Protein AF-0000000072031282 (afdb_homodimer)

Foldseek 3Di:
DDDDDPPPPPPPPPPPPPPPPVCPVQLAQQQWHFDDQLQQQQKKWKAAPAIEIWGAAFQFKTKFFQVDHHDFPIWIWTLDFFQPDDDPRIDIWGFPDKAQDPPQDPQLRPRGMIMTGTPDTHDDDNSHDGAHADPAQDADDFFFKKKWKFQQASALPGHTHRGIIMFIKTWHDQVLCCPPLACVPSPRQDRQKTFIGHLVFRGADDPNHGHIFIATPRHGFWTFTDWDRSQGRPNRITTMTGGCHPVNVVVVVCVVVPNVD/DDDPDPPDPPDDPPPPPPPPPPCPCLFAQQQWHFDDQLQQQQKKWKAAPAIEIWGAAFQFKTKFFQPDHHDFPIWIWTLDFFQPDDDPSIDTWGFPDKAQDPPQDPQLRPRGMIMTGTPDTHDDDNSHDGAHADPAQDADDFFFKKKWKFQQGRALPGHTHRGIIMFIKTWHDQVLCCPPLACVPSPRQDRQKTFIGHLVFRHADHPNHGHIFIATPRHGFWTFTDWDRSQGRPNRITTMTGGCHPVNVVVVVCVVVPNVD

Nearest PDB structures (foldseek):
  1op8-assembly1_A  TM=9.908E-01  e=2.713E-40  Homo sapiens
  1orf-assembly1_A-2  TM=9.892E-01  e=2.284E-40  Homo sapiens
  4afz-assembly1_A  TM=9.207E-01  e=2.463E-26  Homo sapiens
  1mzd-assembly1_A  TM=8.985E-01  e=5.230E-27  Homo sapiens
  2zks-assembly1_A  TM=9.237E-01  e=3.631E-24  Homo sapiens

pLDDT: mean 89.45, std 20.27, range [20.34, 98.94]

Organism: Panthera leo (NCBI:txid9689)

Secondary structure (DSSP, 8-state):
---------------------------STBT-EEPPTT--TTEEEEESSSEEEEEEEETTEEEE-TTS---TT-EEEES-SBSSS--TT-EEEEEEEEEE-TT--TTT-TT--EEEEESS----SSSS-PPPPPSS-PPPPTT-EEEEEES-BSSTTS-B-SB-EEEEEEEE-HHHHTSTTTTTTTT---TTEEEEE-TTSS-B--TT-TT-EEEETTEEEEEEEE--TT-TT-TTS-EEEEE--HHHHHHHHHHHTTTT-/---------------------------TTBT-EEPPTT--TTEEEEESSSEEEEEEEETTEEEE-TTS---TT-EEEES-SBSSS--TT-EEEEEEEEEE-TT--TTT-TT--EEEEESS----SSSS-PPPPPSS-PPPPTT-EEEEEES-BSSTTS-B-SB-EEEEEEEE-HHHHTSTTTTTTTT---TTEEEEE-TTSS-B--TT-TT-EEEETTEEEEEEEE--TT-TT-TTS-EEEEE--HHHHHHHHHHHTTTT-

Solvent-accessible surface area (backbone atoms only — not comparable to full-atom values): 26886 Å² total; per-residue (Å²): 139,83,85,78,78,85,76,76,72,75,77,74,76,76,76,75,74,73,74,74,71,76,75,74,74,66,54,28,20,19,65,11,34,68,52,68,78,34,69,58,21,25,43,26,46,31,48,39,88,54,55,25,23,16,29,24,56,44,58,39,33,33,42,26,24,40,84,61,54,68,53,66,83,22,42,38,30,34,17,59,36,44,74,81,59,92,53,92,61,46,44,82,43,33,43,63,47,78,47,56,44,88,62,45,33,86,86,62,52,44,55,30,31,22,42,34,32,40,71,56,70,57,77,75,52,88,32,24,40,64,44,66,74,56,94,63,30,70,84,80,60,60,69,41,57,29,37,42,45,31,35,12,16,29,44,73,88,46,65,61,38,53,45,37,8,32,26,74,32,29,31,41,50,48,69,59,50,33,30,83,78,32,38,48,49,68,48,55,65,44,90,57,40,38,38,31,17,31,90,85,28,49,21,21,66,32,70,29,16,37,7,10,47,30,28,42,82,86,36,50,44,27,23,30,58,50,59,44,88,82,33,57,19,35,51,45,28,46,27,31,20,28,35,49,24,50,70,51,48,50,52,52,54,38,47,77,70,48,72,75,103,129,97,78,79,83,73,84,76,81,77,78,79,80,78,73,75,77,76,74,77,70,78,74,76,72,71,47,38,19,20,62,9,30,69,53,68,79,35,70,59,22,26,43,26,45,30,47,38,86,53,56,26,23,16,28,24,54,43,58,38,33,33,41,27,24,40,83,60,55,69,52,66,81,22,43,37,29,34,17,60,33,43,73,80,60,91,53,91,60,48,43,82,44,33,44,61,46,78,47,56,43,86,62,46,32,86,88,62,53,43,54,32,31,21,40,34,33,39,70,57,70,58,76,75,50,86,34,24,38,63,44,67,76,56,92,63,31,69,85,80,60,59,69,41,55,29,38,40,46,31,34,8,16,33,45,72,89,45,65,62,36,52,44,38,11,32,29,75,31,29,30,42,50,49,70,58,48,34,30,84,76,32,39,47,48,68,47,53,66,45,89,57,39,39,40,30,18,30,89,85,28,50,22,23,66,33,69,31,17,37,4,10,47,29,29,42,83,86,35,52,43,27,25,29,57,50,58,44,86,80,32,56,20,35,53,46,29,45,27,31,20,29,34,49,22,50,70,51,49,51,51,50,56,38,46,77,70,46,71,74,103

InterPro domains:
  IPR001254 Serine proteases, trypsin domain [PF00089] (29-252)
  IPR001254 Serine proteases, trypsin domain [PS50240] (29-257)
  IPR001254 Serine proteases, trypsin domain [SM00020] (28-252)
  IPR001254 Serine proteases, trypsin domain [cd00190] (29-255)
  IPR001314 Peptidase S1A, chymotrypsin family [PR00722] (53-68)
  IPR001314 Peptidase S1A, chymotrypsin family [PR00722] (108-122)
  IPR001314 Peptidase S1A, chymotrypsin family [PR00722] (203-215)
  IPR009003 Peptidase S1, PA clan [SSF50494] (14-258)
  IPR018114 Serine proteases, trypsin family, histidine active site [PS00134] (63-68)
  IPR033116 Serine proteases, trypsin family, serine active site [PS00135] (204-215)

Structure (mmCIF, N/CA/C/O backbone):
data_AF-0000000072031282-model_v1
#
loop_
_entity.id
_entity.type
_entity.pdbx_description
1 polymer 'Granzyme A'
#
loop_
_atom_site.group_PDB
_atom_site.id
_atom_site.type_symbol
_atom_site.label_atom_id
_atom_site.label_alt_id
_atom_site.label_comp_id
_atom_site.label_asym_id
_atom_site.label_entity_id
_atom_site.label_seq_id
_atom_site.pdbx_PDB_ins_code
_atom_site.Cartn_x
_atom_site.Cartn_y
_atom_site.Cartn_z
_atom_site.occupancy
_atom_site.B_iso_or_equiv
_atom_site.auth_seq_id
_atom_site.auth_comp_id
_atom_site.auth_asym_id
_atom_site.auth_atom_id
_atom_site.pdbx_PDB_model_num
ATOM 1 N N . MET A 1 1 ? 56.656 76.125 46.469 1 26.5 1 MET A N 1
ATOM 2 C CA . MET A 1 1 ? 55.25 75.875 46.656 1 26.5 1 MET A CA 1
ATOM 3 C C . MET A 1 1 ? 54.656 75.25 45.375 1 26.5 1 MET A C 1
ATOM 5 O O . MET A 1 1 ? 54.5 75.938 44.375 1 26.5 1 MET A O 1
ATOM 9 N N . ARG A 1 2 ? 55.031 73.938 45.094 1 29.62 2 ARG A N 1
ATOM 10 C CA . ARG A 1 2 ? 55.094 73.125 43.875 1 29.62 2 ARG A CA 1
ATOM 11 C C . ARG A 1 2 ? 53.688 72.875 43.344 1 29.62 2 ARG A C 1
ATOM 13 O O . ARG A 1 2 ? 52.719 72.875 44.094 1 29.62 2 ARG A O 1
ATOM 20 N N . ASN A 1 3 ? 53.438 72.812 42 1 32.72 3 ASN A N 1
ATOM 21 C CA . ASN A 1 3 ? 52.531 73 40.844 1 32.72 3 ASN A CA 1
ATOM 22 C C . ASN A 1 3 ? 51.625 71.75 40.688 1 32.72 3 ASN A C 1
ATOM 24 O O . ASN A 1 3 ? 52 70.812 40 1 32.72 3 ASN A O 1
ATOM 28 N N . SER A 1 4 ? 51.094 71.125 41.906 1 30.89 4 SER A N 1
ATOM 29 C CA . SER A 1 4 ? 50.719 69.75 41.75 1 30.89 4 SER A CA 1
ATOM 30 C C . SER A 1 4 ? 49.75 69.562 40.594 1 30.89 4 SER A C 1
ATOM 32 O O . SER A 1 4 ? 49.156 70.5 40.125 1 30.89 4 SER A O 1
ATOM 34 N N . TYR A 1 5 ? 49.219 68.188 40.25 1 29.2 5 TYR A N 1
ATOM 35 C CA . TYR A 1 5 ? 49.156 67.125 39.25 1 29.2 5 TYR A CA 1
ATOM 36 C C . TYR A 1 5 ? 47.781 67.062 38.562 1 29.2 5 TYR A C 1
ATOM 38 O O . TYR A 1 5 ? 47.656 66.562 37.469 1 29.2 5 TYR A O 1
ATOM 46 N N . THR A 1 6 ? 46.562 67.688 39.031 1 35.16 6 THR A N 1
ATOM 47 C CA . THR A 1 6 ? 45.5 66.75 39.031 1 35.16 6 THR A CA 1
ATOM 48 C C . THR A 1 6 ? 45.094 66.312 37.594 1 35.16 6 THR A C 1
ATOM 50 O O . THR A 1 6 ? 44.969 67.188 36.75 1 35.16 6 THR A O 1
ATOM 53 N N . PHE A 1 7 ? 45.312 65 37.188 1 32.09 7 PHE A N 1
ATOM 54 C CA . PHE A 1 7 ? 45.062 64.25 36 1 32.09 7 PHE A CA 1
ATOM 55 C C . PHE A 1 7 ? 43.594 64.25 35.625 1 32.09 7 PHE A C 1
ATOM 57 O O . PHE A 1 7 ? 42.719 63.938 36.438 1 32.09 7 PHE A O 1
ATOM 64 N N . LEU A 1 8 ? 43.188 65.188 34.812 1 29.34 8 LEU A N 1
ATOM 65 C CA . LEU A 1 8 ? 41.844 65.25 34.25 1 29.34 8 LEU A CA 1
ATOM 66 C C . LEU A 1 8 ? 41.562 63.969 33.469 1 29.34 8 LEU A C 1
ATOM 68 O O . LEU A 1 8 ? 41.969 63.812 32.312 1 29.34 8 LEU A O 1
ATOM 72 N N . ALA A 1 9 ? 41.844 62.812 34.031 1 33.16 9 ALA A N 1
ATOM 73 C CA . ALA A 1 9 ? 41.562 61.688 33.156 1 33.16 9 ALA A CA 1
ATOM 74 C C . ALA A 1 9 ? 40.125 61.812 32.562 1 33.16 9 ALA A C 1
ATOM 76 O O . ALA A 1 9 ? 39.188 62.094 33.312 1 33.16 9 ALA A O 1
ATOM 77 N N . SER A 1 10 ? 40.062 62.281 31.344 1 31.23 10 SER A N 1
ATOM 78 C CA . SER A 1 10 ? 38.906 62.281 30.453 1 31.23 10 SER A CA 1
ATOM 79 C C . SER A 1 10 ? 38.188 60.938 30.5 1 31.23 10 SER A C 1
ATOM 81 O O . SER A 1 10 ? 38.781 59.875 30.297 1 31.23 10 SER A O 1
ATOM 83 N N . SER A 1 11 ? 37.219 60.75 31.406 1 35.22 11 SER A N 1
ATOM 84 C CA . SER A 1 11 ? 36.281 59.625 31.469 1 35.22 11 SER A CA 1
ATOM 85 C C . SER A 1 11 ? 35.625 59.375 30.109 1 35.22 11 SER A C 1
ATOM 87 O O . SER A 1 11 ? 34.781 60.156 29.672 1 35.22 11 SER A O 1
ATOM 89 N N . LEU A 1 12 ? 36.438 59.031 29.031 1 36.66 12 LEU A N 1
ATOM 90 C CA . LEU A 1 12 ? 35.75 58.562 27.844 1 36.66 12 LEU A CA 1
ATOM 91 C C . LEU A 1 12 ? 34.656 57.531 28.188 1 36.66 12 LEU A C 1
ATOM 93 O O . LEU A 1 12 ? 34.938 56.531 28.812 1 36.66 12 LEU A O 1
ATOM 97 N N . LEU A 1 13 ? 33.438 57.969 28.359 1 33.78 13 LEU A N 1
ATOM 98 C CA . LEU A 1 13 ? 32.188 57.188 28.422 1 33.78 13 LEU A CA 1
ATOM 99 C C . LEU A 1 13 ? 32.156 56.156 27.312 1 33.78 13 LEU A C 1
ATOM 101 O O . LEU A 1 13 ? 32.094 56.5 26.125 1 33.78 13 LEU A O 1
ATOM 105 N N . ILE A 1 14 ? 32.875 55.031 27.391 1 34.94 14 ILE A N 1
ATOM 106 C CA . ILE A 1 14 ? 32.656 53.906 26.5 1 34.94 14 ILE A CA 1
ATOM 107 C C . ILE A 1 14 ? 31.188 53.531 26.469 1 34.94 14 ILE A C 1
ATOM 109 O O . ILE A 1 14 ? 30.609 53.125 27.484 1 34.94 14 ILE A O 1
ATOM 113 N N . ALA A 1 15 ? 30.328 54.281 25.75 1 34.25 15 ALA A N 1
ATOM 114 C CA . ALA A 1 15 ? 28.969 53.812 25.5 1 34.25 15 ALA A CA 1
ATOM 115 C C . ALA A 1 15 ? 28.953 52.375 25.016 1 34.25 15 ALA A C 1
ATOM 117 O O . ALA A 1 15 ? 29.469 52.062 23.922 1 34.25 15 ALA A O 1
ATOM 118 N N . ILE A 1 16 ? 29.062 51.438 25.938 1 33.75 16 ILE A N 1
ATOM 119 C CA . ILE A 1 16 ? 28.781 50.062 25.609 1 33.75 16 ILE A CA 1
ATOM 120 C C . ILE A 1 16 ? 27.422 49.969 24.906 1 33.75 16 ILE A C 1
ATOM 122 O O . ILE A 1 16 ? 26.391 50.219 25.531 1 33.75 16 ILE A O 1
ATOM 126 N N . PHE A 1 17 ? 27.266 50.406 23.656 1 33.47 17 PHE A N 1
ATOM 127 C CA . PHE A 1 17 ? 26.062 50.031 22.922 1 33.47 17 PHE A CA 1
ATOM 128 C C . PHE A 1 17 ? 25.844 48.531 23 1 33.47 17 PHE A C 1
ATOM 130 O O . PHE A 1 17 ? 26.578 47.75 22.359 1 33.47 17 PHE A O 1
ATOM 137 N N . LEU A 1 18 ? 25.5 47.969 24.172 1 33.84 18 LEU A N 1
ATOM 138 C CA . LEU A 1 18 ? 24.953 46.625 24.188 1 33.84 18 LEU A CA 1
ATOM 139 C C . LEU A 1 18 ? 23.859 46.469 23.141 1 33.84 18 LEU A C 1
ATOM 141 O O . LEU A 1 18 ? 22.766 47.031 23.281 1 33.84 18 LEU A O 1
ATOM 145 N N . LEU A 1 19 ? 24.203 46.469 21.859 1 33.56 19 LEU A N 1
ATOM 146 C CA . LEU A 1 19 ? 23.234 46 20.891 1 33.56 19 LEU A CA 1
ATOM 147 C C . LEU A 1 19 ? 22.547 44.719 21.375 1 33.56 19 LEU A C 1
ATOM 149 O O . LEU A 1 19 ? 23.188 43.688 21.5 1 33.56 19 LEU A O 1
ATOM 153 N N . LEU A 1 20 ? 21.641 44.781 22.359 1 32.09 20 LEU A N 1
ATOM 154 C CA . LEU A 1 20 ? 20.703 43.688 22.625 1 32.09 20 LEU A CA 1
ATOM 155 C C . LEU A 1 20 ? 20.172 43.125 21.312 1 32.09 20 LEU A C 1
ATOM 157 O O . LEU A 1 20 ? 19.453 43.812 20.578 1 32.09 20 LEU A O 1
ATOM 161 N N . ILE A 1 21 ? 20.922 42.344 20.578 1 32.97 21 ILE A N 1
ATOM 162 C CA . ILE A 1 21 ? 20.328 41.594 19.5 1 32.97 21 ILE A CA 1
ATOM 163 C C . ILE A 1 21 ? 19.141 40.781 20.016 1 32.97 21 ILE A C 1
ATOM 165 O O . ILE A 1 21 ? 19.297 39.938 20.891 1 32.97 21 ILE A O 1
ATOM 169 N N . PRO A 1 22 ? 17.938 41.312 20.156 1 34 22 PRO A N 1
ATOM 170 C CA . PRO A 1 22 ? 16.844 40.406 20.484 1 34 22 PRO A CA 1
ATOM 171 C C . PRO A 1 22 ? 16.875 39.125 19.641 1 34 22 PRO A C 1
ATOM 173 O O . PRO A 1 22 ? 16.953 39.219 18.406 1 34 22 PRO A O 1
ATOM 176 N N . GLY A 1 23 ? 17.625 38.125 20.016 1 30.98 23 GLY A N 1
ATOM 177 C CA . GLY A 1 23 ? 17.453 36.812 19.375 1 30.98 23 GLY A CA 1
ATOM 178 C C . GLY A 1 23 ? 16.016 36.375 19.281 1 30.98 23 GLY A C 1
ATOM 179 O O . GLY A 1 23 ? 15.438 35.906 20.266 1 30.98 23 GLY A O 1
ATOM 180 N N . ASP A 1 24 ? 15.141 37.188 18.781 1 30.28 24 ASP A N 1
ATOM 181 C CA . ASP A 1 24 ? 13.828 36.656 18.438 1 30.28 24 ASP A CA 1
ATOM 182 C C . ASP A 1 24 ? 13.938 35.281 17.828 1 30.28 24 ASP A C 1
ATOM 184 O O . ASP A 1 24 ? 14.359 35.125 16.688 1 30.28 24 ASP A O 1
ATOM 188 N N . PHE A 1 25 ? 14.438 34.281 18.594 1 31.05 25 PHE A N 1
ATOM 189 C CA . PHE A 1 25 ? 14.359 32.875 18.219 1 31.05 25 PHE A CA 1
ATOM 190 C C . PHE A 1 25 ? 12.953 32.5 17.734 1 31.05 25 PHE A C 1
ATOM 192 O O . PHE A 1 25 ? 12.008 32.469 18.516 1 31.05 25 PHE A O 1
ATOM 199 N N . CYS A 1 26 ? 12.445 32.969 16.688 1 36.12 26 CYS A N 1
ATOM 200 C CA . CYS A 1 26 ? 11.352 32.594 15.797 1 36.12 26 CYS A CA 1
ATOM 201 C C . CYS A 1 26 ? 11.281 31.078 15.633 1 36.12 26 CYS A C 1
ATOM 203 O O . CYS A 1 26 ? 12.008 30.5 14.828 1 36.12 26 CYS A O 1
ATOM 205 N N . VAL A 1 27 ? 10.977 30.141 16.875 1 39.97 27 VAL A N 1
ATOM 206 C CA . VAL A 1 27 ? 11.086 28.703 17.078 1 39.97 27 VAL A CA 1
ATOM 207 C C . VAL A 1 27 ? 9.906 27.984 16.422 1 39.97 27 VAL A C 1
ATOM 209 O O . VAL A 1 27 ? 9.891 26.766 16.312 1 39.97 27 VAL A O 1
ATOM 212 N N . LYS A 1 28 ? 8.742 27.953 15.578 1 45.22 28 LYS A N 1
ATOM 213 C CA . LYS A 1 28 ? 7.449 27.359 15.266 1 45.22 28 LYS A CA 1
ATOM 214 C C . LYS A 1 28 ? 7.621 26.109 14.414 1 45.22 28 LYS A C 1
ATOM 216 O O . LYS A 1 28 ? 8.742 25.688 14.133 1 45.22 28 LYS A O 1
ATOM 221 N N . ILE A 1 29 ? 6.734 25.172 13.594 1 68.88 29 ILE A N 1
ATOM 222 C CA . ILE A 1 29 ? 7.27 24.344 12.516 1 68.88 29 ILE A CA 1
ATOM 223 C C . ILE A 1 29 ? 8.797 24.375 12.547 1 68.88 29 ILE A C 1
ATOM 225 O O . ILE A 1 29 ? 9.398 25.453 12.68 1 68.88 29 ILE A O 1
ATOM 229 N N . ILE A 1 30 ? 9.047 22.875 12.93 1 85.75 30 ILE A N 1
ATOM 230 C CA . ILE A 1 30 ? 10.5 22.922 13.07 1 85.75 30 ILE A CA 1
ATOM 231 C C . ILE A 1 30 ? 11.094 23.812 11.984 1 85.75 30 ILE A C 1
ATOM 233 O O . ILE A 1 30 ? 10.922 23.547 10.789 1 85.75 30 ILE A O 1
ATOM 237 N N . GLY A 1 31 ? 11.719 24.844 12.438 1 90.5 31 GLY A N 1
ATOM 238 C CA . GLY A 1 31 ? 12.414 25.703 11.5 1 90.5 31 GLY A CA 1
ATOM 239 C C . GLY A 1 31 ? 11.484 26.672 10.781 1 90.5 31 GLY A C 1
ATOM 240 O O . GLY A 1 31 ? 11.867 27.297 9.789 1 90.5 31 GLY A O 1
ATOM 241 N N . GLY A 1 32 ? 10.25 26.844 11.258 1 94.44 32 GLY A N 1
ATOM 242 C CA . GLY A 1 32 ? 9.266 27.734 10.672 1 94.44 32 GLY A CA 1
ATOM 243 C C . GLY A 1 32 ? 9 28.969 11.516 1 94.44 32 GLY A C 1
ATOM 244 O O . GLY A 1 32 ? 9.75 29.266 12.453 1 94.44 32 GLY A O 1
ATOM 245 N N . ASN A 1 33 ? 7.988 29.734 11.078 1 95.44 33 ASN A N 1
ATOM 246 C CA . ASN A 1 33 ? 7.605 30.969 11.75 1 95.44 33 ASN A CA 1
ATOM 247 C C . ASN A 1 33 ? 6.105 31.016 12.031 1 95.44 33 ASN A C 1
ATOM 249 O O . ASN A 1 33 ? 5.324 30.344 11.352 1 95.44 33 ASN A O 1
ATOM 253 N N . GLN A 1 34 ? 5.824 31.781 13.078 1 96.69 34 GLN A N 1
ATOM 254 C CA . GLN A 1 34 ? 4.41 32.062 13.32 1 96.69 34 GLN A CA 1
ATOM 255 C C . GLN A 1 34 ? 3.783 32.75 12.117 1 96.69 34 GLN A C 1
ATOM 257 O O . GLN A 1 34 ? 4.383 33.656 11.539 1 96.69 34 GLN A O 1
ATOM 262 N N . VAL A 1 35 ? 2.637 32.312 11.758 1 97.69 35 VAL A N 1
ATOM 263 C CA . VAL A 1 35 ? 1.961 32.969 10.641 1 97.69 35 VAL A CA 1
ATOM 264 C C . VAL A 1 35 ? 1.203 34.188 11.133 1 97.69 35 VAL A C 1
ATOM 266 O O . VAL A 1 35 ? 0.934 34.312 12.328 1 97.69 35 VAL A O 1
ATOM 269 N N . THR A 1 36 ? 0.951 35.125 10.148 1 97.62 36 THR A N 1
ATOM 270 C CA . THR A 1 36 ? 0.024 36.219 10.484 1 97.62 36 THR A CA 1
ATOM 271 C C . THR A 1 36 ? -1.309 35.625 10.969 1 97.62 36 THR A C 1
ATOM 273 O O . THR A 1 36 ? -1.88 34.75 10.328 1 97.62 36 THR A O 1
ATOM 276 N N . PRO A 1 37 ? -1.784 36.094 12.141 1 98.19 37 PRO A N 1
ATOM 277 C CA . PRO A 1 37 ? -3.027 35.531 12.672 1 98.19 37 PRO A CA 1
ATOM 278 C C . PRO A 1 37 ? -4.152 35.5 11.641 1 98.19 37 PRO A C 1
ATOM 280 O O . PRO A 1 37 ? -4.383 36.5 10.945 1 98.19 37 PRO A O 1
ATOM 283 N N . HIS A 1 38 ? -4.816 34.281 11.469 1 98.19 38 HIS A N 1
ATOM 284 C CA . HIS A 1 38 ? -6.027 34.031 10.695 1 98.19 38 HIS A CA 1
ATOM 285 C C . HIS A 1 38 ? -5.766 34.156 9.203 1 98.19 38 HIS A C 1
ATOM 287 O O . HIS A 1 38 ? -6.699 34.281 8.414 1 98.19 38 HIS A O 1
ATOM 293 N N . SER A 1 39 ? -4.496 34.031 8.805 1 98.12 39 SER A N 1
ATOM 294 C CA . SER A 1 39 ? -4.125 34.25 7.41 1 98.12 39 SER A CA 1
ATOM 295 C C . SER A 1 39 ? -4.145 32.906 6.641 1 98.12 39 SER A C 1
ATOM 297 O O . SER A 1 39 ? -3.938 32.906 5.426 1 98.12 39 SER A O 1
ATOM 299 N N . ARG A 1 40 ? -4.32 31.875 7.223 1 98.5 40 ARG A N 1
ATOM 300 C CA . ARG A 1 40 ? -4.539 30.562 6.609 1 98.5 40 ARG A CA 1
ATOM 301 C C . ARG A 1 40 ? -5.949 30.047 6.891 1 98.5 40 ARG A C 1
ATOM 303 O O . ARG A 1 40 ? -6.129 29.094 7.648 1 98.5 40 ARG A O 1
ATOM 310 N N . PRO A 1 41 ? -6.875 30.594 6.211 1 98.88 41 PRO A N 1
ATOM 311 C CA . PRO A 1 41 ? -8.273 30.438 6.609 1 98.88 41 PRO A CA 1
ATOM 312 C C . PRO A 1 41 ? -8.797 29.031 6.355 1 98.88 41 PRO A C 1
ATOM 314 O O . PRO A 1 41 ? -9.898 28.688 6.805 1 98.88 41 PRO A O 1
ATOM 317 N N . TYR A 1 42 ? -8.047 28.203 5.699 1 98.88 42 TYR A N 1
ATOM 318 C CA . TYR A 1 42 ? -8.453 26.828 5.406 1 98.88 42 TYR A CA 1
ATOM 319 C C . TYR A 1 42 ? -8.047 25.891 6.531 1 98.88 42 TYR A C 1
ATOM 321 O O . TYR A 1 42 ? -8.5 24.75 6.586 1 98.88 42 TYR A O 1
ATOM 329 N N . MET A 1 43 ? -7.148 26.328 7.445 1 98.94 43 MET A N 1
ATOM 330 C CA . MET A 1 43 ? -6.605 25.469 8.492 1 98.94 43 MET A CA 1
ATOM 331 C C . MET A 1 43 ? -7.684 25.094 9.5 1 98.94 43 MET A C 1
ATOM 333 O O . MET A 1 43 ? -8.516 25.922 9.867 1 98.94 43 MET A O 1
ATOM 337 N N . VAL A 1 44 ? -7.629 23.891 9.953 1 98.94 44 VAL A N 1
ATOM 338 C CA . VAL A 1 44 ? -8.539 23.375 10.969 1 98.94 44 VAL A CA 1
ATOM 339 C C . VAL A 1 44 ? -7.742 22.844 12.156 1 98.94 44 VAL A C 1
ATOM 341 O O . VAL A 1 44 ? -6.84 22.016 11.984 1 98.94 44 VAL A O 1
ATOM 344 N N . LEU A 1 45 ? -7.996 23.297 13.312 1 98.88 45 LEU A N 1
ATOM 345 C CA . LEU A 1 45 ? -7.449 22.75 14.555 1 98.88 45 LEU A CA 1
ATOM 346 C C . LEU A 1 45 ? -8.344 21.656 15.102 1 98.88 45 LEU A C 1
ATOM 348 O O . LEU A 1 45 ? -9.539 21.859 15.312 1 98.88 45 LEU A O 1
ATOM 352 N N . LEU A 1 46 ? -7.77 20.5 15.266 1 98.81 46 LEU A N 1
ATOM 353 C CA . LEU A 1 46 ? -8.5 19.359 15.797 1 98.81 46 LEU A CA 1
ATOM 354 C C . LEU A 1 46 ? -8.023 19 17.203 1 98.81 46 LEU A C 1
ATOM 356 O O . LEU A 1 46 ? -6.84 18.688 17.391 1 98.81 46 LEU A O 1
ATOM 360 N N . LYS A 1 47 ? -8.914 19.031 18.125 1 98.12 47 LYS A N 1
ATOM 361 C CA . LYS A 1 47 ? -8.602 18.656 19.5 1 98.12 47 LYS A CA 1
ATOM 362 C C . LYS A 1 47 ? -9.133 17.266 19.844 1 98.12 47 LYS A C 1
ATOM 364 O O . LYS A 1 47 ? -10.227 17.141 20.391 1 98.12 47 LYS A O 1
ATOM 369 N N . GLY A 1 48 ? -8.414 16.297 19.516 1 95.19 48 GLY A N 1
ATOM 370 C CA . GLY A 1 48 ? -8.727 14.922 19.875 1 95.19 48 GLY A CA 1
ATOM 371 C C . GLY A 1 48 ? -7.922 14.414 21.047 1 95.19 48 GLY A C 1
ATOM 372 O O . GLY A 1 48 ? -7.723 15.133 22.031 1 95.19 48 GLY A O 1
ATOM 373 N N . GLU A 1 49 ? -7.578 13.102 21.031 1 95 49 GLU A N 1
ATOM 374 C CA . GLU A 1 49 ? -6.664 12.594 22.047 1 95 49 GLU A CA 1
ATOM 375 C C . GLU A 1 49 ? -5.359 13.391 22.062 1 95 49 GLU A C 1
ATOM 377 O O . GLU A 1 49 ? -4.805 13.648 23.141 1 95 49 GLU A O 1
ATOM 382 N N . ASN A 1 50 ? -4.941 13.727 20.891 1 95.31 50 ASN A N 1
ATOM 383 C CA . ASN A 1 50 ? -3.848 14.664 20.656 1 95.31 50 ASN A CA 1
ATOM 384 C C . ASN A 1 50 ? -4.25 15.758 19.672 1 95.31 50 ASN A C 1
ATOM 386 O O . ASN A 1 50 ? -5.277 15.648 19 1 95.31 50 ASN A O 1
ATOM 390 N N . ILE A 1 51 ? -3.486 16.766 19.672 1 97.38 51 ILE A N 1
ATOM 391 C CA . ILE A 1 51 ? -3.729 17.844 18.719 1 97.38 51 ILE A CA 1
ATOM 392 C C . ILE A 1 51 ? -3.381 17.359 17.312 1 97.38 51 ILE A C 1
ATOM 394 O O . ILE A 1 51 ? -2.334 16.75 17.094 1 97.38 51 ILE A O 1
ATOM 398 N N . CYS A 1 52 ? -4.305 17.562 16.422 1 98.38 52 CYS A N 1
ATOM 399 C CA . CYS A 1 52 ? -4.113 17.375 14.992 1 98.38 52 CYS A CA 1
ATOM 400 C C . CYS A 1 52 ? -4.57 18.594 14.219 1 98.38 52 CYS A C 1
ATOM 402 O O . CYS A 1 52 ? -5.059 19.562 14.805 1 98.38 52 CYS A O 1
ATOM 404 N N . ALA A 1 53 ? -4.23 18.609 12.969 1 98.75 53 ALA A N 1
ATOM 405 C CA . ALA A 1 53 ? -4.719 19.641 12.055 1 98.75 53 ALA A CA 1
ATOM 406 C C . ALA A 1 53 ? -5.48 19.031 10.891 1 98.75 53 ALA A C 1
ATOM 408 O O . ALA A 1 53 ? -5.648 17.812 10.82 1 98.75 53 ALA A O 1
ATOM 409 N N . GLY A 1 54 ? -6.027 19.859 10.055 1 98.88 54 GLY A N 1
ATOM 410 C CA . GLY A 1 54 ? -6.707 19.484 8.828 1 98.88 54 GLY A CA 1
ATOM 411 C C . GLY A 1 54 ? -6.98 20.656 7.91 1 98.88 54 GLY A C 1
ATOM 412 O O . GLY A 1 54 ? -6.488 21.766 8.141 1 98.88 54 GLY A O 1
ATOM 413 N N . ALA A 1 55 ? -7.648 20.391 6.863 1 98.94 55 ALA A N 1
ATOM 414 C CA . ALA A 1 55 ? -8.078 21.406 5.91 1 98.94 55 ALA A CA 1
ATOM 415 C C . ALA A 1 55 ? -9.586 21.359 5.688 1 98.94 55 ALA A C 1
ATOM 417 O O . ALA A 1 55 ? -10.156 20.281 5.516 1 98.94 55 ALA A O 1
ATOM 418 N N . LEU A 1 56 ? -10.195 22.516 5.758 1 98.94 56 LEU A N 1
ATOM 419 C CA . LEU A 1 56 ? -11.586 22.625 5.328 1 98.94 56 LEU A CA 1
ATOM 420 C C . LEU A 1 56 ? -11.695 22.547 3.809 1 98.94 56 LEU A C 1
ATOM 422 O O . LEU A 1 56 ? -11.227 23.438 3.102 1 98.94 56 LEU A O 1
ATOM 426 N N . ILE A 1 57 ? -12.359 21.469 3.322 1 98.88 57 ILE A N 1
ATOM 427 C CA . ILE A 1 57 ? -12.352 21.312 1.873 1 98.88 57 ILE A CA 1
ATOM 428 C C . ILE A 1 57 ? -13.742 21.609 1.312 1 98.88 57 ILE A C 1
ATOM 430 O O . ILE A 1 57 ? -13.898 21.859 0.115 1 98.88 57 ILE A O 1
ATOM 434 N N . GLU A 1 58 ? -14.742 21.516 2.072 1 98.56 58 GLU A N 1
ATOM 435 C CA . GLU A 1 58 ? -16.109 22.016 1.884 1 98.56 58 GLU A CA 1
ATOM 436 C C . GLU A 1 58 ? -16.672 22.562 3.188 1 98.56 58 GLU A C 1
ATOM 438 O O . GLU A 1 58 ? -16.094 22.359 4.258 1 98.56 58 GLU A O 1
ATOM 443 N N . LYS A 1 59 ? -17.812 23.172 3.109 1 98.62 59 LYS A N 1
ATOM 444 C CA . LYS A 1 59 ? -18.359 23.891 4.258 1 98.62 59 LYS A CA 1
ATOM 445 C C . LYS A 1 59 ? -18.594 22.953 5.434 1 98.62 59 LYS A C 1
ATOM 447 O O . LYS A 1 59 ? -18.641 23.391 6.586 1 98.62 59 LYS A O 1
ATOM 452 N N . ASN A 1 60 ? -18.781 21.688 5.16 1 98.44 60 ASN A N 1
ATOM 453 C CA . ASN A 1 60 ? -19.031 20.766 6.266 1 98.44 60 ASN A CA 1
ATOM 454 C C . ASN A 1 60 ? -18.141 19.531 6.18 1 98.44 60 ASN A C 1
ATOM 456 O O . ASN A 1 60 ? -18.469 18.484 6.723 1 98.44 60 ASN A O 1
ATOM 460 N N . TRP A 1 61 ? -17 19.656 5.418 1 98.81 61 TRP A N 1
ATOM 461 C CA . TRP A 1 61 ? -16.078 18.547 5.281 1 98.81 61 TRP A CA 1
ATOM 462 C C . TRP A 1 61 ? -14.648 18.984 5.594 1 98.81 61 TRP A C 1
ATOM 464 O O . TRP A 1 61 ? -14.172 19.984 5.059 1 98.81 61 TRP A O 1
ATOM 474 N N . VAL A 1 62 ? -14.023 18.25 6.434 1 98.94 62 VAL A N 1
ATOM 475 C CA . VAL A 1 62 ? -12.617 18.438 6.781 1 98.94 62 VAL A CA 1
ATOM 476 C C . VAL A 1 62 ? -11.805 17.219 6.344 1 98.94 62 VAL A C 1
ATOM 478 O O . VAL A 1 62 ? -12.242 16.078 6.523 1 98.94 62 VAL A O 1
ATOM 481 N N . LEU A 1 63 ? -10.703 17.453 5.664 1 98.94 63 LEU A N 1
ATOM 482 C CA . LEU A 1 63 ? -9.742 16.406 5.332 1 98.94 63 LEU A CA 1
ATOM 483 C C . LEU A 1 63 ? -8.562 16.422 6.301 1 98.94 63 LEU A C 1
ATOM 485 O O . LEU A 1 63 ? -7.984 17.484 6.562 1 98.94 63 LEU A O 1
ATOM 489 N N . THR A 1 64 ? -8.219 15.289 6.953 1 98.88 64 THR A N 1
ATOM 490 C CA . THR A 1 64 ? -7.141 15.125 7.926 1 98.88 64 THR A CA 1
ATOM 491 C C . THR A 1 64 ? -6.5 13.742 7.801 1 98.88 64 THR A C 1
ATOM 493 O O . THR A 1 64 ? -6.625 13.094 6.762 1 98.88 64 THR A O 1
ATOM 496 N N . ALA A 1 65 ? -5.68 13.375 8.742 1 98.88 65 ALA A N 1
ATOM 497 C CA . ALA A 1 65 ? -4.992 12.086 8.719 1 98.88 65 ALA A CA 1
ATOM 498 C C . ALA A 1 65 ? -5.816 11.008 9.422 1 98.88 65 ALA A C 1
ATOM 500 O O . ALA A 1 65 ? -6.469 11.281 10.43 1 98.88 65 ALA A O 1
ATOM 501 N N . ALA A 1 66 ? -5.75 9.82 8.898 1 98.69 66 ALA A N 1
ATOM 502 C CA . ALA A 1 66 ? -6.516 8.711 9.453 1 98.69 66 ALA A CA 1
ATOM 503 C C . ALA A 1 66 ? -6.059 8.367 10.867 1 98.69 66 ALA A C 1
ATOM 505 O O . ALA A 1 66 ? -6.859 7.941 11.695 1 98.69 66 ALA A O 1
ATOM 506 N N . HIS A 1 67 ? -4.797 8.602 11.18 1 97.94 67 HIS A N 1
ATOM 507 C CA . HIS A 1 67 ? -4.266 8.172 12.469 1 97.94 67 HIS A CA 1
ATOM 508 C C . HIS A 1 67 ? -4.668 9.141 13.578 1 97.94 67 HIS A C 1
ATOM 510 O O . HIS A 1 67 ? -4.426 8.883 14.758 1 97.94 67 HIS A O 1
ATOM 516 N N . CYS A 1 68 ? -5.223 10.352 13.266 1 97.88 68 CYS A N 1
ATOM 517 C CA . CYS A 1 68 ? -5.746 11.258 14.281 1 97.88 68 CYS A CA 1
ATOM 518 C C . CYS A 1 68 ? -6.941 10.641 15 1 97.88 68 CYS A C 1
ATOM 520 O O . CYS A 1 68 ? -7.953 10.32 14.367 1 97.88 68 CYS A O 1
ATOM 522 N N . VAL A 1 69 ? -6.848 10.547 16.266 1 97.56 69 VAL A N 1
ATOM 523 C CA . VAL A 1 69 ? -7.898 9.914 17.062 1 97.56 69 VAL A CA 1
ATOM 524 C C . VAL A 1 69 ? -8.891 10.969 17.531 1 97.56 69 VAL A C 1
ATOM 526 O O . VAL A 1 69 ? -8.578 11.781 18.406 1 97.56 69 VAL A O 1
ATOM 529 N N . LEU A 1 70 ? -10.07 10.852 16.984 1 97.81 70 LEU A N 1
ATOM 530 C CA . LEU A 1 70 ? -11.148 11.789 17.281 1 97.81 70 LEU A CA 1
ATOM 531 C C . LEU A 1 70 ? -12.414 11.047 17.703 1 97.81 70 LEU A C 1
ATOM 533 O O . LEU A 1 70 ? -12.547 9.852 17.453 1 97.81 70 LEU A O 1
ATOM 537 N N . ASN A 1 71 ? -13.281 11.719 18.344 1 96.38 71 ASN A N 1
ATOM 538 C CA . ASN A 1 71 ? -14.609 11.234 18.688 1 96.38 71 ASN A CA 1
ATOM 539 C C . ASN A 1 71 ? -15.664 12.336 18.562 1 96.38 71 ASN A C 1
ATOM 541 O O . ASN A 1 71 ? -15.367 13.422 18.062 1 96.38 71 ASN A O 1
ATOM 545 N N . ARG A 1 72 ? -16.875 12.07 19.031 1 94.31 72 ARG A N 1
ATOM 546 C CA . ARG A 1 72 ? -17.984 12.984 18.812 1 94.31 72 ARG A CA 1
ATOM 547 C C . ARG A 1 72 ? -17.844 14.242 19.672 1 94.31 72 ARG A C 1
ATOM 549 O O . ARG A 1 72 ? -18.469 15.266 19.391 1 94.31 72 ARG A O 1
ATOM 556 N N . THR A 1 73 ? -17.047 14.188 20.703 1 96.5 73 THR A N 1
ATOM 557 C CA . THR A 1 73 ? -16.875 15.336 21.594 1 96.5 73 THR A CA 1
ATOM 558 C C . THR A 1 73 ? -15.633 16.141 21.219 1 96.5 73 THR A C 1
ATOM 560 O O . THR A 1 73 ? -15.391 17.219 21.766 1 96.5 73 THR A O 1
ATOM 563 N N . SER A 1 74 ? -14.852 15.594 20.281 1 97.94 74 SER A N 1
ATOM 564 C CA . SER A 1 74 ? -13.68 16.328 19.797 1 97.94 74 SER A CA 1
ATOM 565 C C . SER A 1 74 ? -14.086 17.641 19.141 1 97.94 74 SER A C 1
ATOM 567 O O . SER A 1 74 ? -15.039 17.688 18.359 1 97.94 74 SER A O 1
ATOM 569 N N . GLN A 1 75 ? -13.359 18.688 19.484 1 98.5 75 GLN A N 1
ATOM 570 C CA . GLN A 1 75 ? -13.633 19.984 18.875 1 98.5 75 GLN A CA 1
ATOM 571 C C . GLN A 1 75 ? -12.922 20.125 17.531 1 98.5 75 GLN A C 1
ATOM 573 O O . GLN A 1 75 ? -11.75 19.781 17.406 1 98.5 75 GLN A O 1
ATOM 578 N N . VAL A 1 76 ? -13.672 20.547 16.594 1 98.88 76 VAL A N 1
ATOM 579 C CA . VAL A 1 76 ? -13.188 20.984 15.281 1 98.88 76 VAL A CA 1
ATOM 580 C C . VAL A 1 76 ? -13.242 22.5 15.203 1 98.88 76 VAL A C 1
ATOM 582 O O . VAL A 1 76 ? -14.32 23.094 15.133 1 98.88 76 VAL A O 1
ATOM 585 N N . ILE A 1 77 ? -12.07 23.141 15.164 1 98.94 77 ILE A N 1
ATOM 586 C CA . ILE A 1 77 ? -12.039 24.594 15.312 1 98.94 77 ILE A CA 1
ATOM 587 C C . ILE A 1 77 ? -11.523 25.234 14.023 1 98.94 77 ILE A C 1
ATOM 589 O O . ILE A 1 77 ? -10.375 25.016 13.625 1 98.94 77 ILE A O 1
ATOM 593 N N . LEU A 1 78 ? -12.367 26.016 13.391 1 98.88 78 LEU A N 1
ATOM 594 C CA . LEU A 1 78 ? -12.031 26.797 12.211 1 98.88 78 LEU A CA 1
ATOM 595 C C . LEU A 1 78 ? -11.625 28.219 12.602 1 98.88 78 LEU A C 1
ATOM 597 O O . LEU A 1 78 ? -12.039 28.719 13.648 1 98.88 78 LEU A O 1
ATOM 601 N N . GLY A 1 79 ? -10.719 28.812 11.805 1 98.81 79 GLY A N 1
ATOM 602 C CA . GLY A 1 79 ? -10.344 30.203 12.023 1 98.81 79 GLY A CA 1
ATOM 603 C C . GLY A 1 79 ? -9.414 30.391 13.211 1 98.81 79 GLY A C 1
ATOM 604 O O . GLY A 1 79 ? -9.273 31.5 13.727 1 98.81 79 GLY A O 1
ATOM 605 N N . ALA A 1 80 ? -8.805 29.344 13.664 1 98.81 80 ALA A N 1
ATOM 606 C CA . ALA A 1 80 ? -7.953 29.422 14.852 1 98.81 80 ALA A CA 1
ATOM 607 C C . ALA A 1 80 ? -6.547 29.891 14.484 1 98.81 80 ALA A C 1
ATOM 609 O O . ALA A 1 80 ? -5.98 29.453 13.477 1 98.81 80 ALA A O 1
ATOM 610 N N . HIS A 1 81 ? -6.027 30.812 15.258 1 98.69 81 HIS A N 1
ATOM 611 C CA . HIS A 1 81 ? -4.602 31.109 15.289 1 98.69 81 HIS A CA 1
ATOM 612 C C . HIS A 1 81 ? -3.945 30.531 16.547 1 98.69 81 HIS A C 1
ATOM 614 O O . HIS A 1 81 ? -2.953 29.797 16.453 1 98.69 81 HIS A O 1
ATOM 620 N N . SER A 1 82 ? -4.445 30.797 17.719 1 98.62 82 SER A N 1
ATOM 621 C CA . SER A 1 82 ? -3.984 30.297 19 1 98.62 82 SER A CA 1
ATOM 622 C C . SER A 1 82 ? -4.844 29.125 19.484 1 98.62 82 SER A C 1
ATOM 624 O O . SER A 1 82 ? -6.066 29.156 19.344 1 98.62 82 SER A O 1
ATOM 626 N N . ILE A 1 83 ? -4.168 28.141 20.031 1 98.25 83 ILE A N 1
ATOM 627 C CA . ILE A 1 83 ? -4.91 27.031 20.609 1 98.25 83 ILE A CA 1
ATOM 628 C C . ILE A 1 83 ? -5.688 27.531 21.828 1 98.25 83 ILE A C 1
ATOM 630 O O . ILE A 1 83 ? -6.879 27.234 21.969 1 98.25 83 ILE A O 1
ATOM 634 N N . THR A 1 84 ? -5.121 28.344 22.656 1 97.88 84 THR A N 1
ATOM 635 C CA . THR A 1 84 ? -5.637 28.594 24 1 97.88 84 THR A CA 1
ATOM 636 C C . THR A 1 84 ? -6.43 29.891 24.047 1 97.88 84 THR A C 1
ATOM 638 O O . THR A 1 84 ? -7.336 30.047 24.875 1 97.88 84 THR A O 1
ATOM 641 N N . LYS A 1 85 ? -6.078 30.828 23.203 1 98.06 85 LYS A N 1
ATOM 642 C CA . LYS A 1 85 ? -6.703 32.125 23.297 1 98.06 85 LYS A CA 1
ATOM 643 C C . LYS A 1 85 ? -8.125 32.094 22.75 1 98.06 85 LYS A C 1
ATOM 645 O O . LYS A 1 85 ? -8.414 31.391 21.781 1 98.06 85 LYS A O 1
ATOM 650 N N . ASN A 1 86 ? -8.984 32.938 23.391 1 97.62 86 ASN A N 1
ATOM 651 C CA . ASN A 1 86 ? -10.312 33.156 22.844 1 97.62 86 ASN A CA 1
ATOM 652 C C . ASN A 1 86 ? -10.273 34.156 21.688 1 97.62 86 ASN A C 1
ATOM 654 O O . ASN A 1 86 ? -9.992 35.344 21.906 1 97.62 86 ASN A O 1
ATOM 658 N N . GLU A 1 87 ? -10.484 33.688 20.547 1 98.5 87 GLU A N 1
ATOM 659 C CA . GLU A 1 87 ? -10.461 34.5 19.328 1 98.5 87 GLU A CA 1
ATOM 660 C C . GLU A 1 87 ? -11.852 34.562 18.688 1 98.5 87 GLU A C 1
ATOM 662 O O . GLU A 1 87 ? -12.492 33.531 18.453 1 98.5 87 GLU A O 1
ATOM 667 N N . PRO A 1 88 ? -12.359 35.812 18.453 1 98.19 88 PRO A N 1
ATOM 668 C CA . PRO A 1 88 ? -13.688 35.938 17.844 1 98.19 88 PRO A CA 1
ATOM 669 C C . PRO A 1 88 ? -13.797 35.281 16.484 1 98.19 88 PRO A C 1
ATOM 671 O O . PRO A 1 88 ? -14.906 34.969 16.016 1 98.19 88 PRO A O 1
ATOM 674 N N . GLU A 1 89 ? -12.68 35.031 15.805 1 98.38 89 GLU A N 1
ATOM 675 C CA . GLU A 1 89 ? -12.633 34.406 14.484 1 98.38 89 GLU A CA 1
ATOM 676 C C . GLU A 1 89 ? -12.914 32.906 14.555 1 98.38 89 GLU A C 1
ATOM 678 O O . GLU A 1 89 ? -13.219 32.281 13.539 1 98.38 89 GLU A O 1
ATOM 683 N N . LYS A 1 90 ? -12.891 32.344 15.719 1 98.69 90 LYS A N 1
ATOM 684 C CA . LYS A 1 90 ? -13.039 30.891 15.883 1 98.69 90 LYS A CA 1
ATOM 685 C C . LYS A 1 90 ? -14.484 30.469 15.656 1 98.69 90 LYS A C 1
ATOM 687 O O . LYS A 1 90 ? -15.414 31.125 16.109 1 98.69 90 LYS A O 1
ATOM 692 N N . GLN A 1 91 ? -14.648 29.453 14.891 1 98.75 91 GLN A N 1
ATOM 693 C CA . GLN A 1 91 ? -15.875 28.672 14.805 1 98.75 91 GLN A CA 1
ATOM 694 C C . GLN A 1 91 ? -15.672 27.266 15.352 1 98.75 91 GLN A C 1
ATOM 696 O O . GLN A 1 91 ? -14.914 26.484 14.781 1 98.75 91 GLN A O 1
ATOM 701 N N . ILE A 1 92 ? -16.328 26.938 16.422 1 98.38 92 ILE A N 1
ATOM 702 C CA . ILE A 1 92 ? -16.156 25.641 17.062 1 98.38 92 ILE A CA 1
ATOM 703 C C . ILE A 1 92 ? -17.281 24.703 16.641 1 98.38 92 ILE A C 1
ATOM 705 O O . ILE A 1 92 ? -18.469 25.031 16.797 1 98.38 92 ILE A O 1
ATOM 709 N N . MET A 1 93 ? -16.922 23.641 16.047 1 97.81 93 MET A N 1
ATOM 710 C CA . MET A 1 93 ? -17.828 22.609 15.578 1 97.81 93 MET A CA 1
ATOM 711 C C . MET A 1 93 ? -17.422 21.234 16.109 1 97.81 93 MET A C 1
ATOM 713 O O . MET A 1 93 ? -16.422 21.125 16.828 1 97.81 93 MET A O 1
ATOM 717 N N . PHE A 1 94 ? -18.281 20.203 15.734 1 98.38 94 PHE A N 1
ATOM 718 C CA . PHE A 1 94 ? -18.016 18.844 16.188 1 98.38 94 PHE A CA 1
ATOM 719 C C . PHE A 1 94 ? -18.125 17.859 15.047 1 98.38 94 PHE A C 1
ATOM 721 O O . PHE A 1 94 ? -18.562 18.219 13.953 1 98.38 94 PHE A O 1
ATOM 728 N N . VAL A 1 95 ? -17.688 16.703 15.352 1 98.38 95 VAL A N 1
ATOM 729 C CA . VAL A 1 95 ? -17.672 15.664 14.328 1 98.38 95 VAL A CA 1
ATOM 730 C C . VAL A 1 95 ? -19.031 14.977 14.289 1 98.38 95 VAL A C 1
ATOM 732 O O . VAL A 1 95 ? -19.5 14.445 15.305 1 98.38 95 VAL A O 1
ATOM 735 N N . LYS A 1 96 ? -19.672 15.047 13.203 1 97.62 96 LYS A N 1
ATOM 736 C CA . LYS A 1 96 ? -20.891 14.273 12.992 1 97.62 96 LYS A CA 1
ATOM 737 C C . LYS A 1 96 ? -20.578 12.828 12.641 1 97.62 96 LYS A C 1
ATOM 739 O O . LYS A 1 96 ? -21.125 11.898 13.25 1 97.62 96 LYS A O 1
ATOM 744 N N . LYS A 1 97 ? -19.734 12.609 11.703 1 97.75 97 LYS A N 1
ATOM 745 C CA . LYS A 1 97 ? -19.281 11.289 11.242 1 97.75 97 LYS A CA 1
ATOM 746 C C . LYS A 1 97 ? -17.844 11.336 10.758 1 97.75 97 LYS A C 1
ATOM 748 O O . LYS A 1 97 ? -17.391 12.352 10.234 1 97.75 97 LYS A O 1
ATOM 753 N N . GLN A 1 98 ? -17.141 10.258 10.969 1 97.94 98 GLN A N 1
ATOM 754 C CA . GLN A 1 98 ? -15.766 10.109 10.484 1 97.94 98 GLN A CA 1
ATOM 755 C C . GLN A 1 98 ? -15.672 9.023 9.414 1 97.94 98 GLN A C 1
ATOM 757 O O . GLN A 1 98 ? -16.312 7.973 9.531 1 97.94 98 GLN A O 1
ATOM 762 N N . TYR A 1 99 ? -14.898 9.211 8.406 1 98.12 99 TYR A N 1
ATOM 763 C CA . TYR A 1 99 ? -14.641 8.266 7.332 1 98.12 99 TYR A CA 1
ATOM 764 C C . TYR A 1 99 ? -13.148 8.094 7.098 1 98.12 99 TYR A C 1
ATOM 766 O O . TYR A 1 99 ? -12.578 8.711 6.199 1 98.12 99 TYR A O 1
ATOM 774 N N . PRO A 1 100 ? -12.445 7.258 7.898 1 98.06 100 PRO A N 1
ATOM 775 C CA . PRO A 1 100 ? -11.062 6.941 7.531 1 98.06 100 PRO A CA 1
ATOM 776 C C . PRO A 1 100 ? -10.969 6.176 6.215 1 98.06 100 PRO A C 1
ATOM 778 O O . PRO A 1 100 ? -11.891 5.438 5.852 1 98.06 100 PRO A O 1
ATOM 781 N N . TYR A 1 101 ? -9.898 6.41 5.48 1 97.62 101 TYR A N 1
ATOM 782 C CA . TYR A 1 101 ? -9.672 5.598 4.289 1 97.62 101 TYR A CA 1
ATOM 783 C C . TYR A 1 101 ? -9.688 4.113 4.633 1 97.62 101 TYR A C 1
ATOM 785 O O . TYR A 1 101 ? -9 3.676 5.555 1 97.62 101 TYR A O 1
ATOM 793 N N . PRO A 1 102 ? -10.445 3.34 3.945 1 94.38 102 PRO A N 1
ATOM 794 C CA . PRO A 1 102 ? -10.688 1.958 4.363 1 94.38 102 PRO A CA 1
ATOM 795 C C . PRO A 1 102 ? -9.414 1.113 4.379 1 94.38 102 PRO A C 1
ATOM 797 O O . PRO A 1 102 ? -9.289 0.194 5.195 1 94.38 102 PRO A O 1
ATOM 800 N N . CYS A 1 103 ? -8.531 1.389 3.639 1 93.38 103 CYS A N 1
ATOM 801 C CA . CYS A 1 103 ? -7.34 0.559 3.518 1 93.38 103 CYS A CA 1
ATOM 802 C C . CYS A 1 103 ? -6.141 1.224 4.184 1 93.38 103 CYS A C 1
ATOM 804 O O . CYS A 1 103 ? -4.996 0.951 3.826 1 93.38 103 CYS A O 1
ATOM 806 N N . PHE A 1 104 ? -6.395 2.127 5.094 1 95.75 104 PHE A N 1
ATOM 807 C CA . PHE A 1 104 ? -5.316 2.699 5.895 1 95.75 104 PHE A CA 1
ATOM 808 C C . PHE A 1 104 ? -4.555 1.606 6.633 1 95.75 104 PHE A C 1
ATOM 810 O O . PHE A 1 104 ? -5.16 0.737 7.266 1 95.75 104 PHE A O 1
ATOM 817 N N . ASP A 1 105 ? -3.246 1.677 6.465 1 90.88 105 ASP A N 1
ATOM 818 C CA . ASP A 1 105 ? -2.369 0.737 7.16 1 90.88 105 ASP A CA 1
ATOM 819 C C . ASP A 1 105 ? -1.539 1.445 8.227 1 90.88 105 ASP A C 1
ATOM 821 O O . ASP A 1 105 ? -0.609 2.188 7.906 1 90.88 105 ASP A O 1
ATOM 825 N N . GLN A 1 106 ? -1.799 1.164 9.469 1 91.56 106 GLN A N 1
ATOM 826 C CA . GLN A 1 106 ? -1.147 1.859 10.57 1 91.56 106 GLN A CA 1
ATOM 827 C C . GLN A 1 106 ? 0.338 1.518 10.641 1 91.56 106 GLN A C 1
ATOM 829 O O . GLN A 1 106 ? 1.149 2.334 11.078 1 91.56 106 GLN A O 1
ATOM 834 N N . ASP A 1 107 ? 0.713 0.354 10.156 1 86.31 107 ASP A N 1
ATOM 835 C CA . ASP A 1 107 ? 2.1 -0.097 10.227 1 86.31 107 ASP A CA 1
ATOM 836 C C . ASP A 1 107 ? 2.951 0.569 9.148 1 86.31 107 ASP A C 1
ATOM 838 O O . ASP A 1 107 ? 4.055 1.043 9.43 1 86.31 107 ASP A O 1
ATOM 842 N N . THR A 1 108 ? 2.398 0.63 7.91 1 88.94 108 THR A N 1
ATOM 843 C CA . THR A 1 108 ? 3.156 1.203 6.805 1 88.94 108 THR A CA 1
ATOM 844 C C . THR A 1 108 ? 2.775 2.666 6.586 1 88.94 108 THR A C 1
ATOM 846 O O . THR A 1 108 ? 3.439 3.381 5.836 1 88.94 108 THR A O 1
ATOM 849 N N . HIS A 1 109 ? 1.722 3.156 7.168 1 93.56 109 HIS A N 1
ATOM 850 C CA . HIS A 1 109 ? 1.192 4.516 7.098 1 93.56 109 HIS A CA 1
ATOM 851 C C . HIS A 1 109 ? 0.581 4.801 5.73 1 93.56 109 HIS A C 1
ATOM 853 O O . HIS A 1 109 ? 0.333 5.957 5.387 1 93.56 109 HIS A O 1
ATOM 859 N N . GLU A 1 110 ? 0.396 3.736 4.961 1 92.69 110 GLU A N 1
ATOM 860 C CA . GLU A 1 110 ? -0.249 3.912 3.664 1 92.69 110 GLU A CA 1
ATOM 861 C C . GLU A 1 110 ? -1.717 4.297 3.824 1 92.69 110 GLU A C 1
ATOM 863 O O . GLU A 1 110 ? -2.418 3.748 4.68 1 92.69 110 GLU A O 1
ATOM 868 N N . GLY A 1 111 ? -2.111 5.281 3.02 1 96.12 111 GLY A N 1
ATOM 869 C CA . GLY A 1 111 ? -3.514 5.668 3.025 1 96.12 111 GLY A CA 1
ATOM 870 C C . GLY A 1 111 ? -3.912 6.453 4.262 1 96.12 111 GLY A C 1
ATOM 871 O O . GLY A 1 111 ? -5.031 6.312 4.758 1 96.12 111 GLY A O 1
ATOM 872 N N . ASP A 1 112 ? -3.014 7.277 4.785 1 98.12 112 ASP A N 1
ATOM 873 C CA . ASP A 1 112 ? -3.248 8.023 6.02 1 98.12 112 ASP A CA 1
ATOM 874 C C . ASP A 1 112 ? -4.062 9.289 5.754 1 98.12 112 ASP A C 1
ATOM 876 O O . ASP A 1 112 ? -3.549 10.398 5.883 1 98.12 112 ASP A O 1
ATOM 880 N N . LEU A 1 113 ? -5.328 9.078 5.438 1 98.69 113 LEU A N 1
ATOM 881 C CA . LEU A 1 113 ? -6.25 10.195 5.266 1 98.69 113 LEU A CA 1
ATOM 882 C C . LEU A 1 113 ? -7.645 9.836 5.766 1 98.69 113 LEU A C 1
ATOM 884 O O . LEU A 1 113 ? -8 8.656 5.816 1 98.69 113 LEU A O 1
ATOM 888 N N . LYS A 1 114 ? -8.344 10.836 6.152 1 98.81 114 LYS A N 1
ATOM 889 C CA . LYS A 1 114 ? -9.656 10.711 6.766 1 98.81 114 LYS A CA 1
ATOM 890 C C . LYS A 1 114 ? -10.516 11.938 6.48 1 98.81 114 LYS A C 1
ATOM 892 O O . LYS A 1 114 ? -10.031 13.062 6.527 1 98.81 114 LYS A O 1
ATOM 897 N N . LEU A 1 115 ? -11.797 11.688 6.199 1 98.81 115 LEU A N 1
ATOM 898 C CA . LEU A 1 115 ? -12.781 12.758 6.051 1 98.81 115 LEU A CA 1
ATOM 899 C C . LEU A 1 115 ? -13.633 12.891 7.312 1 98.81 115 LEU A C 1
ATOM 901 O O . LEU A 1 115 ? -14.039 11.883 7.902 1 98.81 115 LEU A O 1
ATOM 905 N N . LEU A 1 116 ? -13.82 14.094 7.73 1 98.69 116 LEU A N 1
ATOM 906 C CA . LEU A 1 116 ? -14.75 14.406 8.812 1 98.69 116 LEU A CA 1
ATOM 907 C C . LEU A 1 116 ? -15.953 15.188 8.289 1 98.69 116 LEU A C 1
ATOM 909 O O . LEU A 1 116 ? -15.789 16.219 7.625 1 98.69 116 LEU A O 1
ATOM 913 N N . GLN A 1 117 ? -17.062 14.68 8.578 1 98.44 117 GLN A N 1
ATOM 914 C CA . GLN A 1 117 ? -18.281 15.453 8.375 1 98.44 117 GLN A CA 1
ATOM 915 C C . GLN A 1 117 ? -18.656 16.234 9.625 1 98.44 117 GLN A C 1
ATOM 917 O O . GLN A 1 117 ? -18.688 15.68 10.727 1 98.44 117 GLN A O 1
ATOM 922 N N . LEU A 1 118 ? -18.922 17.5 9.445 1 98.31 118 LEU A N 1
ATOM 923 C CA . LEU A 1 118 ? -19.203 18.359 10.578 1 98.31 118 LEU A CA 1
ATOM 924 C C . LEU A 1 118 ? -20.688 18.406 10.875 1 98.31 118 LEU A C 1
ATOM 926 O O . LEU A 1 118 ? -21.516 18.156 10 1 98.31 118 LEU A O 1
ATOM 930 N N . THR A 1 119 ? -21.031 18.781 12.086 1 97.31 119 THR A N 1
ATOM 931 C CA . THR A 1 119 ? -22.422 18.828 12.547 1 97.31 119 THR A CA 1
ATOM 932 C C . THR A 1 119 ? -23.156 20.016 11.93 1 97.31 119 THR A C 1
ATOM 934 O O . THR A 1 119 ? -24.375 20.031 11.875 1 97.31 119 THR A O 1
ATOM 937 N N . LYS A 1 120 ? -22.438 21.031 11.531 1 97.06 120 LYS A N 1
ATOM 938 C CA . LYS A 1 120 ? -22.984 22.234 10.898 1 97.06 120 LYS A CA 1
ATOM 939 C C . LYS A 1 120 ? -22.078 22.75 9.789 1 97.06 120 LYS A C 1
ATOM 941 O O . LYS A 1 120 ? -20.922 22.312 9.672 1 97.06 120 LYS A O 1
ATOM 946 N N . LYS A 1 121 ? -22.594 23.625 9.031 1 98.5 121 LYS A N 1
ATOM 947 C CA . LYS A 1 121 ? -21.812 24.234 7.953 1 98.5 121 LYS A CA 1
ATOM 948 C C . LYS A 1 121 ? -20.984 25.422 8.461 1 98.5 121 LYS A C 1
ATOM 950 O O . LYS A 1 121 ? -21.484 26.219 9.258 1 98.5 121 LYS A O 1
ATOM 955 N N . ALA A 1 122 ? -19.797 25.5 8.023 1 98.75 122 ALA A N 1
ATOM 956 C CA . ALA A 1 122 ? -18.922 26.625 8.336 1 98.75 122 ALA A CA 1
ATOM 957 C C . ALA A 1 122 ? -19.453 27.922 7.723 1 98.75 122 ALA A C 1
ATOM 959 O O . ALA A 1 122 ? -19.984 27.906 6.605 1 98.75 122 ALA A O 1
ATOM 960 N N . LYS A 1 123 ? -19.328 29.016 8.438 1 98.69 123 LYS A N 1
ATOM 961 C CA . LYS A 1 123 ? -19.547 30.344 7.871 1 98.69 123 LYS A CA 1
ATOM 962 C C . LYS A 1 123 ? -18.297 30.844 7.156 1 98.69 123 LYS A C 1
ATOM 964 O O . LYS A 1 123 ? -17.328 31.234 7.801 1 98.69 123 LYS A O 1
ATOM 969 N N . ILE A 1 124 ? -18.422 30.875 5.844 1 98.81 124 ILE A N 1
ATOM 970 C CA . ILE A 1 124 ? -17.266 31.25 5.043 1 98.81 124 ILE A CA 1
ATOM 971 C C . ILE A 1 124 ? -17.078 32.75 5.098 1 98.81 124 ILE A C 1
ATOM 973 O O . ILE A 1 124 ? -18.031 33.531 4.918 1 98.81 124 ILE A O 1
ATOM 977 N N . ASN A 1 125 ? -15.914 33.219 5.422 1 98.56 125 ASN A N 1
ATOM 978 C CA . ASN A 1 125 ? -15.5 34.625 5.461 1 98.56 125 ASN A CA 1
ATOM 979 C C . ASN A 1 125 ? -13.992 34.75 5.27 1 98.56 125 ASN A C 1
ATOM 981 O O . ASN A 1 125 ? -13.336 33.844 4.766 1 98.56 125 ASN A O 1
ATOM 985 N N . LYS A 1 126 ? -13.414 35.875 5.598 1 98.12 126 LYS A N 1
ATOM 986 C CA . LYS A 1 126 ? -12 36.156 5.359 1 98.12 126 LYS A CA 1
ATOM 987 C C . LYS A 1 126 ? -11.125 35.25 6.246 1 98.12 126 LYS A C 1
ATOM 989 O O . LYS A 1 126 ? -9.961 35 5.922 1 98.12 126 LYS A O 1
ATOM 994 N N . ASN A 1 127 ? -11.648 34.781 7.41 1 98.5 127 ASN A N 1
ATOM 995 C CA . ASN A 1 127 ? -10.875 34.031 8.391 1 98.5 127 ASN A CA 1
ATOM 996 C C . ASN A 1 127 ? -11.148 32.531 8.281 1 98.5 127 ASN A C 1
ATOM 998 O O . ASN A 1 127 ? -10.438 31.719 8.883 1 98.5 127 ASN A O 1
ATOM 1002 N N . VAL A 1 128 ? -12.211 32.156 7.551 1 98.88 128 VAL A N 1
ATOM 1003 C CA . VAL A 1 128 ? -12.602 30.766 7.336 1 98.88 128 VAL A CA 1
ATOM 1004 C C . VAL A 1 128 ? -12.969 30.547 5.867 1 98.88 128 VAL A C 1
ATOM 1006 O O . VAL A 1 128 ? -13.93 31.141 5.371 1 98.88 128 VAL A O 1
ATOM 1009 N N . SER A 1 129 ? -12.203 29.734 5.188 1 98.69 129 SER A N 1
ATOM 1010 C CA . SER A 1 129 ? -12.469 29.422 3.787 1 98.69 129 SER A CA 1
ATOM 1011 C C . SER A 1 129 ? -12.031 28.016 3.441 1 98.69 129 SER A C 1
ATOM 1013 O O . SER A 1 129 ? -11.297 27.375 4.207 1 98.69 129 SER A O 1
ATOM 1015 N N . THR A 1 130 ? -12.523 27.547 2.328 1 98.81 130 THR A N 1
ATOM 1016 C CA . THR A 1 130 ? -12.203 26.172 1.915 1 98.81 130 THR A CA 1
ATOM 1017 C C . THR A 1 130 ? -10.898 26.141 1.121 1 98.81 130 THR A C 1
ATOM 1019 O O . THR A 1 130 ? -10.516 27.156 0.516 1 98.81 130 THR A O 1
ATOM 1022 N N . LEU A 1 131 ? -10.156 25.109 1.244 1 98.81 131 LEU A N 1
ATOM 1023 C CA . LEU A 1 131 ? -8.992 24.797 0.419 1 98.81 131 LEU A CA 1
ATOM 1024 C C . LEU A 1 131 ? -9.367 23.844 -0.711 1 98.81 131 LEU A C 1
ATOM 1026 O O . LEU A 1 131 ? -9.805 22.719 -0.46 1 98.81 131 LEU A O 1
ATOM 1030 N N . ARG A 1 132 ? -9.219 24.25 -1.933 1 98.31 132 ARG A N 1
ATOM 1031 C CA . ARG A 1 132 ? -9.641 23.469 -3.086 1 98.31 132 ARG A CA 1
ATOM 1032 C C . ARG A 1 132 ? -8.758 22.234 -3.27 1 98.31 132 ARG A C 1
ATOM 1034 O O . ARG A 1 132 ? -7.531 22.344 -3.203 1 98.31 132 ARG A O 1
ATOM 1041 N N . LEU A 1 133 ? -9.414 21.125 -3.469 1 98.75 133 LEU A N 1
ATOM 1042 C CA . LEU A 1 133 ? -8.68 19.922 -3.865 1 98.75 133 LEU A CA 1
ATOM 1043 C C . LEU A 1 133 ? -8.109 20.078 -5.27 1 98.75 133 LEU A C 1
ATOM 1045 O O . LEU A 1 133 ? -8.68 20.781 -6.102 1 98.75 133 LEU A O 1
ATOM 1049 N N . PRO A 1 134 ? -6.969 19.438 -5.504 1 98.38 134 PRO A N 1
ATOM 1050 C CA . PRO A 1 134 ? -6.445 19.5 -6.867 1 98.38 134 PRO A CA 1
ATOM 1051 C C . PRO A 1 134 ? -7.324 18.766 -7.879 1 98.38 134 PRO A C 1
ATOM 1053 O O . PRO A 1 134 ? -7.949 17.766 -7.539 1 98.38 134 PRO A O 1
ATOM 1056 N N . LYS A 1 135 ? -7.305 19.219 -9.07 1 95.88 135 LYS A N 1
ATOM 1057 C CA . LYS A 1 135 ? -8.109 18.625 -10.125 1 95.88 135 LYS A CA 1
ATOM 1058 C C . LYS A 1 135 ? -7.551 17.25 -10.531 1 95.88 135 LYS A C 1
ATOM 1060 O O . LYS A 1 135 ? -8.312 16.344 -10.867 1 95.88 135 LYS A O 1
ATOM 1065 N N . LYS A 1 136 ? -6.273 17.219 -10.555 1 96.94 136 LYS A N 1
ATOM 1066 C CA . LYS A 1 136 ? -5.586 15.992 -10.914 1 96.94 136 LYS A CA 1
ATOM 1067 C C . LYS A 1 136 ? -4.676 15.516 -9.781 1 96.94 136 LYS A C 1
ATOM 1069 O O . LYS A 1 136 ? -4.16 16.328 -9.016 1 96.94 136 LYS A O 1
ATOM 1074 N N . GLY A 1 137 ? -4.547 14.211 -9.727 1 97.31 137 GLY A N 1
ATOM 1075 C CA . GLY A 1 137 ? -3.748 13.609 -8.672 1 97.31 137 GLY A CA 1
ATOM 1076 C C . GLY A 1 137 ? -2.328 13.289 -9.102 1 97.31 137 GLY A C 1
ATOM 1077 O O . GLY A 1 137 ? -1.768 12.266 -8.703 1 97.31 137 GLY A O 1
ATOM 1078 N N . ASP A 1 138 ? -1.708 14.125 -9.914 1 96.5 138 ASP A N 1
ATOM 1079 C CA . ASP A 1 138 ? -0.356 13.891 -10.414 1 96.5 138 ASP A CA 1
ATOM 1080 C C . ASP A 1 138 ? 0.667 13.969 -9.281 1 96.5 138 ASP A C 1
ATOM 1082 O O . ASP A 1 138 ? 0.446 14.656 -8.281 1 96.5 138 ASP A O 1
ATOM 1086 N N . ASP A 1 139 ? 1.737 13.305 -9.461 1 96.19 139 ASP A N 1
ATOM 1087 C CA . ASP A 1 139 ? 2.828 13.336 -8.492 1 96.19 139 ASP A CA 1
ATOM 1088 C C . ASP A 1 139 ? 3.469 14.719 -8.43 1 96.19 139 ASP A C 1
ATOM 1090 O O . ASP A 1 139 ? 3.248 15.555 -9.305 1 96.19 139 ASP A O 1
ATOM 1094 N N . VAL A 1 140 ? 4.207 15 -7.328 1 98.25 140 VAL A N 1
ATOM 1095 C CA . VAL A 1 140 ? 4.922 16.266 -7.168 1 98.25 140 VAL A CA 1
ATOM 1096 C C . VAL A 1 140 ? 6.406 16.047 -7.449 1 98.25 140 VAL A C 1
ATOM 1098 O O . VAL A 1 140 ? 7.031 15.148 -6.883 1 98.25 140 VAL A O 1
ATOM 1101 N N . LYS A 1 141 ? 7.023 16.828 -8.266 1 97.62 141 LYS A N 1
ATOM 1102 C CA . LYS A 1 141 ? 8.414 16.656 -8.68 1 97.62 141 LYS A CA 1
ATOM 1103 C C . LYS A 1 141 ? 9.367 16.953 -7.531 1 97.62 141 LYS A C 1
ATOM 1105 O O . LYS A 1 141 ? 9.18 17.906 -6.773 1 97.62 141 LYS A O 1
ATOM 1110 N N . PRO A 1 142 ? 10.398 16.109 -7.43 1 97.62 142 PRO A N 1
ATOM 1111 C CA . PRO A 1 142 ? 11.453 16.469 -6.473 1 97.62 142 PRO A CA 1
ATOM 1112 C C . PRO A 1 142 ? 12 17.875 -6.703 1 97.62 142 PRO A C 1
ATOM 1114 O O . PRO A 1 142 ? 12.117 18.328 -7.848 1 97.62 142 PRO A O 1
ATOM 1117 N N . GLY A 1 143 ? 12.328 18.547 -5.625 1 98.25 143 GLY A N 1
ATOM 1118 C CA . GLY A 1 143 ? 12.844 19.891 -5.723 1 98.25 143 GLY A CA 1
ATOM 1119 C C . GLY A 1 143 ? 11.773 20.953 -5.598 1 98.25 143 GLY A C 1
ATOM 1120 O O . GLY A 1 143 ? 12.078 22.141 -5.406 1 98.25 143 GLY A O 1
ATOM 1121 N N . THR A 1 144 ? 10.508 20.562 -5.668 1 98.75 144 THR A N 1
ATOM 1122 C CA . THR A 1 144 ? 9.398 21.5 -5.562 1 98.75 144 THR A CA 1
ATOM 1123 C C . THR A 1 144 ? 9.305 22.062 -4.152 1 98.75 144 THR A C 1
ATOM 1125 O O . THR A 1 144 ? 9.422 21.328 -3.17 1 98.75 144 THR A O 1
ATOM 1128 N N . MET A 1 145 ? 9.148 23.391 -4.066 1 98.25 145 MET A N 1
ATOM 1129 C CA . MET A 1 145 ? 8.953 24.031 -2.771 1 98.25 145 MET A CA 1
ATOM 1130 C C . MET A 1 145 ? 7.5 23.922 -2.326 1 98.25 145 MET A C 1
ATOM 1132 O O . MET A 1 145 ? 6.586 24.125 -3.127 1 98.25 145 MET A O 1
ATOM 1136 N N . CYS A 1 146 ? 7.316 23.547 -1.099 1 98.69 146 CYS A N 1
ATOM 1137 C CA . CYS A 1 146 ? 5.996 23.406 -0.488 1 98.69 146 CYS A CA 1
ATOM 1138 C C . CYS A 1 146 ? 5.945 24.109 0.86 1 98.69 146 CYS A C 1
ATOM 1140 O O . CYS A 1 146 ? 6.984 24.516 1.396 1 98.69 146 CYS A O 1
ATOM 1142 N N . GLN A 1 147 ? 4.715 24.344 1.336 1 98.44 147 GLN A N 1
ATOM 1143 C CA . GLN A 1 147 ? 4.465 24.938 2.65 1 98.44 147 GLN A CA 1
ATOM 1144 C C . GLN A 1 147 ? 3.545 24.031 3.48 1 98.44 147 GLN A C 1
ATOM 1146 O O . GLN A 1 147 ? 2.586 23.469 2.955 1 98.44 147 GLN A O 1
ATOM 1151 N N . VAL A 1 148 ? 3.889 23.922 4.695 1 98.69 148 VAL A N 1
ATOM 1152 C CA . VAL A 1 148 ? 3.037 23.203 5.645 1 98.69 148 VAL A CA 1
ATOM 1153 C C . VAL A 1 148 ? 2.896 24.031 6.926 1 98.69 148 VAL A C 1
ATOM 1155 O O . VAL A 1 148 ? 3.875 24.594 7.418 1 98.69 148 VAL A O 1
ATOM 1158 N N . ALA A 1 149 ? 1.695 24.172 7.379 1 98.62 149 ALA A N 1
ATOM 1159 C CA . ALA A 1 149 ? 1.393 24.906 8.602 1 98.62 149 ALA A CA 1
ATOM 1160 C C . ALA A 1 149 ? 0.737 24 9.641 1 98.62 149 ALA A C 1
ATOM 1162 O O . ALA A 1 149 ? 0.147 22.984 9.289 1 98.62 149 ALA A O 1
ATOM 1163 N N . GLY A 1 150 ? 0.922 24.312 10.859 1 98.5 150 GLY A N 1
ATOM 1164 C CA . GLY A 1 150 ? 0.307 23.547 11.93 1 98.5 150 GLY A CA 1
ATOM 1165 C C . GLY A 1 150 ? 0.66 24.047 13.312 1 98.5 150 GLY A C 1
ATOM 1166 O O . GLY A 1 150 ? 1.328 25.078 13.445 1 98.5 150 GLY A O 1
ATOM 1167 N N . TRP A 1 151 ? 0.176 23.375 14.32 1 98.44 151 TRP A N 1
ATOM 1168 C CA . TRP A 1 151 ? 0.356 23.766 15.719 1 98.44 151 TRP A CA 1
ATOM 1169 C C . TRP A 1 151 ? 1.259 22.766 16.438 1 98.44 151 TRP A C 1
ATOM 1171 O O . TRP A 1 151 ? 1.222 22.672 17.672 1 98.44 151 TRP A O 1
ATOM 1181 N N . GLY A 1 152 ? 1.985 21.969 15.727 1 97.62 152 GLY A N 1
ATOM 1182 C CA . GLY A 1 152 ? 2.812 20.922 16.312 1 97.62 152 GLY A CA 1
ATOM 1183 C C . GLY A 1 152 ? 4.008 21.469 17.078 1 97.62 152 GLY A C 1
ATOM 1184 O O . GLY A 1 152 ? 4.102 22.672 17.312 1 97.62 152 GLY A O 1
ATOM 1185 N N . LYS A 1 153 ? 4.84 20.516 17.469 1 96.25 153 LYS A N 1
ATOM 1186 C CA . LYS A 1 153 ? 6.051 20.844 18.203 1 96.25 153 LYS A CA 1
ATOM 1187 C C . LYS A 1 153 ? 6.973 21.75 17.391 1 96.25 153 LYS A C 1
ATOM 1189 O O . LYS A 1 153 ? 7.09 21.578 16.172 1 96.25 153 LYS A O 1
ATOM 1194 N N . ILE A 1 154 ? 7.688 22.609 18.109 1 95.19 154 ILE A N 1
ATOM 1195 C CA . ILE A 1 154 ? 8.602 23.516 17.438 1 95.19 154 ILE A CA 1
ATOM 1196 C C . ILE A 1 154 ? 10.039 23.031 17.609 1 95.19 154 ILE A C 1
ATOM 1198 O O . ILE A 1 154 ? 10.945 23.5 16.922 1 95.19 154 ILE A O 1
ATOM 1202 N N . HIS A 1 155 ? 10.25 22.188 18.547 1 93.25 155 HIS A N 1
ATOM 1203 C CA . HIS A 1 155 ? 11.438 21.359 18.781 1 93.25 155 HIS A CA 1
ATOM 1204 C C . HIS A 1 155 ? 11.047 19.969 19.266 1 93.25 155 HIS A C 1
ATOM 1206 O O . HIS A 1 155 ? 9.945 19.766 19.781 1 93.25 155 HIS A O 1
ATOM 1212 N N . ASN A 1 156 ? 11.938 19.031 19.109 1 93.31 156 ASN A N 1
ATOM 1213 C CA . ASN A 1 156 ? 11.609 17.656 19.422 1 93.31 156 ASN A CA 1
ATOM 1214 C C . ASN A 1 156 ? 11.242 17.469 20.906 1 93.31 156 ASN A C 1
ATOM 1216 O O . ASN A 1 156 ? 10.438 16.609 21.25 1 93.31 156 ASN A O 1
ATOM 1220 N N . ASN A 1 157 ? 11.758 18.25 21.75 1 91.31 157 ASN A N 1
ATOM 1221 C CA . ASN A 1 157 ? 11.477 18.141 23.172 1 91.31 157 ASN A CA 1
ATOM 1222 C C . ASN A 1 157 ? 10.586 19.266 23.672 1 91.31 157 ASN A C 1
ATOM 1224 O O . ASN A 1 157 ? 10.484 19.5 24.875 1 91.31 157 ASN A O 1
ATOM 1228 N N . SER A 1 158 ? 9.906 19.938 22.766 1 88.69 158 SER A N 1
ATOM 1229 C CA . SER A 1 158 ? 9.055 21.062 23.156 1 88.69 158 SER A CA 1
ATOM 1230 C C . SER A 1 158 ? 7.586 20.641 23.188 1 88.69 158 SER A C 1
ATOM 1232 O O . SER A 1 158 ? 7.211 19.625 22.609 1 88.69 158 SER A O 1
ATOM 1234 N N . PRO A 1 159 ? 6.84 21.344 23.984 1 88.88 159 PRO A N 1
ATOM 1235 C CA . PRO A 1 159 ? 5.395 21.203 23.797 1 88.88 159 PRO A CA 1
ATOM 1236 C C . PRO A 1 159 ? 4.934 21.672 22.422 1 88.88 159 PRO A C 1
ATOM 1238 O O . PRO A 1 159 ? 5.734 22.203 21.641 1 88.88 159 PRO A O 1
ATOM 1241 N N . GLN A 1 160 ? 3.65 21.484 22.141 1 93.88 160 GLN A N 1
ATOM 1242 C CA . GLN A 1 160 ? 3.035 22 20.922 1 93.88 160 GLN A CA 1
ATOM 1243 C C . GLN A 1 160 ? 3.049 23.531 20.906 1 93.88 160 GLN A C 1
ATOM 1245 O O . GLN A 1 160 ? 3.16 24.156 21.953 1 93.88 160 GLN A O 1
ATOM 1250 N N . SER A 1 161 ? 3.014 24.125 19.781 1 96.75 161 SER A N 1
ATOM 1251 C CA . SER A 1 161 ? 2.926 25.578 19.625 1 96.75 161 SER A CA 1
ATOM 1252 C C . SER A 1 161 ? 1.511 26.078 19.906 1 96.75 161 SER A C 1
ATOM 1254 O O . SER A 1 161 ? 0.538 25.5 19.406 1 96.75 161 SER A O 1
ATOM 1256 N N . ASP A 1 162 ? 1.397 27.094 20.641 1 97.62 162 ASP A N 1
ATOM 1257 C CA . ASP A 1 162 ? 0.074 27.672 20.875 1 97.62 162 ASP A CA 1
ATOM 1258 C C . ASP A 1 162 ? -0.469 28.344 19.625 1 97.62 162 ASP A C 1
ATOM 1260 O O . ASP A 1 162 ? -1.685 28.422 19.422 1 97.62 162 ASP A O 1
ATOM 1264 N N . THR A 1 163 ? 0.41 28.859 18.859 1 98.38 163 THR A N 1
ATOM 1265 C CA . THR A 1 163 ? -0.003 29.609 17.672 1 98.38 163 THR A CA 1
ATOM 1266 C C . THR A 1 163 ? 0.356 28.828 16.406 1 98.38 163 THR A C 1
ATOM 1268 O O . THR A 1 163 ? 1.282 28.016 16.406 1 98.38 163 THR A O 1
ATOM 1271 N N . LEU A 1 164 ? -0.413 29.125 15.344 1 98.56 164 LEU A N 1
ATOM 1272 C CA . LEU A 1 164 ? -0.18 28.5 14.047 1 98.56 164 LEU A CA 1
ATOM 1273 C C . LEU A 1 164 ? 1.169 28.922 13.469 1 98.56 164 LEU A C 1
ATOM 1275 O O . LEU A 1 164 ? 1.499 30.109 13.461 1 98.56 164 LEU A O 1
ATOM 1279 N N . ARG A 1 165 ? 1.936 27.953 13.055 1 98.44 165 ARG A N 1
ATOM 1280 C CA . ARG A 1 165 ? 3.234 28.188 12.43 1 98.44 165 ARG A CA 1
ATOM 1281 C C . ARG A 1 165 ? 3.299 27.562 11.047 1 98.44 165 ARG A C 1
ATOM 1283 O O . ARG A 1 165 ? 2.504 26.672 10.727 1 98.44 165 ARG A O 1
ATOM 1290 N N . GLU A 1 166 ? 4.184 28.047 10.219 1 98.44 166 GLU A N 1
ATOM 1291 C CA . GLU A 1 166 ? 4.371 27.531 8.867 1 98.44 166 GLU A CA 1
ATOM 1292 C C . GLU A 1 166 ? 5.855 27.406 8.516 1 98.44 166 GLU A C 1
ATOM 1294 O O . GLU A 1 166 ? 6.672 28.188 9.008 1 98.44 166 GLU A O 1
ATOM 1299 N N . VAL A 1 167 ? 6.195 26.469 7.707 1 98.06 167 VAL A N 1
ATOM 1300 C CA . VAL A 1 167 ? 7.57 26.266 7.262 1 98.06 167 VAL A CA 1
ATOM 1301 C C . VAL A 1 167 ? 7.59 25.906 5.773 1 98.06 167 VAL A C 1
ATOM 1303 O O . VAL A 1 167 ? 6.672 25.25 5.273 1 98.06 167 VAL A O 1
ATOM 1306 N N . ASN A 1 168 ? 8.609 26.453 5.086 1 97.56 168 ASN A N 1
ATOM 1307 C CA . ASN A 1 168 ? 8.875 26.047 3.711 1 97.56 168 ASN A CA 1
ATOM 1308 C C . ASN A 1 168 ? 9.781 24.812 3.66 1 97.56 168 ASN A C 1
ATOM 1310 O O . ASN A 1 168 ? 10.844 24.781 4.285 1 97.56 168 ASN A O 1
ATOM 1314 N N . ILE A 1 169 ? 9.344 23.844 2.916 1 98.44 169 ILE A N 1
ATOM 1315 C CA . ILE A 1 169 ? 10.133 22.625 2.756 1 98.44 169 ILE A CA 1
ATOM 1316 C C . ILE A 1 169 ? 10.219 22.25 1.277 1 98.44 169 ILE A C 1
ATOM 1318 O O . ILE A 1 169 ? 9.539 22.844 0.441 1 98.44 169 ILE A O 1
ATOM 1322 N N . THR A 1 170 ? 11.094 21.297 1.04 1 98.44 170 THR A N 1
ATOM 1323 C CA . THR A 1 170 ? 11.336 20.891 -0.339 1 98.44 170 THR A CA 1
ATOM 1324 C C . THR A 1 170 ? 11.031 19.406 -0.523 1 98.44 170 THR A C 1
ATOM 1326 O O . THR A 1 170 ? 11.383 18.578 0.324 1 98.44 170 THR A O 1
ATOM 1329 N N . VAL A 1 171 ? 10.305 19.125 -1.634 1 98.75 171 VAL A N 1
ATOM 1330 C CA . VAL A 1 171 ? 10.039 17.719 -1.969 1 98.75 171 VAL A CA 1
ATOM 1331 C C . VAL A 1 171 ? 11.344 17.016 -2.293 1 98.75 171 VAL A C 1
ATOM 1333 O O . VAL A 1 171 ? 12.188 17.531 -3.027 1 98.75 171 VAL A O 1
ATOM 1336 N N . ILE A 1 172 ? 11.539 15.844 -1.713 1 98.25 172 ILE A N 1
ATOM 1337 C CA . ILE A 1 172 ? 12.734 15.023 -1.891 1 98.25 172 ILE A CA 1
ATOM 1338 C C . ILE A 1 172 ? 12.375 13.766 -2.676 1 98.25 172 ILE A C 1
ATOM 1340 O O . ILE A 1 172 ? 11.305 13.18 -2.471 1 98.25 172 ILE A O 1
ATOM 1344 N N . ASN A 1 173 ? 13.273 13.422 -3.582 1 96.19 173 ASN A N 1
ATOM 1345 C CA . ASN A 1 173 ? 13.055 12.203 -4.355 1 96.19 173 ASN A CA 1
ATOM 1346 C C . ASN A 1 173 ? 12.836 10.992 -3.447 1 96.19 173 ASN A C 1
ATOM 1348 O O . ASN A 1 173 ? 13.617 10.766 -2.516 1 96.19 173 ASN A O 1
ATOM 1352 N N . ARG A 1 174 ? 11.812 10.18 -3.738 1 94.88 174 ARG A N 1
ATOM 1353 C CA . ARG A 1 174 ? 11.5 9.008 -2.928 1 94.88 174 ARG A CA 1
ATOM 1354 C C . ARG A 1 174 ? 12.672 8.039 -2.885 1 94.88 174 ARG A C 1
ATOM 1356 O O . ARG A 1 174 ? 12.891 7.363 -1.877 1 94.88 174 ARG A O 1
ATOM 1363 N N . ARG A 1 175 ? 13.438 7.98 -3.973 1 91.62 175 ARG A N 1
ATOM 1364 C CA . ARG A 1 175 ? 14.617 7.121 -4.004 1 91.62 175 ARG A CA 1
ATOM 1365 C C . ARG A 1 175 ? 15.578 7.465 -2.869 1 91.62 175 ARG A C 1
ATOM 1367 O O . ARG A 1 175 ? 16.125 6.57 -2.223 1 91.62 175 ARG A O 1
ATOM 1374 N N . ILE A 1 176 ? 15.727 8.734 -2.67 1 94.25 176 ILE A N 1
ATOM 1375 C CA . ILE A 1 176 ? 16.594 9.188 -1.593 1 94.25 176 ILE A CA 1
ATOM 1376 C C . ILE A 1 176 ? 15.992 8.812 -0.244 1 94.25 176 ILE A C 1
ATOM 1378 O O . ILE A 1 176 ? 16.672 8.242 0.612 1 94.25 176 ILE A O 1
ATOM 1382 N N . CYS A 1 177 ? 14.734 9.039 -0.042 1 96.44 177 CYS A N 1
ATOM 1383 C CA . CYS A 1 177 ? 14.07 8.781 1.232 1 96.44 177 CYS A CA 1
ATOM 1384 C C . CYS A 1 177 ? 14.062 7.289 1.547 1 96.44 177 CYS A C 1
ATOM 1386 O O . CYS A 1 177 ? 13.969 6.895 2.711 1 96.44 177 CYS A O 1
ATOM 1388 N N . ASN A 1 178 ? 14.188 6.461 0.533 1 94.81 178 ASN A N 1
ATOM 1389 C CA . ASN A 1 178 ? 14.164 5.02 0.746 1 94.81 178 ASN A CA 1
ATOM 1390 C C . ASN A 1 178 ? 15.57 4.445 0.872 1 94.81 178 ASN A C 1
ATOM 1392 O O . ASN A 1 178 ? 15.742 3.248 1.104 1 94.81 178 ASN A O 1
ATOM 1396 N N . ASP A 1 179 ? 16.594 5.281 0.725 1 92.75 179 ASP A N 1
ATOM 1397 C CA . ASP A 1 179 ? 17.953 4.742 0.729 1 92.75 179 ASP A CA 1
ATOM 1398 C C . ASP A 1 179 ? 18.406 4.434 2.15 1 92.75 179 ASP A C 1
ATOM 1400 O O . ASP A 1 179 ? 17.672 4.656 3.111 1 92.75 179 ASP A O 1
ATOM 1404 N N . GLN A 1 180 ? 19.625 3.918 2.355 1 92.81 180 GLN A N 1
ATOM 1405 C CA . GLN A 1 180 ? 20.141 3.396 3.617 1 92.81 180 GLN A CA 1
ATOM 1406 C C . GLN A 1 180 ? 20.375 4.52 4.621 1 92.81 180 GLN A C 1
ATOM 1408 O O . GLN A 1 180 ? 20.406 4.281 5.832 1 92.81 180 GLN A O 1
ATOM 1413 N N . LYS A 1 181 ? 20.547 5.715 4.168 1 95.69 181 LYS A N 1
ATOM 1414 C CA . LYS A 1 181 ? 20.828 6.836 5.055 1 95.69 181 LYS A CA 1
ATOM 1415 C C . LYS A 1 181 ? 19.547 7.488 5.547 1 95.69 181 LYS A C 1
ATOM 1417 O O . LYS A 1 181 ? 19.578 8.398 6.379 1 95.69 181 LYS A O 1
ATOM 1422 N N . HIS A 1 182 ? 18.391 7.016 5.109 1 96.88 182 HIS A N 1
ATOM 1423 C CA . HIS A 1 182 ? 17.094 7.574 5.453 1 96.88 182 HIS A CA 1
ATOM 1424 C C . HIS A 1 182 ? 16.156 6.504 6.02 1 96.88 182 HIS A C 1
ATOM 1426 O O . HIS A 1 182 ? 16.484 5.859 7.02 1 96.88 182 HIS A O 1
ATOM 1432 N N . TYR A 1 183 ? 14.977 6.336 5.398 1 94.94 183 TYR A N 1
ATOM 1433 C CA . TYR A 1 183 ? 14.023 5.379 5.957 1 94.94 183 TYR A CA 1
ATOM 1434 C C . TYR A 1 183 ? 14.445 3.947 5.645 1 94.94 183 TYR A C 1
ATOM 1436 O O . TYR A 1 183 ? 14 3.004 6.297 1 94.94 183 TYR A O 1
ATOM 1444 N N . ASP A 1 184 ? 15.195 3.736 4.625 1 92.25 184 ASP A N 1
ATOM 1445 C CA . ASP A 1 184 ? 15.727 2.43 4.25 1 92.25 184 ASP A CA 1
ATOM 1446 C C . ASP A 1 184 ? 14.609 1.396 4.129 1 92.25 184 ASP A C 1
ATOM 1448 O O . ASP A 1 184 ? 14.703 0.302 4.688 1 92.25 184 ASP A O 1
ATOM 1452 N N . TYR A 1 185 ? 13.523 1.828 3.602 1 88.5 185 TYR A N 1
ATOM 1453 C CA . TYR A 1 185 ? 12.367 0.996 3.279 1 88.5 185 TYR A CA 1
ATOM 1454 C C . TYR A 1 185 ? 11.625 0.585 4.543 1 88.5 185 TYR A C 1
ATOM 1456 O O . TYR A 1 185 ? 10.844 -0.368 4.527 1 88.5 185 TYR A O 1
ATOM 1464 N N . HIS A 1 186 ? 11.844 1.3 5.668 1 89 186 HIS A N 1
ATOM 1465 C CA . HIS A 1 186 ? 11.125 1.032 6.906 1 89 186 HIS A CA 1
ATOM 1466 C C . HIS A 1 186 ? 10.453 2.293 7.434 1 89 186 HIS A C 1
ATOM 1468 O O . HIS A 1 186 ? 10.945 2.928 8.367 1 89 186 HIS A O 1
ATOM 1474 N N . PRO A 1 187 ? 9.344 2.637 6.918 1 91.25 187 PRO A N 1
ATOM 1475 C CA . PRO A 1 187 ? 8.57 1.956 5.879 1 91.25 187 PRO A CA 1
ATOM 1476 C C . PRO A 1 187 ? 8.992 2.35 4.469 1 91.25 187 PRO A C 1
ATOM 1478 O O . PRO A 1 187 ? 9.852 3.225 4.297 1 91.25 187 PRO A O 1
ATOM 1481 N N . VAL A 1 188 ? 8.406 1.692 3.578 1 91.06 188 VAL A N 1
ATOM 1482 C CA . VAL A 1 188 ? 8.617 2.084 2.188 1 91.06 188 VAL A CA 1
ATOM 1483 C C . VAL A 1 188 ? 7.871 3.389 1.902 1 91.06 188 VAL A C 1
ATOM 1485 O O . VAL A 1 188 ? 6.699 3.535 2.26 1 91.06 188 VAL A O 1
ATOM 1488 N N . ILE A 1 189 ? 8.547 4.281 1.386 1 95.5 189 ILE A N 1
ATOM 1489 C CA . ILE A 1 189 ? 7.914 5.5 0.898 1 95.5 189 ILE A CA 1
ATOM 1490 C C . ILE A 1 189 ? 7.453 5.301 -0.543 1 95.5 189 ILE A C 1
ATOM 1492 O O . ILE A 1 189 ? 8.258 5.367 -1.475 1 95.5 189 ILE A O 1
ATOM 1496 N N . GLY A 1 190 ? 6.16 5.125 -0.692 1 91.69 190 GLY A N 1
ATOM 1497 C CA . GLY A 1 190 ? 5.602 4.703 -1.969 1 91.69 190 GLY A CA 1
ATOM 1498 C C . GLY A 1 190 ? 5.09 5.863 -2.805 1 91.69 190 GLY A C 1
ATOM 1499 O O . GLY A 1 190 ? 5.262 7.027 -2.436 1 91.69 190 GLY A O 1
ATOM 1500 N N . LEU A 1 191 ? 4.406 5.539 -3.896 1 91.06 191 LEU A N 1
ATOM 1501 C CA . LEU A 1 191 ? 4.027 6.52 -4.906 1 91.06 191 LEU A CA 1
ATOM 1502 C C . LEU A 1 191 ? 2.844 7.359 -4.434 1 91.06 191 LEU A C 1
ATOM 1504 O O . LEU A 1 191 ? 2.549 8.406 -5.012 1 91.06 191 LEU A O 1
ATOM 1508 N N . ASN A 1 192 ? 2.191 6.855 -3.398 1 93.75 192 ASN A N 1
ATOM 1509 C CA . ASN A 1 192 ? 1.079 7.621 -2.848 1 93.75 192 ASN A CA 1
ATOM 1510 C C . ASN A 1 192 ? 1.507 8.438 -1.628 1 93.75 192 ASN A C 1
ATOM 1512 O O . ASN A 1 192 ? 0.674 8.797 -0.794 1 93.75 192 ASN A O 1
ATOM 1516 N N . MET A 1 193 ? 2.779 8.633 -1.511 1 96.5 193 MET A N 1
ATOM 1517 C CA . MET A 1 193 ? 3.379 9.445 -0.46 1 96.5 193 MET A CA 1
ATOM 1518 C C . MET A 1 193 ? 4.297 10.508 -1.055 1 96.5 193 MET A C 1
ATOM 1520 O O . MET A 1 193 ? 4.766 10.367 -2.186 1 96.5 193 MET A O 1
ATOM 1524 N N . ILE A 1 194 ? 4.48 11.578 -0.335 1 98.5 194 ILE A N 1
ATOM 1525 C CA . ILE A 1 194 ? 5.453 12.625 -0.637 1 98.5 194 ILE A CA 1
ATOM 1526 C C . ILE A 1 194 ? 6.488 12.703 0.481 1 98.5 194 ILE A C 1
ATOM 1528 O O . ILE A 1 194 ? 6.137 12.688 1.664 1 98.5 194 ILE A O 1
ATOM 1532 N N . CYS A 1 195 ? 7.723 12.664 0.094 1 98.44 195 CYS A N 1
ATOM 1533 C CA . CYS A 1 195 ? 8.836 12.914 1.001 1 98.44 195 CYS A CA 1
ATOM 1534 C C . CYS A 1 195 ? 9.289 14.367 0.909 1 98.44 195 CYS A C 1
ATOM 1536 O O . CYS A 1 195 ? 9.594 14.859 -0.179 1 98.44 195 CYS A O 1
ATOM 1538 N N . ALA A 1 196 ? 9.234 15.07 2.043 1 98.75 196 ALA A N 1
ATOM 1539 C CA . ALA A 1 196 ? 9.586 16.484 1.977 1 98.75 196 ALA A CA 1
ATOM 1540 C C . ALA A 1 196 ? 10.242 16.953 3.273 1 98.75 196 ALA A C 1
ATOM 1542 O O . ALA A 1 196 ? 9.883 16.484 4.359 1 98.75 196 ALA A O 1
ATOM 1543 N N . GLY A 1 197 ? 11.141 17.812 3.203 1 97.75 197 GLY A N 1
ATOM 1544 C CA . GLY A 1 197 ? 11.906 18.406 4.285 1 97.75 197 GLY A CA 1
ATOM 1545 C C . GLY A 1 197 ? 13.016 19.328 3.797 1 97.75 197 GLY A C 1
ATOM 1546 O O . GLY A 1 197 ? 12.828 20.078 2.834 1 97.75 197 GLY A O 1
ATOM 1547 N N . SER A 1 198 ? 14.008 19.469 4.598 1 95.88 198 SER A N 1
ATOM 1548 C CA . SER A 1 198 ? 15.227 20.172 4.215 1 95.88 198 SER A CA 1
ATOM 1549 C C . SER A 1 198 ? 16.406 19.219 4.125 1 95.88 198 SER A C 1
ATOM 1551 O O . SER A 1 198 ? 16.656 18.438 5.051 1 95.88 198 SER A O 1
ATOM 1553 N N . LEU A 1 199 ? 17.078 19.297 3.006 1 92.56 199 LEU A N 1
ATOM 1554 C CA . LEU A 1 199 ? 18.203 18.391 2.799 1 92.56 199 LEU A CA 1
ATOM 1555 C C . LEU A 1 199 ? 19.281 18.609 3.865 1 92.56 199 LEU A C 1
ATOM 1557 O O . LEU A 1 199 ? 20 17.688 4.227 1 92.56 199 LEU A O 1
ATOM 1561 N N . LYS A 1 200 ? 19.328 19.812 4.406 1 93.62 200 LYS A N 1
ATOM 1562 C CA . LYS A 1 200 ? 20.297 20.141 5.438 1 93.62 200 LYS A CA 1
ATOM 1563 C C . LYS A 1 200 ? 19.703 19.984 6.832 1 93.62 200 LYS A C 1
ATOM 1565 O O . LYS A 1 200 ? 20.406 20.156 7.836 1 93.62 200 LYS A O 1
ATOM 1570 N N . GLY A 1 201 ? 18.484 19.688 6.906 1 94.62 201 GLY A N 1
ATOM 1571 C CA . GLY A 1 201 ? 17.797 19.562 8.188 1 94.62 201 GLY A CA 1
ATOM 1572 C C . GLY A 1 201 ? 17.297 20.891 8.719 1 94.62 201 GLY A C 1
ATOM 1573 O O . GLY A 1 201 ? 17.438 21.922 8.07 1 94.62 201 GLY A O 1
ATOM 1574 N N . GLY A 1 202 ? 16.5 20.797 9.797 1 95 202 GLY A N 1
ATOM 1575 C CA . GLY A 1 202 ? 16.109 21.984 10.539 1 95 202 GLY A CA 1
ATOM 1576 C C . GLY A 1 202 ? 14.711 22.453 10.188 1 95 202 GLY A C 1
ATOM 1577 O O . GLY A 1 202 ? 14.156 23.328 10.867 1 95 202 GLY A O 1
ATOM 1578 N N . LYS A 1 203 ? 14.172 21.969 9.133 1 96.38 203 LYS A N 1
ATOM 1579 C CA . LYS A 1 203 ? 12.82 22.344 8.734 1 96.38 203 LYS A CA 1
ATOM 1580 C C . LYS A 1 203 ? 11.945 21.109 8.531 1 96.38 203 LYS A C 1
ATOM 1582 O O . LYS A 1 203 ? 12.312 20.203 7.785 1 96.38 203 LYS A O 1
ATOM 1587 N N . ASP A 1 204 ? 10.758 21.094 9.164 1 97.56 204 ASP A N 1
ATOM 1588 C CA . ASP A 1 204 ? 9.906 19.906 9.109 1 97.56 204 ASP A CA 1
ATOM 1589 C C . ASP A 1 204 ? 8.57 20.156 9.812 1 97.56 204 ASP A C 1
ATOM 1591 O O . ASP A 1 204 ? 8.453 21.078 10.617 1 97.56 204 ASP A O 1
ATOM 1595 N N . SER A 1 205 ? 7.574 19.391 9.367 1 97.25 205 SER A N 1
ATOM 1596 C CA . SER A 1 205 ? 6.438 19.203 10.266 1 97.25 205 SER A CA 1
ATOM 1597 C C . SER A 1 205 ? 6.809 18.328 11.461 1 97.25 205 SER A C 1
ATOM 1599 O O . SER A 1 205 ? 7.859 17.688 11.453 1 97.25 205 SER A O 1
ATOM 1601 N N . CYS A 1 206 ? 5.961 18.344 12.477 1 97.12 206 CYS A N 1
ATOM 1602 C CA . CYS A 1 206 ? 6.246 17.562 13.672 1 97.12 206 CYS A CA 1
ATOM 1603 C C . CYS A 1 206 ? 4.957 17.141 14.367 1 97.12 206 CYS A C 1
ATOM 1605 O O . CYS A 1 206 ? 3.863 17.359 13.852 1 97.12 206 CYS A O 1
ATOM 1607 N N . ASN A 1 207 ? 5.164 16.375 15.492 1 95.69 207 ASN A N 1
ATOM 1608 C CA . ASN A 1 207 ? 4.012 15.906 16.25 1 95.69 207 ASN A CA 1
ATOM 1609 C C . ASN A 1 207 ? 3.035 17.047 16.547 1 95.69 207 ASN A C 1
ATOM 1611 O O . ASN A 1 207 ? 3.436 18.109 17.031 1 95.69 207 ASN A O 1
ATOM 1615 N N . GLY A 1 208 ? 1.81 16.844 16.25 1 96.75 208 GLY A N 1
ATOM 1616 C CA . GLY A 1 208 ? 0.779 17.859 16.406 1 96.75 208 GLY A CA 1
ATOM 1617 C C . GLY A 1 208 ? 0.357 18.484 15.086 1 96.75 208 GLY A C 1
ATOM 1618 O O . GLY A 1 208 ? -0.672 19.156 15.008 1 96.75 208 GLY A O 1
ATOM 1619 N N . ASP A 1 209 ? 1.195 18.297 14.07 1 98.06 209 ASP A N 1
ATOM 1620 C CA . ASP A 1 209 ? 0.894 18.844 12.75 1 98.06 209 ASP A CA 1
ATOM 1621 C C . ASP A 1 209 ? 0.137 17.812 11.906 1 98.06 209 ASP A C 1
ATOM 1623 O O . ASP A 1 209 ? -0.256 18.109 10.773 1 98.06 209 ASP A O 1
ATOM 1627 N N . SER A 1 210 ? -0.112 16.641 12.461 1 98.25 210 SER A N 1
ATOM 1628 C CA . SER A 1 210 ? -0.769 15.562 11.727 1 98.25 210 SER A CA 1
ATOM 1629 C C . SER A 1 210 ? -2.057 16.047 11.07 1 98.25 210 SER A C 1
ATOM 1631 O O . SER A 1 210 ? -2.865 16.719 11.703 1 98.25 210 SER A O 1
ATOM 1633 N N . GLY A 1 211 ? -2.184 15.703 9.75 1 98.75 211 GLY A N 1
ATOM 1634 C CA . GLY A 1 211 ? -3.408 16.047 9.047 1 98.75 211 GLY A CA 1
ATOM 1635 C C . GLY A 1 211 ? -3.34 17.391 8.359 1 98.75 211 GLY A C 1
ATOM 1636 O O . GLY A 1 211 ? -4.203 17.719 7.539 1 98.75 211 GLY A O 1
ATOM 1637 N N . SER A 1 212 ? -2.311 18.188 8.625 1 98.81 212 SER A N 1
ATOM 1638 C CA . SER A 1 212 ? -2.15 19.484 7.996 1 98.81 212 SER A CA 1
ATOM 1639 C C . SER A 1 212 ? -1.97 19.344 6.488 1 98.81 212 SER A C 1
ATOM 1641 O O . SER A 1 212 ? -1.312 18.422 6.016 1 98.81 212 SER A O 1
ATOM 1643 N N . PRO A 1 213 ? -2.516 20.297 5.754 1 98.94 213 PRO A N 1
ATOM 1644 C CA . PRO A 1 213 ? -2.332 20.234 4.301 1 98.94 213 PRO A CA 1
ATOM 1645 C C . PRO A 1 213 ? -0.925 20.641 3.871 1 98.94 213 PRO A C 1
ATOM 1647 O O . PRO A 1 213 ? -0.333 21.562 4.457 1 98.94 213 PRO A O 1
ATOM 1650 N N . LEU A 1 214 ? -0.373 19.906 2.959 1 98.94 214 LEU A N 1
ATOM 1651 C CA . LEU A 1 214 ? 0.842 20.281 2.246 1 98.94 214 LEU A CA 1
ATOM 1652 C C . LEU A 1 214 ? 0.505 21.047 0.965 1 98.94 214 LEU A C 1
ATOM 1654 O O . LEU A 1 214 ? -0.148 20.5 0.072 1 98.94 214 LEU A O 1
ATOM 1658 N N . ILE A 1 215 ? 0.899 22.297 0.918 1 98.88 215 ILE A N 1
ATOM 1659 C CA . ILE A 1 215 ? 0.616 23.141 -0.235 1 98.88 215 ILE A CA 1
ATOM 1660 C C . ILE A 1 215 ? 1.88 23.312 -1.074 1 98.88 215 ILE A C 1
ATOM 1662 O O . ILE A 1 215 ? 2.896 23.812 -0.584 1 98.88 215 ILE A O 1
ATOM 1666 N N . CYS A 1 216 ? 1.859 22.859 -2.318 1 98.75 216 CYS A N 1
ATOM 1667 C CA . CYS A 1 216 ? 2.992 22.969 -3.232 1 98.75 216 CYS A CA 1
ATOM 1668 C C . CYS A 1 216 ? 2.658 23.875 -4.41 1 98.75 216 CYS A C 1
ATOM 1670 O O . CYS A 1 216 ? 1.791 23.547 -5.223 1 98.75 216 CYS A O 1
ATOM 1672 N N . GLU A 1 217 ? 3.396 24.938 -4.449 1 97.62 217 GLU A N 1
ATOM 1673 C CA . GLU A 1 217 ? 3.162 25.922 -5.504 1 97.62 217 GLU A CA 1
ATOM 1674 C C . GLU A 1 217 ? 1.692 26.328 -5.566 1 97.62 217 GLU A C 1
ATOM 1676 O O . GLU A 1 217 ? 1.094 26.344 -6.645 1 97.62 217 GLU A O 1
ATOM 1681 N N . GLY A 1 218 ? 1.146 26.438 -4.457 1 97.19 218 GLY A N 1
ATOM 1682 C CA . GLY A 1 218 ? -0.197 26.984 -4.328 1 97.19 218 GLY A CA 1
ATOM 1683 C C . GLY A 1 218 ? -1.281 25.922 -4.406 1 97.19 218 GLY A C 1
ATOM 1684 O O . GLY A 1 218 ? -2.469 26.234 -4.285 1 97.19 218 GLY A O 1
ATOM 1685 N N . THR A 1 219 ? -0.88 24.719 -4.582 1 98.62 219 THR A N 1
ATOM 1686 C CA . THR A 1 219 ? -1.86 23.641 -4.75 1 98.62 219 THR A CA 1
ATOM 1687 C C . THR A 1 219 ? -1.81 22.672 -3.572 1 98.62 219 THR A C 1
ATOM 1689 O O . THR A 1 219 ? -0.727 22.297 -3.119 1 98.62 219 THR A O 1
ATOM 1692 N N . TYR A 1 220 ? -2.939 22.375 -3.033 1 98.88 220 TYR A N 1
ATOM 1693 C CA . TYR A 1 220 ? -3.062 21.344 -2.004 1 98.88 220 TYR A CA 1
ATOM 1694 C C . TYR A 1 220 ? -2.656 19.984 -2.541 1 98.88 220 TYR A C 1
ATOM 1696 O O . TYR A 1 220 ? -3.355 19.406 -3.379 1 98.88 220 TYR A O 1
ATOM 1704 N N . ARG A 1 221 ? -1.526 19.406 -2.01 1 98.88 221 ARG A N 1
ATOM 1705 C CA . ARG A 1 221 ? -0.995 18.219 -2.672 1 98.88 221 ARG A CA 1
ATOM 1706 C C . ARG A 1 221 ? -0.862 17.047 -1.692 1 98.88 221 ARG A C 1
ATOM 1708 O O . ARG A 1 221 ? -0.683 15.906 -2.104 1 98.88 221 ARG A O 1
ATOM 1715 N N . GLY A 1 222 ? -0.928 17.359 -0.403 1 98.88 222 GLY A N 1
ATOM 1716 C CA . GLY A 1 222 ? -0.683 16.266 0.523 1 98.88 222 GLY A CA 1
ATOM 1717 C C . GLY A 1 222 ? -1.216 16.531 1.918 1 98.88 222 GLY A C 1
ATOM 1718 O O . GLY A 1 222 ? -1.697 17.625 2.203 1 98.88 222 GLY A O 1
ATOM 1719 N N . ILE A 1 223 ? -1.163 15.5 2.748 1 98.88 223 ILE A N 1
ATOM 1720 C CA . ILE A 1 223 ? -1.599 15.508 4.141 1 98.88 223 ILE A CA 1
ATOM 1721 C C . ILE A 1 223 ? -0.448 15.07 5.043 1 98.88 223 ILE A C 1
ATOM 1723 O O . ILE A 1 223 ? 0.164 14.023 4.816 1 98.88 223 ILE A O 1
ATOM 1727 N N . THR A 1 224 ? -0.13 15.828 6.02 1 98.88 224 THR A N 1
ATOM 1728 C CA . THR A 1 224 ? 0.942 15.469 6.938 1 98.88 224 THR A CA 1
ATOM 1729 C C . THR A 1 224 ? 0.666 14.109 7.586 1 98.88 224 THR A C 1
ATOM 1731 O O . THR A 1 224 ? -0.356 13.938 8.25 1 98.88 224 THR A O 1
ATOM 1734 N N . ALA A 1 225 ? 1.638 13.18 7.449 1 98.62 225 ALA A N 1
ATOM 1735 C CA . ALA A 1 225 ? 1.331 11.805 7.832 1 98.62 225 ALA A CA 1
ATOM 1736 C C . ALA A 1 225 ? 2.266 11.32 8.938 1 98.62 225 ALA A C 1
ATOM 1738 O O . ALA A 1 225 ? 1.818 10.984 10.039 1 98.62 225 ALA A O 1
ATOM 1739 N N . PHE A 1 226 ? 3.631 11.289 8.625 1 97.88 226 PHE A N 1
ATOM 1740 C CA . PHE A 1 226 ? 4.508 10.734 9.648 1 97.88 226 PHE A CA 1
ATOM 1741 C C . PHE A 1 226 ? 5.953 11.172 9.414 1 97.88 226 PHE A C 1
ATOM 1743 O O . PHE A 1 226 ? 6.262 11.797 8.398 1 97.88 226 PHE A O 1
ATOM 1750 N N . GLY A 1 227 ? 6.773 10.906 10.297 1 97.06 227 GLY A N 1
ATOM 1751 C CA . GLY A 1 227 ? 8.219 11.039 10.281 1 97.06 227 GLY A CA 1
ATOM 1752 C C . GLY A 1 227 ? 8.914 10.102 11.25 1 97.06 227 GLY A C 1
ATOM 1753 O O . GLY A 1 227 ? 8.273 9.227 11.836 1 97.06 227 GLY A O 1
ATOM 1754 N N . LEU A 1 228 ? 10.227 10.305 11.367 1 95.81 228 LEU A N 1
ATOM 1755 C CA . LEU A 1 228 ? 10.945 9.516 12.359 1 95.81 228 LEU A CA 1
ATOM 1756 C C . LEU A 1 228 ? 10.625 10.008 13.773 1 95.81 228 LEU A C 1
ATOM 1758 O O . LEU A 1 228 ? 10.695 11.203 14.047 1 95.81 228 LEU A O 1
ATOM 1762 N N . PRO A 1 229 ? 10.234 9.055 14.641 1 93.69 229 PRO A N 1
ATOM 1763 C CA . PRO A 1 229 ? 9.867 9.469 16 1 93.69 229 PRO A CA 1
ATOM 1764 C C . PRO A 1 229 ? 10.984 10.227 16.703 1 93.69 229 PRO A C 1
ATOM 1766 O O . PRO A 1 229 ? 12.117 9.734 16.781 1 93.69 229 PRO A O 1
ATOM 1769 N N . GLY A 1 230 ? 10.633 11.414 17.156 1 94.31 230 GLY A N 1
ATOM 1770 C CA . GLY A 1 230 ? 11.547 12.219 17.953 1 94.31 230 GLY A CA 1
ATOM 1771 C C . GLY A 1 230 ? 12.664 12.844 17.125 1 94.31 230 GLY A C 1
ATOM 1772 O O . GLY A 1 230 ? 13.641 13.352 17.688 1 94.31 230 GLY A O 1
ATOM 1773 N N . LYS A 1 231 ? 12.523 12.852 15.844 1 96.25 231 LYS A N 1
ATOM 1774 C CA . LYS A 1 231 ? 13.617 13.297 14.984 1 96.25 231 LYS A CA 1
ATOM 1775 C C . LYS A 1 231 ? 13.109 14.281 13.93 1 96.25 231 LYS A C 1
ATOM 1777 O O . LYS A 1 231 ? 13.578 14.258 12.789 1 96.25 231 LYS A O 1
ATOM 1782 N N . CYS A 1 232 ? 12.125 15.039 14.281 1 96.69 232 CYS A N 1
ATOM 1783 C CA . CYS A 1 232 ? 11.641 16.062 13.352 1 96.69 232 CYS A CA 1
ATOM 1784 C C . CYS A 1 232 ? 12.773 17 12.938 1 96.69 232 CYS A C 1
ATOM 1786 O O . CYS A 1 232 ? 13.547 17.453 13.781 1 96.69 232 CYS A O 1
ATOM 1788 N N . GLY A 1 233 ? 12.906 17.281 11.688 1 96.69 233 GLY A N 1
ATOM 1789 C CA . GLY A 1 233 ? 13.922 18.203 11.203 1 96.69 233 GLY A CA 1
ATOM 1790 C C . GLY A 1 233 ? 15.258 17.531 10.945 1 96.69 233 GLY A C 1
ATOM 1791 O O . GLY A 1 233 ? 16.188 18.156 10.43 1 96.69 233 GLY A O 1
ATOM 1792 N N . ASP A 1 234 ? 15.391 16.234 11.336 1 96.62 234 ASP A N 1
ATOM 1793 C CA . ASP A 1 234 ? 16.578 15.461 11 1 96.62 234 ASP A CA 1
ATOM 1794 C C . ASP A 1 234 ? 16.641 15.164 9.508 1 96.62 234 ASP A C 1
ATOM 1796 O O . ASP A 1 234 ? 15.688 14.625 8.938 1 96.62 234 ASP A O 1
ATOM 1800 N N . PRO A 1 235 ? 17.75 15.531 8.875 1 96.31 235 PRO A N 1
ATOM 1801 C CA . PRO A 1 235 ? 17.844 15.32 7.426 1 96.31 235 PRO A CA 1
ATOM 1802 C C . PRO A 1 235 ? 17.719 13.844 7.035 1 96.31 235 PRO A C 1
ATOM 1804 O O . PRO A 1 235 ? 17.438 13.531 5.879 1 96.31 235 PRO A O 1
ATOM 1807 N N . ARG A 1 236 ? 17.891 12.938 7.945 1 97.12 236 ARG A N 1
ATOM 1808 C CA . ARG A 1 236 ? 17.812 11.5 7.676 1 97.12 236 ARG A CA 1
ATOM 1809 C C . ARG A 1 236 ? 16.375 11.008 7.723 1 97.12 236 ARG A C 1
ATOM 1811 O O . ARG A 1 236 ? 16.094 9.875 7.324 1 97.12 236 ARG A O 1
ATOM 1818 N N . GLY A 1 237 ? 15.461 11.844 8.18 1 96.69 237 GLY A N 1
ATOM 1819 C CA . GLY A 1 237 ? 14.062 11.469 8.32 1 96.69 237 GLY A CA 1
ATOM 1820 C C . GLY A 1 237 ? 13.109 12.57 7.895 1 96.69 237 GLY A C 1
ATOM 1821 O O . GLY A 1 237 ? 12.305 13.047 8.695 1 96.69 237 GLY A O 1
ATOM 1822 N N . PRO A 1 238 ? 13.227 12.945 6.695 1 97.88 238 PRO A N 1
ATOM 1823 C CA . PRO A 1 238 ? 12.281 13.969 6.242 1 97.88 238 PRO A CA 1
ATOM 1824 C C . PRO A 1 238 ? 10.828 13.586 6.496 1 97.88 238 PRO A C 1
ATOM 1826 O O . PRO A 1 238 ? 10.516 12.406 6.664 1 97.88 238 PRO A O 1
ATOM 1829 N N . GLY A 1 239 ? 9.961 14.602 6.625 1 98.31 239 GLY A N 1
ATOM 1830 C CA . GLY A 1 239 ? 8.547 14.336 6.809 1 98.31 239 GLY A CA 1
ATOM 1831 C C . GLY A 1 239 ? 7.906 13.641 5.621 1 98.31 239 GLY A C 1
ATOM 1832 O O . GLY A 1 239 ? 8.281 13.891 4.473 1 98.31 239 GLY A O 1
ATOM 1833 N N . ILE A 1 240 ? 6.941 12.773 5.922 1 98.69 240 ILE A N 1
ATOM 1834 C CA . ILE A 1 240 ? 6.199 12.07 4.879 1 98.69 240 ILE A CA 1
ATOM 1835 C C . ILE A 1 240 ? 4.746 12.539 4.875 1 98.69 240 ILE A C 1
ATOM 1837 O O . ILE A 1 240 ? 4.148 12.734 5.934 1 98.69 240 ILE A O 1
ATOM 1841 N N . TYR A 1 241 ? 4.266 12.711 3.691 1 98.81 241 TYR A N 1
ATOM 1842 C CA . TYR A 1 241 ? 2.908 13.195 3.463 1 98.81 241 TYR A CA 1
ATOM 1843 C C . TYR A 1 241 ? 2.131 12.234 2.57 1 98.81 241 TYR A C 1
ATOM 1845 O O . TYR A 1 241 ? 2.688 11.664 1.63 1 98.81 241 TYR A O 1
ATOM 1853 N N . THR A 1 242 ? 0.893 12.039 2.93 1 98.69 242 THR A N 1
ATOM 1854 C CA . THR A 1 242 ? 0.025 11.328 1.995 1 98.69 242 THR A CA 1
ATOM 1855 C C . THR A 1 242 ? -0.217 12.164 0.742 1 98.69 242 THR A C 1
ATOM 1857 O O . THR A 1 242 ? -0.703 13.297 0.828 1 98.69 242 THR A O 1
ATOM 1860 N N . LEU A 1 243 ? 0.147 11.688 -0.414 1 98.62 243 LEU A N 1
ATOM 1861 C CA . LEU A 1 243 ? -0.113 12.367 -1.678 1 98.62 243 LEU A CA 1
ATOM 1862 C C . LEU A 1 243 ? -1.593 12.305 -2.037 1 98.62 243 LEU A C 1
ATOM 1864 O O . LEU A 1 243 ? -2.211 11.242 -1.943 1 98.62 243 LEU A O 1
ATOM 1868 N N . LEU A 1 244 ? -2.16 13.445 -2.33 1 98.75 244 LEU A N 1
ATOM 1869 C CA . LEU A 1 244 ? -3.51 13.43 -2.883 1 98.75 244 LEU A CA 1
ATOM 1870 C C . LEU A 1 244 ? -3.502 12.922 -4.32 1 98.75 244 LEU A C 1
ATOM 1872 O O . LEU A 1 244 ? -3.775 13.68 -5.254 1 98.75 244 LEU A O 1
ATOM 1876 N N . SER A 1 245 ? -3.248 11.633 -4.48 1 96.88 245 SER A N 1
ATOM 1877 C CA . SER A 1 245 ? -3.227 10.961 -5.773 1 96.88 245 SER A CA 1
ATOM 1878 C C . SER A 1 245 ? -4.629 10.852 -6.363 1 96.88 245 SER A C 1
ATOM 1880 O O . SER A 1 245 ? -5.621 11.117 -5.676 1 96.88 245 SER A O 1
ATOM 1882 N N . GLN A 1 246 ? -4.645 10.453 -7.664 1 95.75 246 GLN A N 1
ATOM 1883 C CA . GLN A 1 246 ? -5.949 10.305 -8.305 1 95.75 246 GLN A CA 1
ATOM 1884 C C . GLN A 1 246 ? -6.812 9.289 -7.559 1 95.75 246 GLN A C 1
ATOM 1886 O O . GLN A 1 246 ? -8.023 9.477 -7.434 1 95.75 246 GLN A O 1
ATOM 1891 N N . LYS A 1 247 ? -6.219 8.266 -7.082 1 93.75 247 LYS A N 1
ATOM 1892 C CA . LYS A 1 247 ? -6.898 7.25 -6.289 1 93.75 247 LYS A CA 1
ATOM 1893 C C . LYS A 1 247 ? -7.578 7.863 -5.066 1 93.75 247 LYS A C 1
ATOM 1895 O O . LYS A 1 247 ? -8.758 7.609 -4.809 1 93.75 247 LYS A O 1
ATOM 1900 N N . TYR A 1 248 ? -6.898 8.641 -4.344 1 97.25 248 TYR A N 1
ATOM 1901 C CA . TYR A 1 248 ? -7.422 9.219 -3.109 1 97.25 248 TYR A CA 1
ATOM 1902 C C . TYR A 1 248 ? -8.414 10.344 -3.408 1 97.25 248 TYR A C 1
ATOM 1904 O O . TYR A 1 248 ? -9.391 10.516 -2.684 1 97.25 248 TYR A O 1
ATOM 1912 N N . LEU A 1 249 ? -8.164 11.117 -4.484 1 98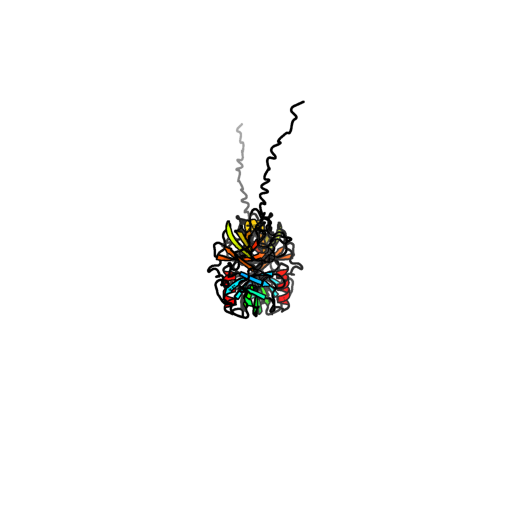.19 249 LEU A N 1
ATOM 1913 C CA . LEU A 1 249 ? -9.125 12.133 -4.883 1 98.19 249 LEU A CA 1
ATOM 1914 C C . LEU A 1 249 ? -10.469 11.5 -5.25 1 98.19 249 LEU A C 1
ATOM 1916 O O . LEU A 1 249 ? -11.523 12.023 -4.887 1 98.19 249 LEU A O 1
ATOM 1920 N N . ASN A 1 250 ? -10.398 10.359 -5.957 1 95.88 250 ASN A N 1
ATOM 1921 C CA . ASN A 1 250 ? -11.625 9.641 -6.281 1 95.88 250 ASN A CA 1
ATOM 1922 C C . ASN A 1 250 ? -12.367 9.188 -5.023 1 95.88 250 ASN A C 1
ATOM 1924 O O . ASN A 1 250 ? -13.586 9.344 -4.93 1 95.88 250 ASN A O 1
ATOM 1928 N N . TRP A 1 251 ? -11.68 8.625 -4.094 1 96.81 251 TRP A N 1
ATOM 1929 C CA . TRP A 1 251 ? -12.281 8.18 -2.84 1 96.81 251 TRP A CA 1
ATOM 1930 C C . TRP A 1 251 ? -12.922 9.352 -2.1 1 96.81 251 TRP A C 1
ATOM 1932 O O . TRP A 1 251 ? -14.039 9.234 -1.591 1 96.81 251 TRP A O 1
ATOM 1942 N N . ILE A 1 252 ? -12.227 10.508 -2.027 1 98.44 252 ILE A N 1
ATOM 1943 C CA . ILE A 1 252 ? -12.719 11.695 -1.346 1 98.44 252 ILE A CA 1
ATOM 1944 C C . ILE A 1 252 ? -14.039 12.141 -1.973 1 98.44 252 ILE A C 1
ATOM 1946 O O . ILE A 1 252 ? -15.031 12.344 -1.27 1 98.44 252 ILE A O 1
ATOM 1950 N N . ASN A 1 253 ? -13.992 12.25 -3.264 1 97.56 253 ASN A N 1
ATOM 1951 C CA . ASN A 1 253 ? -15.172 12.727 -3.984 1 97.56 253 ASN A CA 1
ATOM 1952 C C . ASN A 1 253 ? -16.359 11.773 -3.814 1 97.56 253 ASN A C 1
ATOM 1954 O O . ASN A 1 253 ? -17.469 12.211 -3.561 1 97.56 253 ASN A O 1
ATOM 1958 N N . LYS A 1 254 ? -16.094 10.492 -3.895 1 96.88 254 LYS A N 1
ATOM 1959 C CA . LYS A 1 254 ? -17.156 9.5 -3.748 1 96.88 254 LYS A CA 1
ATOM 1960 C C . LYS A 1 254 ? -17.719 9.508 -2.332 1 96.88 254 LYS A C 1
ATOM 1962 O O . LYS A 1 254 ? -18.938 9.398 -2.145 1 96.88 254 LYS A O 1
ATOM 1967 N N . THR A 1 255 ? -16.891 9.609 -1.369 1 97.44 255 THR A N 1
ATOM 1968 C CA . THR A 1 255 ? -17.328 9.602 0.027 1 97.44 255 THR A CA 1
ATOM 1969 C C . THR A 1 255 ? -18.172 10.82 0.338 1 97.44 255 THR A C 1
ATOM 1971 O O . THR A 1 255 ? -19.234 10.703 0.971 1 97.44 255 THR A O 1
ATOM 1974 N N . MET A 1 256 ? -17.781 11.984 -0.093 1 96.75 256 MET A N 1
ATOM 1975 C CA . MET A 1 256 ? -18.516 13.211 0.182 1 96.75 256 MET A CA 1
ATOM 1976 C C . MET A 1 256 ? -19.875 13.203 -0.514 1 96.75 256 MET A C 1
ATOM 1978 O O . MET A 1 256 ? -20.828 13.828 -0.039 1 96.75 256 MET A O 1
ATOM 1982 N N . LYS A 1 257 ? -19.953 12.422 -1.611 1 93.69 257 LYS A N 1
ATOM 1983 C CA . LYS A 1 257 ? -21.203 12.328 -2.352 1 93.69 257 LYS A CA 1
ATOM 1984 C C . LYS A 1 257 ? -22.109 11.234 -1.777 1 93.69 257 LYS A C 1
ATOM 1986 O O . LYS A 1 257 ? -23.234 11.055 -2.227 1 93.69 257 LYS A O 1
ATOM 1991 N N . GLY A 1 258 ? -21.688 10.516 -0.798 1 86.38 258 GLY A N 1
ATOM 1992 C CA . GLY A 1 258 ? -22.516 9.547 -0.098 1 86.38 258 GLY A CA 1
ATOM 1993 C C . GLY A 1 258 ? -22.406 8.148 -0.689 1 86.38 258 GLY A C 1
ATOM 1994 O O . GLY A 1 258 ? -23.266 7.301 -0.431 1 86.38 258 GLY A O 1
ATOM 1995 N N . GLN A 1 259 ? -21.453 7.914 -1.509 1 70.62 259 GLN A N 1
ATOM 1996 C CA . GLN A 1 259 ? -21.375 6.605 -2.15 1 70.62 259 GLN A CA 1
ATOM 1997 C C . GLN A 1 259 ? -20.844 5.551 -1.183 1 70.62 259 GLN A C 1
ATOM 1999 O O . GLN A 1 259 ? -21.094 4.355 -1.367 1 70.62 259 GLN A O 1
ATOM 2004 N N . PHE A 1 260 ? -20.156 5.898 -0.228 1 59.38 260 PHE A N 1
ATOM 2005 C CA . PHE A 1 260 ? -19.719 4.902 0.742 1 59.38 260 PHE A CA 1
ATOM 2006 C C . PHE A 1 260 ? -20.5 5.031 2.043 1 59.38 260 PHE A C 1
ATOM 2008 O O . PHE A 1 260 ? -20.094 4.496 3.076 1 59.38 260 PHE A O 1
ATOM 2015 N N . ARG A 1 261 ? -21.609 5.809 1.862 1 48.72 261 ARG A N 1
ATOM 2016 C CA . ARG A 1 261 ? -22.359 6 3.102 1 48.72 261 ARG A CA 1
ATOM 2017 C C . ARG A 1 261 ? -23.266 4.809 3.387 1 48.72 261 ARG A C 1
ATOM 2019 O O . ARG A 1 261 ? -23.75 4.156 2.459 1 48.72 261 ARG A O 1
ATOM 2026 N N . MET B 1 1 ? 66.625 -59.188 -57.438 1 20.34 1 MET B N 1
ATOM 2027 C CA . MET B 1 1 ? 66.625 -57.719 -57.562 1 20.34 1 MET B CA 1
ATOM 2028 C C . MET B 1 1 ? 65.25 -57.188 -57.5 1 20.34 1 MET B C 1
ATOM 2030 O O . MET B 1 1 ? 65 -56.125 -56.906 1 20.34 1 MET B O 1
ATOM 2034 N N . ARG B 1 2 ? 64.312 -57.344 -58.531 1 31.92 2 ARG B N 1
ATOM 2035 C CA . ARG B 1 2 ? 63.219 -56.406 -58.625 1 31.92 2 ARG B CA 1
ATOM 2036 C C . ARG B 1 2 ? 62.281 -56.562 -57.438 1 31.92 2 ARG B C 1
ATOM 2038 O O . ARG B 1 2 ? 61.844 -57.656 -57.125 1 31.92 2 ARG B O 1
ATOM 2045 N N . ASN B 1 3 ? 62.094 -55.406 -56.5 1 27.52 3 ASN B N 1
ATOM 2046 C CA . ASN B 1 3 ? 61.625 -54.781 -55.25 1 27.52 3 ASN B CA 1
ATOM 2047 C C . ASN B 1 3 ? 60.094 -54.625 -55.25 1 27.52 3 ASN B C 1
ATOM 2049 O O . ASN B 1 3 ? 59.531 -53.844 -56 1 27.52 3 ASN B O 1
ATOM 2053 N N . SER B 1 4 ? 59.281 -55.531 -54.969 1 31.86 4 SER B N 1
ATOM 2054 C CA . SER B 1 4 ? 57.844 -55.688 -55 1 31.86 4 SER B CA 1
ATOM 2055 C C . SER B 1 4 ? 57.156 -54.875 -53.906 1 31.86 4 SER B C 1
ATOM 2057 O O . SER B 1 4 ? 56.031 -55.156 -53.562 1 31.86 4 SER B O 1
ATOM 2059 N N . TYR B 1 5 ? 57.75 -53.625 -53.281 1 31.23 5 TYR B N 1
ATOM 2060 C CA . TYR B 1 5 ? 57.188 -53.344 -51.969 1 31.23 5 TYR B CA 1
ATOM 2061 C C . TYR B 1 5 ? 55.75 -52.875 -52.094 1 31.23 5 TYR B C 1
ATOM 2063 O O . TYR B 1 5 ? 55.375 -52.188 -53.031 1 31.23 5 TYR B O 1
ATOM 2071 N N . THR B 1 6 ? 54.75 -53.438 -51.344 1 32.5 6 THR B N 1
ATOM 2072 C CA . THR B 1 6 ? 53.312 -53.531 -51.156 1 32.5 6 THR B CA 1
ATOM 2073 C C . THR B 1 6 ? 52.75 -52.25 -50.531 1 3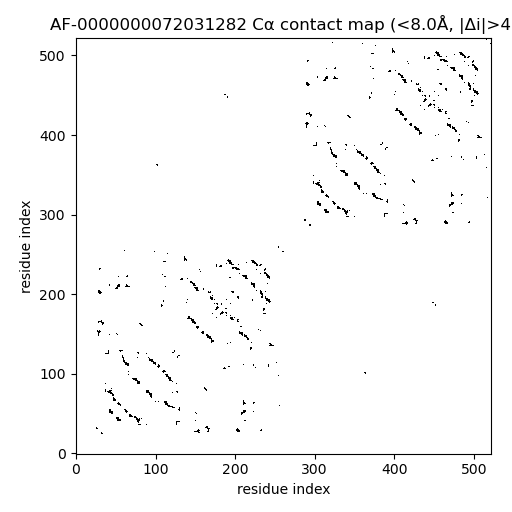2.5 6 THR B C 1
ATOM 2075 O O . THR B 1 6 ? 51.562 -52.125 -50.312 1 32.5 6 THR B O 1
ATOM 2078 N N . PHE B 1 7 ? 53.312 -50.969 -50.594 1 34.19 7 PHE B N 1
ATOM 2079 C CA . PHE B 1 7 ? 52.844 -50.094 -49.531 1 34.19 7 PHE B CA 1
ATOM 2080 C C . PHE B 1 7 ? 51.375 -49.812 -49.656 1 34.19 7 PHE B C 1
ATOM 2082 O O . PHE B 1 7 ? 50.875 -49.375 -50.688 1 34.19 7 PHE B O 1
ATOM 2089 N N . LEU B 1 8 ? 50.562 -50.312 -48.688 1 27.86 8 LEU B N 1
ATOM 2090 C CA . LEU B 1 8 ? 49.125 -50.219 -48.438 1 27.86 8 LEU B CA 1
ATOM 2091 C C . LEU B 1 8 ? 48.719 -48.781 -48.062 1 27.86 8 LEU B C 1
ATOM 2093 O O . LEU B 1 8 ? 49.281 -48.188 -47.125 1 27.86 8 LEU B O 1
ATOM 2097 N N . ALA B 1 9 ? 48.312 -47.906 -48.938 1 34.66 9 ALA B N 1
ATOM 2098 C CA . ALA B 1 9 ? 47.812 -46.594 -48.688 1 34.66 9 ALA B CA 1
ATOM 2099 C C . ALA B 1 9 ? 46.562 -46.625 -47.781 1 34.66 9 ALA B C 1
ATOM 2101 O O . ALA B 1 9 ? 45.531 -47.156 -48.188 1 34.66 9 ALA B O 1
ATOM 2102 N N . SER B 1 10 ? 46.656 -46.875 -46.406 1 30.7 10 SER B N 1
ATOM 2103 C CA . SER B 1 10 ? 45.531 -46.875 -45.5 1 30.7 10 SER B CA 1
ATOM 2104 C C . SER B 1 10 ? 44.781 -45.531 -45.531 1 30.7 10 SER B C 1
ATOM 2106 O O . SER B 1 10 ? 45.375 -44.5 -45.219 1 30.7 10 SER B O 1
ATOM 2108 N N . SER B 1 11 ? 44.062 -45.156 -46.469 1 34.94 11 SER B N 1
ATOM 2109 C CA . SER B 1 11 ? 43.312 -43.906 -46.375 1 34.94 11 SER B CA 1
ATOM 2110 C C . SER B 1 11 ? 42.531 -43.844 -45.094 1 34.94 11 SER B C 1
ATOM 2112 O O . SER B 1 11 ? 42.125 -44.875 -44.531 1 34.94 11 SER B O 1
ATOM 2114 N N . LEU B 1 12 ? 42.438 -42.688 -44.344 1 33.88 12 LEU B N 1
ATOM 2115 C CA . LEU B 1 12 ? 42.031 -41.906 -43.188 1 33.88 12 LEU B CA 1
ATOM 2116 C C . LEU B 1 12 ? 40.531 -41.75 -43.125 1 33.88 12 LEU B C 1
ATOM 2118 O O . LEU B 1 12 ? 39.969 -40.938 -43.844 1 33.88 12 LEU B O 1
ATOM 2122 N N . LEU B 1 13 ? 39.656 -42.719 -43.25 1 34 13 LEU B N 1
ATOM 2123 C CA . LEU B 1 13 ? 38.25 -42.375 -43.094 1 34 13 LEU B CA 1
ATOM 2124 C C . LEU B 1 13 ? 38 -41.594 -41.812 1 34 13 LEU B C 1
ATOM 2126 O O . LEU B 1 13 ? 38.312 -42.031 -40.719 1 34 13 LEU B O 1
ATOM 2130 N N . ILE B 1 14 ? 37.906 -40.25 -41.812 1 30.95 14 ILE B N 1
ATOM 2131 C CA . ILE B 1 14 ? 37.531 -39.312 -40.781 1 30.95 14 ILE B CA 1
ATOM 2132 C C . ILE B 1 14 ? 36.125 -39.625 -40.25 1 30.95 14 ILE B C 1
ATOM 2134 O O . ILE B 1 14 ? 35.156 -39.531 -41 1 30.95 14 ILE B O 1
ATOM 2138 N N . ALA B 1 15 ? 35.844 -40.594 -39.531 1 34.56 15 ALA B N 1
ATOM 2139 C CA . ALA B 1 15 ? 34.562 -40.812 -38.844 1 34.56 15 ALA B CA 1
ATOM 2140 C C . ALA B 1 15 ? 34.156 -39.625 -38.031 1 34.56 15 ALA B C 1
ATOM 2142 O O . ALA B 1 15 ? 34.719 -39.375 -36.938 1 34.56 15 ALA B O 1
ATOM 2143 N N . ILE B 1 16 ? 34 -38.438 -38.531 1 33.19 16 ILE B N 1
ATOM 2144 C CA . ILE B 1 16 ? 33.5 -37.469 -37.562 1 33.19 16 ILE B CA 1
ATOM 2145 C C . ILE B 1 16 ? 32.219 -37.969 -36.938 1 33.19 16 ILE B C 1
ATOM 2147 O O . ILE B 1 16 ? 31.234 -38.219 -37.656 1 33.19 16 ILE B O 1
ATOM 2151 N N . PHE B 1 17 ? 32.219 -38.688 -35.812 1 32.16 17 PHE B N 1
ATOM 2152 C CA . PHE B 1 17 ? 31.156 -38.875 -34.812 1 32.16 17 PHE B CA 1
ATOM 2153 C C . PHE B 1 17 ? 30.391 -37.594 -34.594 1 32.16 17 PHE B C 1
ATOM 2155 O O . PHE B 1 17 ? 30.906 -36.656 -33.969 1 32.16 17 PHE B O 1
ATOM 2162 N N . LEU B 1 18 ? 29.547 -37.094 -35.531 1 33.62 18 LEU B N 1
ATOM 2163 C CA . LEU B 1 18 ? 28.594 -36.031 -35.188 1 33.62 18 LEU B CA 1
ATOM 2164 C C . LEU B 1 18 ? 27.797 -36.438 -33.938 1 33.62 18 LEU B C 1
ATOM 2166 O O . LEU B 1 18 ? 27.016 -37.375 -33.969 1 33.62 18 LEU B O 1
ATOM 2170 N N . LEU B 1 19 ? 28.391 -36.375 -32.719 1 32.97 19 LEU B N 1
ATOM 2171 C CA . LEU B 1 19 ? 27.641 -36.375 -31.469 1 32.97 19 LEU B CA 1
ATOM 2172 C C . LEU B 1 19 ? 26.359 -35.562 -31.609 1 32.97 19 LEU B C 1
ATOM 2174 O O . LEU B 1 19 ? 26.406 -34.344 -31.875 1 32.97 19 LEU B O 1
ATOM 2178 N N . LEU B 1 20 ? 25.297 -36.094 -32.188 1 31.31 20 LEU B N 1
ATOM 2179 C CA . LEU B 1 20 ? 23.953 -35.5 -32.031 1 31.31 20 LEU B CA 1
ATOM 2180 C C . LEU B 1 20 ? 23.703 -35.062 -30.594 1 31.31 20 LEU B C 1
ATOM 2182 O O . LEU B 1 20 ? 23.75 -35.906 -29.672 1 31.31 20 LEU B O 1
ATOM 2186 N N . ILE B 1 21 ? 24.094 -33.906 -30.141 1 32.28 21 ILE B N 1
ATOM 2187 C CA . ILE B 1 21 ? 23.688 -33.281 -28.906 1 32.28 21 ILE B CA 1
ATOM 2188 C C . ILE B 1 21 ? 22.172 -33.281 -28.781 1 32.28 21 ILE B C 1
ATOM 2190 O O . ILE B 1 21 ? 21.469 -32.688 -29.609 1 32.28 21 ILE B O 1
ATOM 2194 N N . PRO B 1 22 ? 21.516 -34.375 -28.359 1 33.31 22 PRO B N 1
ATOM 2195 C CA . PRO B 1 22 ? 20.078 -34.156 -28.141 1 33.31 22 PRO B CA 1
ATOM 2196 C C . PRO B 1 22 ? 19.797 -32.875 -27.344 1 33.31 22 PRO B C 1
ATOM 2198 O O . PRO B 1 22 ? 20.375 -32.688 -26.266 1 33.31 22 PRO B O 1
ATOM 2201 N N . GLY B 1 23 ? 19.688 -31.75 -27.891 1 30.53 23 GLY B N 1
ATOM 2202 C CA . GLY B 1 23 ? 19.219 -30.547 -27.219 1 30.53 23 GLY B CA 1
ATOM 2203 C C . GLY B 1 23 ? 17.906 -30.766 -26.469 1 30.53 23 GLY B C 1
ATOM 2204 O O . GLY B 1 23 ? 16.828 -30.656 -27.062 1 30.53 23 GLY B O 1
ATOM 2205 N N . ASP B 1 24 ? 17.766 -31.953 -25.719 1 30.09 24 ASP B N 1
ATOM 2206 C CA . ASP B 1 24 ? 16.594 -31.984 -24.844 1 30.09 24 ASP B CA 1
ATOM 2207 C C . ASP B 1 24 ? 16.391 -30.641 -24.141 1 30.09 24 ASP B C 1
ATOM 2209 O O . ASP B 1 24 ? 17.094 -30.328 -23.172 1 30.09 24 ASP B O 1
ATOM 2213 N N . PHE B 1 25 ? 16.203 -29.625 -24.797 1 31.2 25 PHE B N 1
ATOM 2214 C CA . PHE B 1 25 ? 15.805 -28.328 -24.25 1 31.2 25 PHE B CA 1
ATOM 2215 C C . PHE B 1 25 ? 14.633 -28.484 -23.297 1 31.2 25 PHE B C 1
ATOM 2217 O O . PHE B 1 25 ? 13.508 -28.766 -23.719 1 31.2 25 PHE B O 1
ATOM 2224 N N . CYS B 1 26 ? 14.586 -29.359 -22.188 1 35.59 26 CYS B N 1
ATOM 2225 C CA . CYS B 1 26 ? 13.805 -29.391 -20.969 1 35.59 26 CYS B CA 1
ATOM 2226 C C . CYS B 1 26 ? 13.453 -27.969 -20.516 1 35.59 26 CYS B C 1
ATOM 2228 O O . CYS B 1 26 ? 14.242 -27.328 -19.812 1 35.59 26 CYS B O 1
ATOM 2230 N N . VAL B 1 27 ? 12.68 -27.047 -21.203 1 39.56 27 VAL B N 1
ATOM 2231 C CA . VAL B 1 27 ? 12.477 -25.609 -21.203 1 39.56 27 VAL B CA 1
ATOM 2232 C C . VAL B 1 27 ? 11.547 -25.203 -20.062 1 39.56 27 VAL B C 1
ATOM 2234 O O . VAL B 1 27 ? 11.891 -24.359 -19.25 1 39.56 27 VAL B O 1
ATOM 2237 N N . LYS B 1 28 ? 9.547 -25.062 -19.656 1 45.97 28 LYS B N 1
ATOM 2238 C CA . LYS B 1 28 ? 8.641 -23.953 -19.922 1 45.97 28 LYS B CA 1
ATOM 2239 C C . LYS B 1 28 ? 8.219 -23.266 -18.625 1 45.97 28 LYS B C 1
ATOM 2241 O O . LYS B 1 28 ? 8 -22.062 -18.594 1 45.97 28 LYS B O 1
ATOM 2246 N N . ILE B 1 29 ? 7.75 -22.781 -17.359 1 69.94 29 ILE B N 1
ATOM 2247 C CA . ILE B 1 29 ? 8.461 -21.859 -16.484 1 69.94 29 ILE B CA 1
ATOM 2248 C C . ILE B 1 29 ? 9.781 -21.438 -17.125 1 69.94 29 ILE B C 1
ATOM 2250 O O . ILE B 1 29 ? 10.531 -22.266 -17.625 1 69.94 29 ILE B O 1
ATOM 2254 N N . ILE B 1 30 ? 9.562 -19.891 -17.297 1 85.44 30 ILE B N 1
ATOM 2255 C CA . ILE B 1 30 ? 10.766 -19.5 -18.016 1 85.44 30 ILE B CA 1
ATOM 2256 C C . ILE B 1 30 ? 12 -20.062 -17.328 1 85.44 30 ILE B C 1
ATOM 2258 O O . ILE B 1 30 ? 12.25 -19.781 -16.156 1 85.44 30 ILE B O 1
ATOM 2262 N N . GLY B 1 31 ? 12.68 -20.906 -18.062 1 90.62 31 GLY B N 1
ATOM 2263 C CA . GLY B 1 31 ? 13.93 -21.453 -17.547 1 90.62 31 GLY B CA 1
ATOM 2264 C C . GLY B 1 31 ? 13.719 -22.609 -16.578 1 90.62 31 GLY B C 1
ATOM 2265 O O . GLY B 1 31 ? 14.641 -23.016 -15.875 1 90.62 31 GLY B O 1
ATOM 2266 N N . GLY B 1 32 ? 12.516 -23.172 -16.531 1 94.56 32 GLY B N 1
ATOM 2267 C CA . GLY B 1 32 ? 12.195 -24.297 -15.656 1 94.56 32 GLY B CA 1
ATOM 2268 C C . GLY B 1 32 ? 11.992 -25.594 -16.406 1 94.56 32 GLY B C 1
ATOM 2269 O O . GLY B 1 32 ? 12.336 -25.703 -17.594 1 94.56 32 GLY B O 1
ATOM 2270 N N . ASN B 1 33 ? 11.531 -26.609 -15.641 1 95.56 33 ASN B N 1
ATOM 2271 C CA . ASN B 1 33 ? 11.305 -27.938 -16.188 1 95.56 33 ASN B CA 1
ATOM 2272 C C . ASN B 1 33 ? 9.922 -28.469 -15.828 1 95.56 33 ASN B C 1
ATOM 2274 O O . ASN B 1 33 ? 9.32 -28.031 -14.852 1 95.56 33 ASN B O 1
ATOM 2278 N N . GLN B 1 34 ? 9.484 -29.344 -16.719 1 96.81 34 GLN B N 1
ATOM 2279 C CA . GLN B 1 34 ? 8.266 -30.062 -16.375 1 96.81 34 GLN B CA 1
ATOM 2280 C C . GLN B 1 34 ? 8.438 -30.844 -15.078 1 96.81 34 GLN B C 1
ATOM 2282 O O . GLN B 1 34 ? 9.477 -31.484 -14.859 1 96.81 34 GLN B O 1
ATOM 2287 N N . VAL B 1 35 ? 7.465 -30.75 -14.258 1 97.75 35 VAL B N 1
ATOM 2288 C CA . VAL B 1 35 ? 7.543 -31.5 -13.008 1 97.75 35 VAL B CA 1
ATOM 2289 C C . VAL B 1 35 ? 7.078 -32.938 -13.234 1 97.75 35 VAL B C 1
ATOM 2291 O O . VAL B 1 35 ? 6.395 -33.219 -14.227 1 97.75 35 VAL B O 1
ATOM 2294 N N . THR B 1 36 ? 7.562 -33.844 -12.312 1 97.62 36 THR B N 1
ATOM 2295 C CA . THR B 1 36 ? 6.961 -35.188 -12.32 1 97.62 36 THR B CA 1
ATOM 2296 C C . THR B 1 36 ? 5.445 -35.094 -12.172 1 97.62 36 THR B C 1
ATOM 2298 O O . THR B 1 36 ? 4.945 -34.375 -11.289 1 97.62 36 THR B O 1
ATOM 2301 N N . PRO B 1 37 ? 4.695 -35.75 -13.062 1 98.12 37 PRO B N 1
ATOM 2302 C CA . PRO B 1 37 ? 3.238 -35.625 -13 1 98.12 37 PRO B CA 1
ATOM 2303 C C . PRO B 1 37 ? 2.686 -35.875 -11.602 1 98.12 37 PRO B C 1
ATOM 2305 O O . PRO B 1 37 ? 3.084 -36.844 -10.945 1 98.12 37 PRO B O 1
ATOM 2308 N N . HIS B 1 38 ? 1.812 -34.906 -11.078 1 98.19 38 HIS B N 1
ATOM 2309 C CA . HIS B 1 38 ? 1.01 -35 -9.867 1 98.19 38 HIS B CA 1
ATOM 2310 C C . HIS B 1 38 ? 1.887 -34.938 -8.617 1 98.19 38 HIS B C 1
ATOM 2312 O O . HIS B 1 38 ? 1.446 -35.281 -7.523 1 98.19 38 HIS B O 1
ATOM 2318 N N . SER 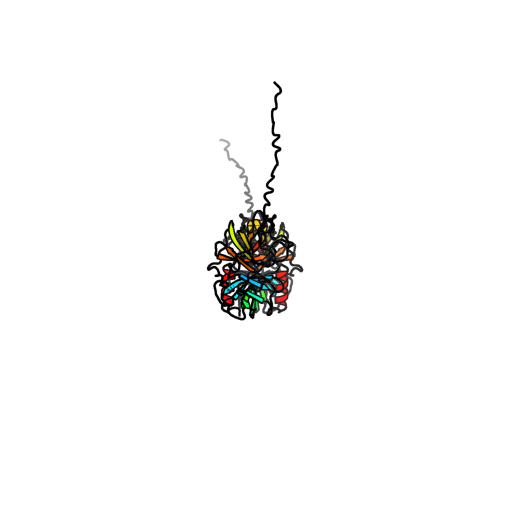B 1 39 ? 3.105 -34.406 -8.773 1 98.19 39 SER B N 1
ATOM 2319 C CA . SER B 1 39 ? 4.055 -34.406 -7.672 1 98.19 39 SER B CA 1
ATOM 2320 C C . SER B 1 39 ? 3.943 -33.094 -6.871 1 98.19 39 SER B C 1
ATOM 2322 O O . SER B 1 39 ? 4.617 -32.938 -5.855 1 98.19 39 SER B O 1
ATOM 2324 N N . ARG B 1 40 ? 3.23 -32.188 -7.246 1 98.5 40 ARG B N 1
ATOM 2325 C CA . ARG B 1 40 ? 2.889 -30.984 -6.504 1 98.5 40 ARG B CA 1
ATOM 2326 C C . ARG B 1 40 ? 1.406 -30.953 -6.152 1 98.5 40 ARG B C 1
ATOM 2328 O O . ARG B 1 40 ? 0.648 -30.156 -6.699 1 98.5 40 ARG B O 1
ATOM 2335 N N . PRO B 1 41 ? 1.057 -31.719 -5.199 1 98.81 41 PRO B N 1
ATOM 2336 C CA . PRO B 1 41 ? -0.358 -32.031 -4.977 1 98.81 41 PRO B CA 1
ATOM 2337 C C . PRO B 1 41 ? -1.142 -30.828 -4.43 1 98.81 41 PRO B C 1
ATOM 2339 O O . PRO B 1 41 ? -2.373 -30.875 -4.363 1 98.81 41 PRO B O 1
ATOM 2342 N N . TYR B 1 42 ? -0.477 -29.781 -4.078 1 98.88 42 TYR B N 1
ATOM 2343 C CA . TYR B 1 42 ? -1.126 -28.594 -3.547 1 98.88 42 TYR B CA 1
ATOM 2344 C C . TYR B 1 42 ? -1.536 -27.641 -4.668 1 98.88 42 TYR B C 1
ATOM 2346 O O . TYR B 1 42 ? -2.303 -26.703 -4.449 1 98.88 42 TYR B O 1
ATOM 2354 N N . MET B 1 43 ? -1.002 -27.844 -5.898 1 98.94 43 MET B N 1
ATOM 2355 C CA . MET B 1 43 ? -1.233 -26.922 -7.012 1 98.94 43 MET B CA 1
ATOM 2356 C C . MET B 1 43 ? -2.688 -26.969 -7.465 1 98.94 43 MET B C 1
ATOM 2358 O O . MET B 1 43 ? -3.289 -28.047 -7.516 1 98.94 43 MET B O 1
ATOM 2362 N N . VAL B 1 44 ? -3.205 -25.844 -7.801 1 98.94 44 VAL B N 1
ATOM 2363 C CA . VAL B 1 44 ? -4.562 -25.703 -8.32 1 98.94 44 VAL B CA 1
ATOM 2364 C C . VAL B 1 44 ? -4.527 -25.031 -9.688 1 98.94 44 VAL B C 1
ATOM 2366 O O . VAL B 1 44 ? -3.943 -23.953 -9.836 1 98.94 44 VAL B O 1
ATOM 2369 N N . LEU B 1 45 ? -5.082 -25.609 -10.672 1 98.88 45 LEU B N 1
ATOM 2370 C CA . LEU B 1 45 ? -5.289 -25.016 -11.984 1 98.88 45 LEU B CA 1
ATOM 2371 C C . LEU B 1 45 ? -6.621 -24.281 -12.039 1 98.88 45 LEU B C 1
ATOM 2373 O O . LEU B 1 45 ? -7.668 -24.859 -11.75 1 98.88 45 LEU B O 1
ATOM 2377 N N . LEU B 1 46 ? -6.547 -23.016 -12.344 1 98.81 46 LEU B N 1
ATOM 2378 C CA . LEU B 1 46 ? -7.75 -22.188 -12.438 1 98.81 46 LEU B CA 1
ATOM 2379 C C . LEU B 1 46 ? -8.016 -21.797 -13.891 1 98.81 46 LEU B C 1
ATOM 2381 O O . LEU B 1 46 ? -7.184 -21.156 -14.531 1 98.81 46 LEU B O 1
ATOM 2385 N N . LYS B 1 47 ? -9.156 -22.172 -14.375 1 98.12 47 LYS B N 1
ATOM 2386 C CA . LYS B 1 47 ? -9.562 -21.812 -15.727 1 98.12 47 LYS B CA 1
ATOM 2387 C C . LYS B 1 47 ? -10.594 -20.688 -15.719 1 98.12 47 LYS B C 1
ATOM 2389 O O . LYS B 1 47 ? -11.797 -20.953 -15.75 1 98.12 47 LYS B O 1
ATOM 2394 N N . GLY B 1 48 ? -10.156 -19.531 -15.656 1 95.12 48 GLY B N 1
ATOM 2395 C CA . GLY B 1 48 ? -11 -18.344 -15.75 1 95.12 48 GLY B CA 1
ATOM 2396 C C . GLY B 1 48 ? -10.953 -17.688 -17.109 1 95.12 48 GLY B C 1
ATOM 2397 O O . GLY B 1 48 ? -10.961 -18.375 -18.141 1 95.12 48 GLY B O 1
ATOM 2398 N N . GLU B 1 49 ? -11.047 -16.344 -17.125 1 94.94 49 GLU B N 1
ATOM 2399 C CA . GLU B 1 49 ? -10.844 -15.625 -18.391 1 94.94 49 GLU B CA 1
ATOM 2400 C C . GLU B 1 49 ? -9.484 -15.977 -19 1 94.94 49 GLU B C 1
ATOM 2402 O O . GLU B 1 49 ? -9.367 -16.125 -20.219 1 94.94 49 GLU B O 1
ATOM 2407 N N . ASN B 1 50 ? -8.539 -16.094 -18.141 1 95.38 50 ASN B N 1
ATOM 2408 C CA . ASN B 1 50 ? -7.211 -16.625 -18.438 1 95.38 50 ASN B CA 1
ATOM 2409 C C . ASN B 1 50 ? -6.812 -17.719 -17.453 1 95.38 50 ASN B C 1
ATOM 2411 O O . ASN B 1 50 ? -7.457 -17.891 -16.422 1 95.38 50 ASN B O 1
ATOM 2415 N N . ILE B 1 51 ? -5.852 -18.438 -17.844 1 97.44 51 ILE B N 1
ATOM 2416 C CA . ILE B 1 51 ? -5.332 -19.469 -16.953 1 97.44 51 ILE B CA 1
ATOM 2417 C C . ILE B 1 51 ? -4.602 -18.812 -15.781 1 97.44 51 ILE B C 1
ATOM 2419 O O . ILE B 1 51 ? -3.807 -17.891 -15.977 1 97.44 51 ILE B O 1
ATOM 2423 N N . CYS B 1 52 ? -4.98 -19.234 -14.617 1 98.31 52 CYS B N 1
ATOM 2424 C CA . CYS B 1 52 ? -4.285 -18.891 -13.375 1 98.31 52 CYS B CA 1
ATOM 2425 C C . CYS B 1 52 ? -3.975 -20.156 -12.57 1 98.31 52 CYS B C 1
ATOM 2427 O O . CYS B 1 52 ? -4.336 -21.266 -12.977 1 98.31 52 CYS B O 1
ATOM 2429 N N . ALA B 1 53 ? -3.174 -19.969 -11.57 1 98.75 53 ALA B N 1
ATOM 2430 C CA . ALA B 1 53 ? -2.9 -21.047 -10.617 1 98.75 53 ALA B CA 1
ATOM 2431 C C . ALA B 1 53 ? -3.264 -20.625 -9.195 1 98.75 53 ALA B C 1
ATOM 2433 O O . ALA B 1 53 ? -3.76 -19.516 -8.984 1 98.75 53 ALA B O 1
ATOM 2434 N N . GLY B 1 54 ? -3.139 -21.531 -8.281 1 98.88 54 GLY B N 1
ATOM 2435 C CA . GLY B 1 54 ? -3.334 -21.297 -6.859 1 98.88 54 GLY B CA 1
ATOM 2436 C C . GLY B 1 54 ? -2.826 -22.438 -5.992 1 98.88 54 GLY B C 1
ATOM 2437 O O . GLY B 1 54 ? -2.158 -23.359 -6.488 1 98.88 54 GLY B O 1
ATOM 2438 N N . ALA B 1 55 ? -3.049 -22.328 -4.75 1 98.94 55 ALA B N 1
ATOM 2439 C CA . ALA B 1 55 ? -2.707 -23.359 -3.779 1 98.94 55 ALA B CA 1
ATOM 2440 C C . ALA B 1 55 ? -3.928 -23.766 -2.957 1 98.94 55 ALA B C 1
ATOM 2442 O O . ALA B 1 55 ? -4.68 -22.906 -2.486 1 98.94 55 ALA B O 1
ATOM 2443 N N . LEU B 1 56 ? -4.125 -25.062 -2.852 1 98.94 56 LEU B N 1
ATOM 2444 C CA . LEU B 1 56 ? -5.105 -25.562 -1.898 1 98.94 56 LEU B CA 1
ATOM 2445 C C . LEU B 1 56 ? -4.598 -25.422 -0.468 1 98.94 56 LEU B C 1
ATOM 2447 O O . LEU B 1 56 ? -3.631 -26.078 -0.08 1 98.94 56 LEU B O 1
ATOM 2451 N N . ILE B 1 57 ? -5.305 -24.578 0.331 1 98.88 57 ILE B N 1
ATOM 2452 C CA . ILE B 1 57 ? -4.75 -24.328 1.657 1 98.88 57 ILE B CA 1
ATOM 2453 C C . ILE B 1 57 ? -5.621 -25 2.715 1 98.88 57 ILE B C 1
ATOM 2455 O O . ILE B 1 57 ? -5.184 -25.203 3.85 1 98.88 57 ILE B O 1
ATOM 2459 N N . GLU B 1 58 ? -6.816 -25.281 2.441 1 98.56 58 GLU B N 1
ATOM 2460 C CA . GLU B 1 58 ? -7.75 -26.172 3.133 1 98.56 58 GLU B CA 1
ATOM 2461 C C . GLU B 1 58 ? -8.609 -26.953 2.141 1 98.56 58 GLU B C 1
ATOM 2463 O O . GLU B 1 58 ? -8.617 -26.641 0.947 1 98.56 58 GLU B O 1
ATOM 2468 N N . LYS B 1 59 ? -9.359 -27.875 2.621 1 98.56 59 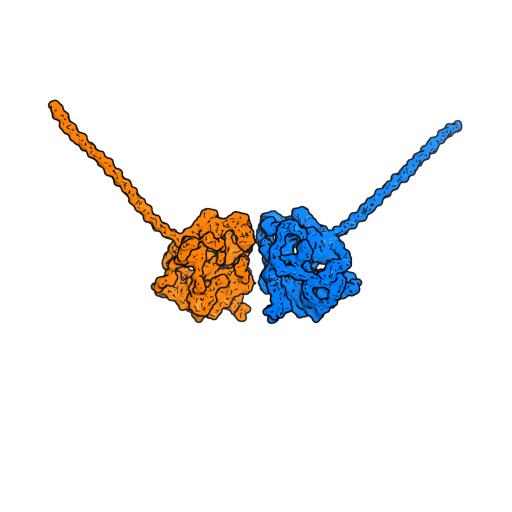LYS B N 1
ATOM 2469 C CA . LYS B 1 59 ? -10.062 -28.812 1.748 1 98.56 59 LYS B CA 1
ATOM 2470 C C . LYS B 1 59 ? -11.047 -28.078 0.84 1 98.56 59 LYS B C 1
ATOM 2472 O O . LYS B 1 59 ? -11.414 -28.578 -0.225 1 98.56 59 LYS B O 1
ATOM 2477 N N . ASN B 1 60 ? -11.492 -26.906 1.259 1 98.38 60 ASN B N 1
ATOM 2478 C CA . ASN B 1 60 ? -12.438 -26.188 0.417 1 98.38 60 ASN B CA 1
ATOM 2479 C C . ASN B 1 60 ? -12.016 -24.734 0.218 1 98.38 60 ASN B C 1
ATOM 2481 O O . ASN B 1 60 ? -12.852 -23.875 -0.063 1 98.38 60 ASN B O 1
ATOM 2485 N N . TRP B 1 61 ? -10.703 -24.453 0.449 1 98.81 61 TRP B N 1
ATOM 2486 C CA . TRP B 1 61 ? -10.195 -23.094 0.274 1 98.81 61 TRP B CA 1
ATOM 2487 C C . TRP B 1 61 ? -8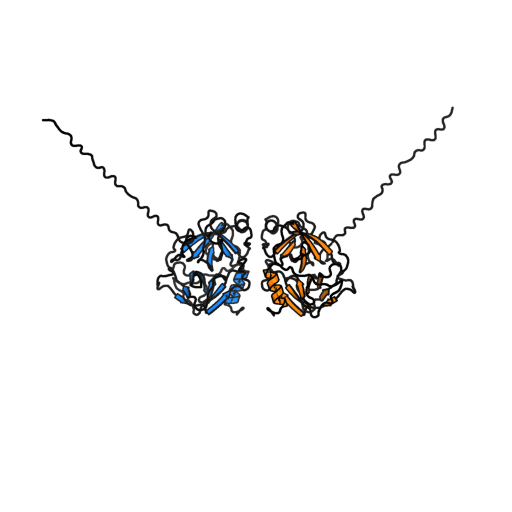.969 -23.078 -0.625 1 98.81 61 TRP B C 1
ATOM 2489 O O . TRP B 1 61 ? -8.023 -23.844 -0.405 1 98.81 61 TRP B O 1
ATOM 2499 N N . VAL B 1 62 ? -8.992 -22.25 -1.593 1 98.94 62 VAL B N 1
ATOM 2500 C CA . VAL B 1 62 ? -7.875 -22.016 -2.498 1 98.94 62 VAL B CA 1
ATOM 2501 C C . VAL B 1 62 ? -7.375 -20.578 -2.348 1 98.94 62 VAL B C 1
ATOM 2503 O O . VAL B 1 62 ? -8.18 -19.641 -2.25 1 98.94 62 VAL B O 1
ATOM 2506 N N . LEU B 1 63 ? -6.086 -20.406 -2.197 1 98.94 63 LEU B N 1
ATOM 2507 C CA . LEU B 1 63 ? -5.449 -19.094 -2.213 1 98.94 63 LEU B CA 1
ATOM 2508 C C . LEU B 1 63 ? -4.832 -18.812 -3.576 1 98.94 63 LEU B C 1
ATOM 2510 O O . LEU B 1 63 ? -4.109 -19.641 -4.125 1 98.94 63 LEU B O 1
ATOM 2514 N N . THR B 1 64 ? -5.152 -17.672 -4.234 1 98.88 64 THR B N 1
ATOM 2515 C CA . THR B 1 64 ? -4.68 -17.25 -5.551 1 98.88 64 THR B CA 1
ATOM 2516 C C . THR B 1 64 ? -4.504 -15.727 -5.598 1 98.88 64 THR B C 1
ATOM 2518 O O . THR B 1 64 ? -4.379 -15.078 -4.559 1 98.88 64 THR B O 1
ATOM 2521 N N . ALA B 1 65 ? -4.312 -15.18 -6.77 1 98.88 65 ALA B N 1
ATOM 2522 C CA . ALA B 1 65 ? -4.109 -13.75 -6.938 1 98.88 65 ALA B CA 1
ATOM 2523 C C . ALA B 1 65 ? -5.434 -13.023 -7.16 1 98.88 65 ALA B C 1
ATOM 2525 O O . ALA B 1 65 ? -6.328 -13.547 -7.832 1 98.88 65 ALA B O 1
ATOM 2526 N N . ALA B 1 66 ? -5.527 -11.844 -6.629 1 98.69 66 ALA B N 1
ATOM 2527 C CA . ALA B 1 66 ? -6.758 -11.062 -6.73 1 98.69 66 ALA B CA 1
ATOM 2528 C C . ALA B 1 66 ? -7.051 -10.688 -8.18 1 98.69 66 ALA B C 1
ATOM 2530 O O . ALA B 1 66 ? -8.211 -10.586 -8.578 1 98.69 66 ALA B O 1
ATOM 2531 N N . HIS B 1 67 ? -6.023 -10.547 -9.008 1 97.94 67 HIS B N 1
ATOM 2532 C CA . HIS B 1 67 ? -6.23 -10.07 -10.367 1 97.94 67 HIS B CA 1
ATOM 2533 C C . HIS B 1 67 ? -6.727 -11.188 -11.281 1 97.94 67 HIS B C 1
ATOM 2535 O O . HIS B 1 67 ? -7.082 -10.938 -12.438 1 97.94 67 HIS B O 1
ATOM 2541 N N . CYS B 1 68 ? -6.699 -12.477 -10.852 1 97.88 68 CYS B N 1
ATOM 2542 C CA . CYS B 1 68 ? -7.285 -13.562 -11.625 1 97.88 68 CYS B CA 1
ATOM 2543 C C . CYS B 1 68 ? -8.797 -13.398 -11.742 1 97.88 68 CYS B C 1
ATOM 2545 O O . CYS B 1 68 ? -9.5 -13.375 -10.734 1 97.88 68 CYS B O 1
ATOM 2547 N N . VAL B 1 69 ? -9.266 -13.359 -12.93 1 97.56 69 VAL B N 1
ATOM 2548 C CA . VAL B 1 69 ? -10.688 -13.133 -13.172 1 97.56 69 VAL B CA 1
ATOM 2549 C C . VAL B 1 69 ? -11.406 -14.477 -13.281 1 97.56 69 VAL B C 1
ATOM 2551 O O . VAL B 1 69 ? -11.242 -15.203 -14.258 1 97.56 69 VAL B O 1
ATOM 2554 N N . LEU B 1 70 ? -12.234 -14.695 -12.273 1 97.81 70 LEU B N 1
ATOM 2555 C CA . LEU B 1 70 ? -12.992 -15.945 -12.164 1 97.81 70 LEU B CA 1
ATOM 2556 C C . LEU B 1 70 ? -14.477 -15.664 -11.984 1 97.81 70 LEU B C 1
ATOM 2558 O O . LEU B 1 70 ? -14.867 -14.555 -11.609 1 97.81 70 LEU B O 1
ATOM 2562 N N . ASN B 1 71 ? -15.273 -16.609 -12.281 1 96.38 71 ASN B N 1
ATOM 2563 C CA . ASN B 1 71 ? -16.703 -16.594 -12.008 1 96.38 71 ASN B CA 1
ATOM 2564 C C . ASN B 1 71 ? -17.203 -17.953 -11.547 1 96.38 71 ASN B C 1
ATOM 2566 O O . ASN B 1 71 ? -16.422 -18.859 -11.289 1 96.38 71 ASN B O 1
ATOM 2570 N N . ARG B 1 72 ? -18.516 -18.109 -11.469 1 94.25 72 ARG B N 1
ATOM 2571 C CA . ARG B 1 72 ? -19.109 -19.312 -10.883 1 94.25 72 ARG B CA 1
ATOM 2572 C C . ARG B 1 72 ? -18.938 -20.516 -11.805 1 94.25 72 ARG B C 1
ATOM 2574 O O . ARG B 1 72 ? -19.047 -21.672 -11.375 1 94.25 72 ARG B O 1
ATOM 2581 N N . THR B 1 73 ? -18.703 -20.281 -13.07 1 96.5 73 THR B N 1
ATOM 2582 C CA . THR B 1 73 ? -18.562 -21.391 -14.023 1 96.5 73 THR B CA 1
ATOM 2583 C C . THR B 1 73 ? -17.094 -21.734 -14.242 1 96.5 73 THR B C 1
ATOM 2585 O O . THR B 1 73 ? -16.766 -22.719 -14.914 1 96.5 73 THR B O 1
ATOM 2588 N N . SER B 1 74 ? -16.203 -20.906 -13.68 1 97.94 74 SER B N 1
ATOM 2589 C CA . SER B 1 74 ? -14.781 -21.203 -13.773 1 97.94 74 SER B CA 1
ATOM 2590 C C . SER B 1 74 ? -14.445 -22.531 -13.094 1 97.94 74 SER B C 1
ATOM 2592 O O . SER B 1 74 ? -14.938 -22.828 -12 1 97.94 74 SER B O 1
ATOM 2594 N N . GLN B 1 75 ? -13.633 -23.312 -13.773 1 98.5 75 GLN B N 1
ATOM 2595 C CA . GLN B 1 75 ? -13.219 -24.594 -13.203 1 98.5 75 GLN B CA 1
ATOM 2596 C C . GLN B 1 75 ? -12.016 -24.422 -12.273 1 98.5 75 GLN B C 1
ATOM 2598 O O . GLN B 1 75 ? -11.062 -23.719 -12.617 1 98.5 75 GLN B O 1
ATOM 2603 N N . VAL B 1 76 ? -12.156 -24.984 -11.141 1 98.88 76 VAL B N 1
ATOM 2604 C CA . VAL B 1 76 ? -11.07 -25.172 -10.188 1 98.88 76 VAL B CA 1
ATOM 2605 C C . VAL B 1 76 ? -10.609 -26.625 -10.195 1 98.88 76 VAL B C 1
ATOM 2607 O O . VAL B 1 76 ? -11.328 -27.516 -9.727 1 98.88 76 VAL B O 1
ATOM 2610 N N . ILE B 1 77 ? -9.383 -26.859 -10.68 1 98.94 77 ILE B N 1
ATOM 2611 C CA . ILE B 1 77 ? -8.977 -28.234 -10.93 1 98.94 77 ILE B CA 1
ATOM 2612 C C . ILE B 1 77 ? -7.809 -28.594 -10.016 1 98.94 77 ILE B C 1
ATOM 2614 O O . ILE B 1 77 ? -6.727 -28 -10.109 1 98.94 77 ILE B O 1
ATOM 2618 N N . LEU B 1 78 ? -8.031 -29.547 -9.148 1 98.88 78 LEU B N 1
ATOM 2619 C CA . LEU B 1 78 ? -7.016 -30.125 -8.273 1 98.88 78 LEU B CA 1
ATOM 2620 C C . LEU B 1 78 ? -6.391 -31.375 -8.898 1 98.88 78 LEU B C 1
ATOM 2622 O O . LEU B 1 78 ? -7.027 -32.031 -9.703 1 98.88 78 LEU B O 1
ATOM 2626 N N . GLY B 1 79 ? -5.09 -31.594 -8.586 1 98.75 79 GLY B N 1
ATOM 2627 C CA . GLY B 1 79 ? -4.434 -32.812 -9.047 1 98.75 79 GLY B CA 1
ATOM 2628 C C . GLY B 1 79 ? -4.066 -32.781 -10.516 1 98.75 79 GLY B C 1
ATOM 2629 O O . GLY B 1 79 ? -3.828 -33.812 -11.125 1 98.75 79 GLY B O 1
ATOM 2630 N N . ALA B 1 80 ? -4.055 -31.609 -11.094 1 98.81 80 ALA B N 1
ATOM 2631 C CA . ALA B 1 80 ? -3.787 -31.5 -12.523 1 98.81 80 ALA B CA 1
ATOM 2632 C C . ALA B 1 80 ? -2.285 -31.484 -12.805 1 98.81 80 ALA B C 1
ATOM 2634 O O . ALA B 1 80 ? -1.522 -30.828 -12.094 1 98.81 80 ALA B O 1
ATOM 2635 N N . HIS B 1 81 ? -1.867 -32.25 -13.781 1 98.69 81 HIS B N 1
ATOM 2636 C CA . HIS B 1 81 ? -0.563 -32.094 -14.414 1 98.69 81 HIS B CA 1
ATOM 2637 C C . HIS B 1 81 ? -0.691 -31.406 -15.781 1 98.69 81 HIS B C 1
ATOM 2639 O O . HIS B 1 81 ? -0.019 -30.422 -16.047 1 98.69 81 HIS B O 1
ATOM 2645 N N . SER B 1 82 ? -1.514 -31.906 -16.672 1 98.62 82 SER B N 1
ATOM 2646 C CA . SER B 1 82 ? -1.802 -31.359 -18 1 98.62 82 SER B CA 1
ATOM 2647 C C . SER B 1 82 ? -3.094 -30.547 -18 1 98.62 82 SER B C 1
ATOM 2649 O O . SER B 1 82 ? -4.082 -30.953 -17.375 1 98.62 82 SER B O 1
ATOM 2651 N N . ILE B 1 83 ? -3.043 -29.453 -18.688 1 98.25 83 ILE B N 1
ATOM 2652 C CA . ILE B 1 83 ? -4.262 -28.672 -18.844 1 98.25 83 ILE B CA 1
ATOM 2653 C C . ILE B 1 83 ? -5.277 -29.453 -19.672 1 98.25 83 ILE B C 1
ATOM 2655 O O . ILE B 1 83 ? -6.445 -29.562 -19.281 1 98.25 83 ILE B O 1
ATOM 2659 N N . THR B 1 84 ? -4.883 -30.109 -20.719 1 97.88 84 THR B N 1
ATOM 2660 C CA . THR B 1 84 ? -5.801 -30.578 -21.734 1 97.88 84 THR B CA 1
ATOM 2661 C C . THR B 1 84 ? -6.098 -32.062 -21.547 1 97.88 84 THR B C 1
ATOM 2663 O O . THR B 1 84 ? -7.164 -32.562 -21.938 1 97.88 84 THR B O 1
ATOM 2666 N N . LYS B 1 85 ? -5.156 -32.781 -20.984 1 98.06 85 LYS B N 1
ATOM 2667 C CA . LYS B 1 85 ? -5.32 -34.25 -20.906 1 98.06 85 LYS B CA 1
ATOM 2668 C C . LYS B 1 85 ? -6.328 -34.625 -19.828 1 98.06 85 LYS B C 1
ATOM 2670 O O . LYS B 1 85 ? -6.395 -33.969 -18.781 1 98.06 85 LYS B O 1
ATOM 2675 N N . ASN B 1 86 ? -7.07 -35.688 -20.109 1 97.56 86 ASN B N 1
ATOM 2676 C CA . ASN B 1 86 ? -7.918 -36.312 -19.094 1 97.56 86 ASN B CA 1
ATOM 2677 C C . ASN B 1 86 ? -7.105 -37.156 -18.125 1 97.56 86 ASN B C 1
ATOM 2679 O O . ASN B 1 86 ? -6.609 -38.219 -18.516 1 97.56 86 ASN B O 1
ATOM 2683 N N . GLU B 1 87 ? -6.953 -36.688 -16.984 1 98.5 87 GLU B N 1
ATOM 2684 C CA . GLU B 1 87 ? -6.188 -37.375 -15.938 1 98.5 87 GLU B CA 1
ATOM 2685 C C . GLU B 1 87 ? -7.094 -37.844 -14.805 1 98.5 87 GLU B C 1
ATOM 2687 O O . GLU B 1 87 ? -7.863 -37.062 -14.25 1 98.5 87 GLU B O 1
ATOM 2692 N N . PRO B 1 88 ? -7.051 -39.156 -14.461 1 98.19 88 PRO B N 1
ATOM 2693 C CA . PRO B 1 88 ? -7.91 -39.656 -13.391 1 98.19 88 PRO B CA 1
ATOM 2694 C C . PRO B 1 88 ? -7.652 -38.969 -12.055 1 98.19 88 PRO B C 1
ATOM 2696 O O . PRO B 1 88 ? -8.5 -39 -11.156 1 98.19 88 PRO B O 1
ATOM 2699 N N . GLU B 1 89 ? -6.484 -38.344 -11.867 1 98.38 89 GLU B N 1
ATOM 2700 C CA . GLU B 1 89 ? -6.098 -37.656 -10.633 1 98.38 89 GLU B CA 1
ATOM 2701 C C . GLU B 1 89 ? -6.832 -36.344 -10.484 1 98.38 89 GLU B C 1
ATOM 2703 O O . GLU B 1 89 ? -6.875 -35.75 -9.391 1 98.38 89 GLU B O 1
ATOM 2708 N N . LYS B 1 90 ? -7.473 -35.844 -11.516 1 98.69 90 LYS B N 1
ATOM 2709 C CA . LYS B 1 90 ? -8.117 -34.562 -11.5 1 98.69 90 LYS B CA 1
ATOM 2710 C C . LYS B 1 90 ? -9.398 -34.562 -10.664 1 98.69 90 LYS B C 1
ATOM 2712 O O . LYS B 1 90 ? -10.18 -35.531 -10.75 1 98.69 90 LYS B O 1
ATOM 2717 N N . GLN B 1 91 ? -9.531 -33.625 -9.828 1 98.69 91 GLN B N 1
ATOM 2718 C CA . GLN B 1 91 ? -10.789 -33.25 -9.188 1 98.69 91 GLN B CA 1
ATOM 2719 C C . GLN B 1 91 ? -11.281 -31.906 -9.672 1 98.69 91 GLN B C 1
ATOM 2721 O O . GLN B 1 91 ? -10.641 -30.875 -9.406 1 98.69 91 GLN B O 1
ATOM 2726 N N . ILE B 1 92 ? -12.383 -31.875 -10.359 1 98.38 92 ILE B N 1
ATOM 2727 C CA . ILE B 1 92 ? -12.906 -30.625 -10.914 1 98.38 92 ILE B CA 1
ATOM 2728 C C . ILE B 1 92 ? -13.984 -30.062 -9.992 1 98.38 92 ILE B C 1
ATOM 2730 O O . ILE B 1 92 ? -14.961 -30.75 -9.688 1 98.38 92 ILE B O 1
ATOM 2734 N N . MET B 1 93 ? -13.75 -28.906 -9.539 1 97.75 93 MET B N 1
ATOM 2735 C CA . MET B 1 93 ? -14.656 -28.172 -8.664 1 97.75 93 MET B CA 1
ATOM 2736 C C . MET B 1 93 ? -14.953 -26.781 -9.227 1 97.75 93 MET B C 1
ATOM 2738 O O . MET B 1 93 ? -14.43 -26.406 -10.281 1 97.75 93 MET B O 1
ATOM 2742 N N . PHE B 1 94 ? -15.852 -26.047 -8.453 1 98.38 94 PHE B N 1
ATOM 2743 C CA . PHE B 1 94 ? -16.234 -24.703 -8.883 1 98.38 94 PHE B CA 1
ATOM 2744 C C . PHE B 1 94 ? -16.172 -23.719 -7.719 1 98.38 94 PHE B C 1
ATOM 2746 O O . PHE B 1 94 ? -15.992 -24.125 -6.566 1 98.38 94 PHE B O 1
ATOM 2753 N N . VAL B 1 95 ? -16.266 -22.516 -8.102 1 98.31 95 VAL B N 1
ATOM 2754 C CA . VAL B 1 95 ? -16.172 -21.469 -7.098 1 98.31 95 VAL B CA 1
ATOM 2755 C C . VAL B 1 95 ? -17.531 -21.234 -6.457 1 98.31 95 VAL B C 1
ATOM 2757 O O . VAL B 1 95 ? -18.516 -20.938 -7.152 1 98.31 95 VAL B O 1
ATOM 2760 N N . LYS B 1 96 ? -17.625 -21.406 -5.219 1 97.56 96 LYS B N 1
ATOM 2761 C CA . LYS B 1 96 ? -18.812 -21.047 -4.465 1 97.56 96 LYS B CA 1
ATOM 2762 C C . LYS B 1 96 ? -18.844 -19.547 -4.176 1 97.56 96 LYS B C 1
ATOM 2764 O O . LYS B 1 96 ? -19.844 -18.875 -4.445 1 97.56 96 LYS B O 1
ATOM 2769 N N . LYS B 1 97 ? -17.797 -19.016 -3.645 1 97.69 97 LYS B N 1
ATOM 2770 C CA . LYS B 1 97 ? -17.641 -17.609 -3.314 1 97.69 97 LYS B CA 1
ATOM 2771 C C . LYS B 1 97 ? -16.188 -17.172 -3.473 1 97.69 97 LYS B C 1
ATOM 2773 O O . LYS B 1 97 ? -15.266 -17.953 -3.254 1 97.69 97 LYS B O 1
ATOM 2778 N N . GLN B 1 98 ? -16 -15.938 -3.885 1 97.94 98 GLN B N 1
ATOM 2779 C CA . GLN B 1 98 ? -14.672 -15.336 -3.994 1 97.94 98 GLN B CA 1
ATOM 2780 C C . GLN B 1 98 ? -14.492 -14.211 -2.982 1 97.94 98 GLN B C 1
ATOM 2782 O O . GLN B 1 98 ? -15.414 -13.422 -2.754 1 97.94 98 GLN B O 1
ATOM 2787 N N . TYR B 1 99 ? -13.367 -14.094 -2.391 1 98.12 99 TYR B N 1
ATOM 2788 C CA . TYR B 1 99 ? -13 -13.039 -1.445 1 98.12 99 TYR B CA 1
ATOM 2789 C C . TYR B 1 99 ? -11.672 -12.398 -1.833 1 98.12 99 TYR B C 1
ATOM 2791 O O . TYR B 1 99 ? -10.625 -12.75 -1.298 1 98.12 99 TYR B O 1
ATOM 2799 N N . PRO B 1 100 ? -11.664 -11.445 -2.789 1 98 100 PRO B N 1
ATOM 2800 C CA . PRO B 1 100 ? -10.422 -10.688 -2.996 1 98 100 PRO B CA 1
ATOM 2801 C C . PRO B 1 100 ? -10.039 -9.844 -1.783 1 98 100 PRO B C 1
ATOM 2803 O O . PRO B 1 100 ? -10.906 -9.414 -1.022 1 98 100 PRO B O 1
ATOM 2806 N N . TYR B 1 101 ? -8.742 -9.68 -1.571 1 97.62 101 TYR B N 1
ATOM 2807 C CA . TYR B 1 101 ? -8.312 -8.766 -0.523 1 97.62 101 TYR B CA 1
ATOM 2808 C C . TYR B 1 101 ? -8.922 -7.383 -0.721 1 97.62 101 TYR B C 1
ATOM 2810 O O . TYR B 1 101 ? -8.852 -6.812 -1.812 1 97.62 101 TYR B O 1
ATOM 2818 N N . PRO B 1 102 ? -9.531 -6.844 0.264 1 94.38 102 PRO B N 1
ATOM 2819 C CA . PRO B 1 102 ? -10.344 -5.641 0.081 1 94.38 102 PRO B CA 1
ATOM 2820 C C . PRO B 1 102 ? -9.531 -4.445 -0.4 1 94.38 102 PRO B C 1
ATOM 2822 O O . PRO B 1 102 ? -10.047 -3.592 -1.126 1 94.38 102 PRO B O 1
ATOM 2825 N N . CYS B 1 103 ? -8.383 -4.375 -0.1 1 93.38 103 CYS B N 1
ATOM 2826 C CA . CYS B 1 103 ? -7.566 -3.207 -0.422 1 93.38 103 CYS B CA 1
ATOM 2827 C C . CYS B 1 103 ? -6.609 -3.51 -1.568 1 93.38 103 CYS B C 1
ATOM 2829 O O . CYS B 1 103 ? -5.562 -2.869 -1.692 1 93.38 103 CYS B O 1
ATOM 2831 N N . PHE B 1 104 ? -6.914 -4.508 -2.354 1 95.81 104 PHE B N 1
ATOM 2832 C CA . PHE B 1 104 ? -6.145 -4.77 -3.562 1 95.81 104 PHE B CA 1
ATOM 2833 C C . PHE B 1 104 ? -6.133 -3.545 -4.473 1 95.81 104 PHE B C 1
ATOM 2835 O O . PHE B 1 104 ? -7.18 -2.951 -4.734 1 95.81 104 PHE B O 1
ATOM 2842 N N . ASP B 1 105 ? -4.914 -3.189 -4.867 1 90.81 105 ASP B N 1
ATOM 2843 C CA . ASP B 1 105 ? -4.742 -2.072 -5.793 1 90.81 105 ASP B CA 1
ATOM 2844 C C . ASP B 1 105 ? -4.238 -2.555 -7.148 1 90.81 105 ASP B C 1
ATOM 2846 O O . ASP B 1 105 ? -3.076 -2.943 -7.285 1 90.81 105 ASP B O 1
ATOM 2850 N N . GLN B 1 106 ? -5.059 -2.453 -8.148 1 91.56 106 GLN B N 1
ATOM 2851 C CA . GLN B 1 106 ? -4.73 -2.98 -9.469 1 91.56 106 GLN B CA 1
ATOM 2852 C C . GLN B 1 106 ? -3.59 -2.195 -10.109 1 91.56 106 GLN B C 1
ATOM 2854 O O . GLN B 1 106 ? -2.809 -2.748 -10.883 1 91.56 106 GLN B O 1
ATOM 2859 N N . ASP B 1 107 ? -3.441 -0.942 -9.75 1 86.19 107 ASP B N 1
ATOM 2860 C CA . ASP B 1 107 ? -2.424 -0.085 -10.352 1 86.19 107 ASP B CA 1
ATOM 2861 C C . ASP B 1 107 ? -1.044 -0.376 -9.766 1 86.19 107 ASP B C 1
ATOM 2863 O O . ASP B 1 107 ? -0.062 -0.483 -10.5 1 86.19 107 ASP B O 1
ATOM 2867 N N . THR B 1 108 ? -0.992 -0.534 -8.414 1 88.81 108 THR B N 1
ATOM 2868 C CA . THR B 1 108 ? 0.289 -0.768 -7.758 1 88.81 108 THR B CA 1
ATOM 2869 C C . THR B 1 108 ? 0.504 -2.258 -7.508 1 88.81 108 THR B C 1
ATOM 2871 O O . THR B 1 108 ? 1.603 -2.678 -7.141 1 88.81 108 THR B O 1
ATOM 2874 N N . HI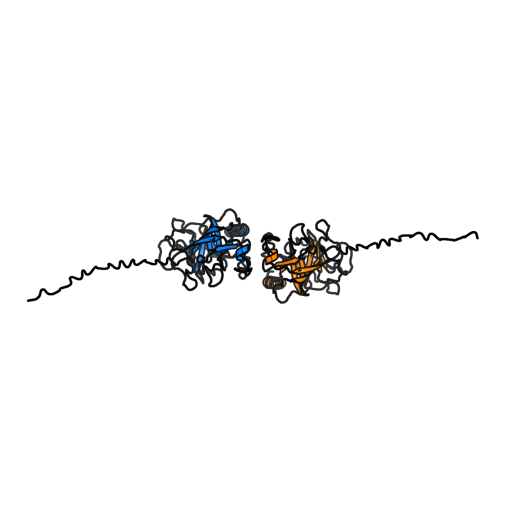S B 1 109 ? -0.476 -3.092 -7.652 1 93.69 109 HIS B N 1
ATOM 2875 C CA . HIS B 1 109 ? -0.481 -4.539 -7.469 1 93.69 109 HIS B CA 1
ATOM 2876 C C . HIS B 1 109 ? -0.358 -4.91 -5.996 1 93.69 109 HIS B C 1
ATOM 2878 O O . HIS B 1 109 ? -0.069 -6.062 -5.664 1 93.69 109 HIS B O 1
ATOM 2884 N N . GLU B 1 110 ? -0.543 -3.906 -5.141 1 92.75 110 GLU B N 1
ATOM 2885 C CA . GLU B 1 110 ? -0.509 -4.184 -3.707 1 92.75 110 GLU B CA 1
ATOM 2886 C C . GLU B 1 110 ? -1.714 -5.02 -3.277 1 92.75 110 GLU B C 1
ATOM 2888 O O . GLU B 1 110 ? -2.836 -4.773 -3.727 1 92.75 110 GLU B O 1
ATOM 2893 N N . GLY B 1 111 ? -1.412 -6.02 -2.451 1 96.19 111 GLY B N 1
ATOM 2894 C CA . GLY B 1 111 ? -2.496 -6.824 -1.908 1 96.19 111 GLY B CA 1
ATOM 2895 C C . GLY B 1 111 ? -3.098 -7.777 -2.924 1 96.19 111 GLY B C 1
ATOM 2896 O O . GLY B 1 111 ? -4.305 -8.023 -2.91 1 96.19 111 GLY B O 1
ATOM 2897 N N . ASP B 1 112 ? -2.291 -8.312 -3.832 1 98.12 112 ASP B N 1
ATOM 2898 C CA . ASP B 1 112 ? -2.764 -9.172 -4.91 1 98.12 112 ASP B CA 1
ATOM 2899 C C . ASP B 1 112 ? -2.957 -10.609 -4.422 1 98.12 112 ASP B C 1
ATOM 2901 O O . ASP B 1 112 ? -2.219 -11.508 -4.82 1 98.12 112 ASP B O 1
ATOM 2905 N N . LEU B 1 113 ? -3.979 -10.789 -3.602 1 98.69 113 LEU B N 1
ATOM 2906 C CA . LEU B 1 113 ? -4.348 -12.117 -3.145 1 98.69 113 LEU B CA 1
ATOM 2907 C C . LEU B 1 113 ? -5.863 -12.25 -3.002 1 98.69 113 LEU B C 1
ATOM 2909 O O . LEU B 1 113 ? -6.559 -11.242 -2.816 1 98.69 113 LEU B O 1
ATOM 2913 N N . LYS B 1 114 ? -6.301 -13.438 -3.133 1 98.81 114 LYS B N 1
ATOM 2914 C CA . LYS B 1 114 ? -7.723 -13.766 -3.145 1 98.81 114 LYS B CA 1
ATOM 2915 C C . LYS B 1 114 ? -7.961 -15.18 -2.619 1 98.81 114 LYS B C 1
ATOM 2917 O O . LYS B 1 114 ? -7.211 -16.109 -2.941 1 98.81 114 LYS B O 1
ATOM 2922 N N . LEU B 1 115 ? -9.023 -15.328 -1.828 1 98.81 115 LEU B N 1
ATOM 2923 C CA . LEU B 1 115 ? -9.477 -16.641 -1.369 1 98.81 115 LEU B CA 1
ATOM 2924 C C . LEU B 1 115 ? -10.68 -17.109 -2.18 1 98.81 115 LEU B C 1
ATOM 2926 O O . LEU B 1 115 ? -11.578 -16.328 -2.477 1 98.81 115 LEU B O 1
ATOM 2930 N N . LEU B 1 116 ? -10.641 -18.328 -2.568 1 98.69 116 LEU B N 1
ATOM 2931 C CA . LEU B 1 116 ? -11.781 -19 -3.193 1 98.69 116 LEU B CA 1
ATOM 2932 C C . LEU B 1 116 ? -12.359 -20.078 -2.279 1 98.69 116 LEU B C 1
ATOM 2934 O O . LEU B 1 116 ? -11.625 -20.953 -1.816 1 98.69 116 LEU B O 1
ATOM 2938 N N . GLN B 1 117 ? -13.602 -19.953 -2.041 1 98.38 117 GLN B N 1
ATOM 2939 C CA . GLN B 1 117 ? -14.312 -21.047 -1.409 1 98.38 117 GLN B CA 1
ATOM 2940 C C . GLN B 1 117 ? -14.906 -22 -2.453 1 98.38 117 GLN B C 1
ATOM 2942 O O . GLN B 1 117 ? -15.562 -21.547 -3.395 1 98.38 117 GLN B O 1
ATOM 2947 N N . LEU B 1 118 ? -14.656 -23.266 -2.273 1 98.25 118 LEU B N 1
ATOM 2948 C CA . LEU B 1 118 ? -15.094 -24.25 -3.258 1 98.25 118 LEU B CA 1
ATOM 2949 C C . LEU B 1 118 ? -16.484 -24.781 -2.916 1 98.25 118 LEU B C 1
ATOM 2951 O O . LEU B 1 118 ? -16.906 -24.719 -1.759 1 98.25 118 LEU B O 1
ATOM 2955 N N . THR B 1 119 ? -17.172 -25.312 -3.895 1 97.25 119 THR B N 1
ATOM 2956 C CA . THR B 1 119 ? -18.531 -25.812 -3.75 1 97.25 119 THR B CA 1
ATOM 2957 C C . THR B 1 119 ? -18.531 -27.141 -2.975 1 97.25 119 THR B C 1
ATOM 2959 O O . THR B 1 119 ? -19.547 -27.531 -2.41 1 97.25 119 THR B O 1
ATOM 2962 N N . LYS B 1 120 ? -17.422 -27.859 -2.99 1 97 120 LYS B N 1
ATOM 2963 C CA . LYS B 1 120 ? -17.281 -29.109 -2.271 1 97 120 LYS B CA 1
ATOM 2964 C C . LYS B 1 120 ? -15.875 -29.234 -1.677 1 97 120 LYS B C 1
ATOM 2966 O O . LYS B 1 120 ? -14.984 -28.453 -2.004 1 97 120 LYS B O 1
ATOM 2971 N N . LYS B 1 121 ? -15.742 -30.203 -0.833 1 98.5 121 LYS B N 1
ATOM 2972 C CA . LYS B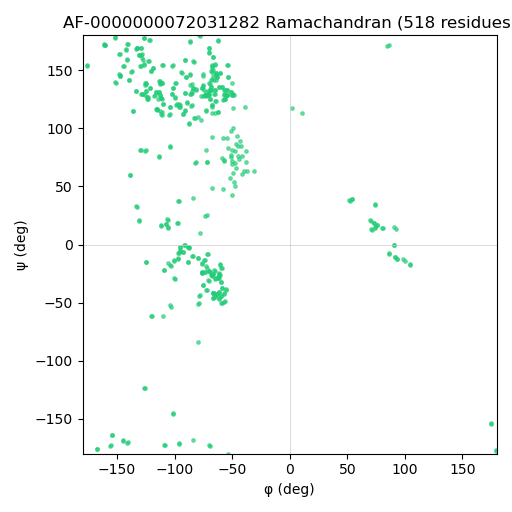 1 121 ? -14.438 -30.453 -0.215 1 98.5 121 LYS B CA 1
ATOM 2973 C C . LYS B 1 121 ? -13.578 -31.359 -1.092 1 98.5 121 LYS B C 1
ATOM 2975 O O . LYS B 1 121 ? -14.078 -32.312 -1.669 1 98.5 121 LYS B O 1
ATOM 2980 N N . ALA B 1 122 ? -12.352 -31.016 -1.2 1 98.75 122 ALA B N 1
ATOM 2981 C CA . ALA B 1 122 ? -11.383 -31.844 -1.921 1 98.75 122 ALA B CA 1
ATOM 2982 C C . ALA B 1 122 ? -11.188 -33.188 -1.236 1 98.75 122 ALA B C 1
ATOM 2984 O O . ALA B 1 122 ? -11.188 -33.281 -0.006 1 98.75 122 ALA B O 1
ATOM 2985 N N . LYS B 1 123 ? -11.039 -34.25 -2.016 1 98.69 123 LYS B N 1
ATOM 2986 C CA . LYS B 1 123 ? -10.578 -35.531 -1.509 1 98.69 123 LYS B CA 1
ATOM 2987 C C . LYS B 1 123 ? -9.055 -35.562 -1.401 1 98.69 123 LYS B C 1
ATOM 2989 O O . LYS B 1 123 ? -8.359 -35.656 -2.414 1 98.69 123 LYS B O 1
ATOM 2994 N N . ILE B 1 124 ? -8.625 -35.531 -0.161 1 98.81 124 ILE B N 1
ATOM 2995 C CA . ILE B 1 124 ? -7.184 -35.5 0.068 1 98.81 124 ILE B CA 1
ATOM 2996 C C . ILE B 1 124 ? -6.57 -36.875 -0.169 1 98.81 124 ILE B C 1
ATOM 2998 O O . ILE B 1 124 ? -7.082 -37.875 0.328 1 98.81 124 ILE B O 1
ATOM 3002 N N . ASN B 1 125 ? -5.566 -36.969 -0.972 1 98.56 125 ASN B N 1
ATOM 3003 C CA . ASN B 1 125 ? -4.789 -38.156 -1.278 1 98.56 125 ASN B CA 1
ATOM 3004 C C . ASN B 1 125 ? -3.377 -37.812 -1.733 1 98.56 125 ASN B C 1
ATOM 3006 O O . ASN B 1 125 ? -2.893 -36.719 -1.482 1 98.56 125 ASN B O 1
ATOM 3010 N N . LYS B 1 126 ? -2.668 -38.719 -2.346 1 98.12 126 LYS B N 1
ATOM 3011 C CA . LYS B 1 126 ? -1.274 -38.5 -2.725 1 98.12 126 LYS B CA 1
ATOM 3012 C C . LYS B 1 126 ? -1.161 -37.469 -3.832 1 98.12 126 LYS B C 1
ATOM 3014 O O . LYS B 1 126 ? -0.114 -36.844 -3.996 1 98.12 126 LYS B O 1
ATOM 3019 N N . ASN B 1 127 ? -2.234 -37.25 -4.641 1 98.5 127 ASN B N 1
ATOM 3020 C CA . ASN B 1 127 ? -2.213 -36.344 -5.797 1 98.5 127 ASN B CA 1
ATOM 3021 C C . ASN B 1 127 ? -2.859 -35 -5.48 1 98.5 127 ASN B C 1
ATOM 3023 O O . ASN B 1 127 ? -2.748 -34.062 -6.262 1 98.5 127 ASN B O 1
ATOM 3027 N N . VAL B 1 128 ? -3.588 -34.938 -4.348 1 98.88 128 VAL B N 1
ATOM 3028 C CA . VAL B 1 128 ? -4.262 -33.719 -3.891 1 98.88 128 VAL B CA 1
ATOM 3029 C C . VAL B 1 128 ? -4.039 -33.531 -2.391 1 98.88 128 VAL B C 1
ATOM 3031 O O . VAL B 1 128 ? -4.473 -34.375 -1.59 1 98.88 128 VAL B O 1
ATOM 3034 N N . SER B 1 129 ? -3.355 -32.5 -2.023 1 98.69 129 SER B N 1
ATOM 3035 C CA . SER B 1 129 ? -3.111 -32.188 -0.618 1 98.69 129 SER B CA 1
ATOM 3036 C C . SER B 1 129 ? -3.031 -30.688 -0.383 1 98.69 129 SER B C 1
ATOM 3038 O O . SER B 1 129 ? -2.912 -29.906 -1.333 1 98.69 129 SER B O 1
ATOM 3040 N N . THR B 1 130 ? -3.148 -30.312 0.872 1 98.75 130 THR B N 1
ATOM 3041 C CA . THR B 1 130 ? -3.127 -28.906 1.211 1 98.75 130 THR B CA 1
ATOM 3042 C C . THR B 1 130 ? -1.694 -28.406 1.401 1 98.75 130 THR B C 1
ATOM 3044 O O . THR B 1 130 ? -0.803 -29.203 1.729 1 98.75 130 THR B O 1
ATOM 3047 N N . LEU B 1 131 ? -1.424 -27.219 1.048 1 98.81 131 LEU B N 1
ATOM 3048 C CA . LEU B 1 131 ? -0.185 -26.5 1.347 1 98.81 131 LEU B CA 1
ATOM 3049 C C . LEU B 1 131 ? -0.34 -25.641 2.596 1 98.81 131 LEU B C 1
ATOM 3051 O O . LEU B 1 131 ? -1.167 -24.734 2.627 1 98.81 131 LEU B O 1
ATOM 3055 N N . ARG B 1 132 ? 0.406 -25.891 3.615 1 98.31 132 ARG B N 1
ATOM 3056 C CA . ARG B 1 132 ? 0.267 -25.203 4.895 1 98.31 132 ARG B CA 1
ATOM 3057 C C . ARG B 1 132 ? 0.721 -23.766 4.789 1 98.31 132 ARG B C 1
ATOM 3059 O O . ARG B 1 132 ? 1.778 -23.469 4.223 1 98.31 132 ARG B O 1
ATOM 3066 N N . LEU B 1 133 ? -0.096 -22.891 5.324 1 98.75 133 LEU B N 1
ATOM 3067 C CA . LEU B 1 133 ? 0.32 -21.5 5.473 1 98.75 133 LEU B CA 1
ATOM 3068 C C . LEU B 1 133 ? 1.436 -21.375 6.504 1 98.75 133 LEU B C 1
ATOM 3070 O O . LEU B 1 133 ? 1.514 -22.172 7.441 1 98.75 133 LEU B O 1
ATOM 3074 N N . PRO B 1 134 ? 2.307 -20.391 6.297 1 98.38 134 PRO B N 1
ATOM 3075 C CA . PRO B 1 134 ? 3.34 -20.203 7.316 1 98.38 134 PRO B CA 1
ATOM 3076 C C . PRO B 1 134 ? 2.771 -19.719 8.648 1 98.38 134 PRO B C 1
ATOM 3078 O O . PRO B 1 134 ? 1.783 -18.969 8.664 1 98.38 134 PRO B O 1
ATOM 3081 N N . LYS B 1 135 ? 3.416 -20.047 9.68 1 95.88 135 LYS B N 1
ATOM 3082 C CA . LYS B 1 135 ? 2.975 -19.656 11.016 1 95.88 135 LYS B CA 1
ATOM 3083 C C . LYS B 1 135 ? 3.199 -18.172 11.258 1 95.88 135 LYS B C 1
ATOM 3085 O O . LYS B 1 135 ? 2.402 -17.516 11.93 1 95.88 135 LYS B O 1
ATOM 3090 N N . LYS B 1 136 ? 4.301 -17.75 10.758 1 96.88 136 LYS B N 1
ATOM 3091 C CA . LYS B 1 136 ? 4.652 -16.328 10.891 1 96.88 136 LYS B CA 1
ATOM 3092 C C . LYS B 1 136 ? 4.828 -15.68 9.523 1 96.88 136 LYS B C 1
ATOM 3094 O O . LYS B 1 136 ? 5.215 -16.344 8.555 1 96.88 136 LYS B O 1
ATOM 3099 N N . GLY B 1 137 ? 4.504 -14.406 9.516 1 97.38 137 GLY B N 1
ATOM 3100 C CA . GLY B 1 137 ? 4.566 -13.656 8.266 1 97.38 137 GLY B CA 1
ATOM 3101 C C . GLY B 1 137 ? 5.859 -12.883 8.102 1 97.38 137 GLY B C 1
ATOM 3102 O O . GLY B 1 137 ? 5.859 -11.766 7.574 1 97.38 137 GLY B O 1
ATOM 3103 N N . ASP B 1 138 ? 6.98 -13.422 8.531 1 96.5 138 ASP B N 1
ATOM 3104 C CA . ASP B 1 138 ? 8.266 -12.742 8.445 1 96.5 138 ASP B CA 1
ATOM 3105 C C . ASP B 1 138 ? 8.711 -12.578 6.996 1 96.5 138 ASP B C 1
ATOM 3107 O O . ASP B 1 138 ? 8.32 -13.367 6.129 1 96.5 138 ASP B O 1
ATOM 3111 N N . ASP B 1 139 ? 9.508 -11.609 6.77 1 96.19 139 ASP B N 1
ATOM 3112 C CA . ASP B 1 139 ? 10.055 -11.359 5.438 1 96.19 139 ASP B CA 1
ATOM 3113 C C . ASP B 1 139 ? 11 -12.477 5.016 1 96.19 139 ASP B C 1
ATOM 3115 O O . ASP B 1 139 ? 11.43 -13.281 5.848 1 96.19 139 ASP B O 1
ATOM 3119 N N . VAL B 1 140 ? 11.266 -12.586 3.693 1 98.25 140 VAL B N 1
ATOM 3120 C CA . VAL B 1 140 ? 12.203 -13.57 3.166 1 98.25 140 VAL B CA 1
ATOM 3121 C C . VAL B 1 140 ? 13.531 -12.898 2.828 1 98.25 140 VAL B C 1
ATOM 3123 O O . VAL B 1 140 ? 13.555 -11.883 2.125 1 98.25 140 VAL B O 1
ATOM 3126 N N . LYS B 1 141 ? 14.641 -13.391 3.268 1 97.62 141 LYS B N 1
ATOM 3127 C CA . LYS B 1 141 ? 15.953 -12.773 3.092 1 97.62 141 LYS B CA 1
ATOM 3128 C C . LYS B 1 141 ? 16.391 -12.82 1.631 1 97.62 141 LYS B C 1
ATOM 3130 O O . LYS B 1 141 ? 16.203 -13.828 0.954 1 97.62 141 LYS B O 1
ATOM 3135 N N . PRO B 1 142 ? 16.969 -11.711 1.166 1 97.62 142 PRO B N 1
ATOM 3136 C CA . PRO B 1 142 ? 17.594 -11.797 -0.158 1 97.62 142 PRO B CA 1
ATOM 3137 C C . PRO B 1 142 ? 18.594 -12.945 -0.273 1 97.62 142 PRO B C 1
ATOM 3139 O O . PRO B 1 142 ? 19.297 -13.25 0.691 1 97.62 142 PRO B O 1
ATOM 3142 N N . GLY B 1 143 ? 18.625 -13.523 -1.431 1 98.25 143 GLY B N 1
ATOM 3143 C CA . GLY B 1 143 ? 19.531 -14.648 -1.648 1 98.25 143 GLY B CA 1
ATOM 3144 C C . GLY B 1 143 ? 18.891 -15.992 -1.398 1 98.25 143 GLY B C 1
ATOM 3145 O O . GLY B 1 143 ? 19.438 -17.031 -1.783 1 98.25 143 GLY B O 1
ATOM 3146 N N . THR B 1 144 ? 17.719 -16.016 -0.795 1 98.75 144 THR B N 1
ATOM 3147 C CA . THR B 1 144 ? 17.016 -17.25 -0.503 1 98.75 144 THR B CA 1
ATOM 3148 C C . THR B 1 144 ? 16.531 -17.922 -1.79 1 98.75 144 THR B C 1
ATOM 3150 O O . THR B 1 144 ? 16 -17.25 -2.678 1 98.75 144 THR B O 1
ATOM 3153 N N . MET B 1 145 ? 16.766 -19.219 -1.899 1 98.25 145 MET B N 1
ATOM 3154 C CA . MET B 1 145 ? 16.266 -19.984 -3.043 1 98.25 145 MET B CA 1
ATOM 3155 C C . MET B 1 145 ? 14.805 -20.359 -2.844 1 98.25 145 MET B C 1
ATOM 3157 O O . MET B 1 145 ? 14.406 -20.781 -1.757 1 98.25 145 MET B O 1
ATOM 3161 N N . CYS B 1 146 ? 14.023 -20.141 -3.855 1 98.69 146 CYS B N 1
ATOM 3162 C CA . CYS B 1 146 ? 12.602 -20.453 -3.861 1 98.69 146 CYS B CA 1
ATOM 3163 C C . CYS B 1 146 ? 12.227 -21.234 -5.117 1 98.69 146 CYS B C 1
ATOM 3165 O O . CYS B 1 146 ? 13.016 -21.328 -6.055 1 98.69 146 CYS B O 1
ATOM 3167 N N . GLN B 1 147 ? 11.055 -21.859 -5.066 1 98.44 147 GLN B N 1
ATOM 3168 C CA . GLN B 1 147 ? 10.477 -22.578 -6.203 1 98.44 147 GLN B CA 1
ATOM 3169 C C . GLN B 1 147 ? 9.07 -22.078 -6.516 1 98.44 147 GLN B C 1
ATOM 3171 O O . GLN B 1 147 ? 8.289 -21.797 -5.609 1 98.44 147 GLN B O 1
ATOM 3176 N N . VAL B 1 148 ? 8.836 -21.938 -7.75 1 98.75 148 VAL B N 1
ATOM 3177 C CA . VAL B 1 148 ? 7.492 -21.594 -8.219 1 98.75 148 VAL B CA 1
ATOM 3178 C C . VAL B 1 148 ? 7.102 -22.5 -9.383 1 98.75 148 VAL B C 1
ATOM 3180 O O . VAL B 1 148 ? 7.918 -22.766 -10.273 1 98.75 148 VAL B O 1
ATOM 3183 N N . ALA B 1 149 ? 5.934 -23.031 -9.312 1 98.56 149 ALA B N 1
ATOM 3184 C CA . ALA B 1 149 ? 5.402 -23.906 -10.352 1 98.56 149 ALA B CA 1
ATOM 3185 C C . ALA B 1 149 ? 4.133 -23.312 -10.969 1 98.56 149 ALA B C 1
ATOM 3187 O O . ALA B 1 149 ? 3.451 -22.5 -10.336 1 98.56 149 ALA B O 1
ATOM 3188 N N . GLY B 1 150 ? 3.877 -23.625 -12.164 1 98.5 150 GLY B N 1
ATOM 3189 C CA . GLY B 1 150 ? 2.672 -23.172 -12.836 1 98.5 150 GLY B CA 1
ATOM 3190 C C . GLY B 1 150 ? 2.568 -23.641 -14.273 1 98.5 150 GLY B C 1
ATOM 3191 O O . GLY B 1 150 ? 3.404 -24.406 -14.742 1 98.5 150 GLY B O 1
ATOM 3192 N N . TRP B 1 151 ? 1.541 -23.219 -14.953 1 98.44 151 TRP B N 1
ATOM 3193 C CA . TRP B 1 151 ? 1.24 -23.609 -16.328 1 98.44 151 TRP B CA 1
ATOM 3194 C C . TRP B 1 151 ? 1.412 -22.438 -17.281 1 98.44 151 TRP B C 1
ATOM 3196 O O . TRP B 1 151 ? 0.85 -22.438 -18.375 1 98.44 151 TRP B O 1
ATOM 3206 N N . GLY B 1 152 ? 2.07 -21.422 -16.875 1 97.62 152 GLY B N 1
ATOM 3207 C CA . GLY B 1 152 ? 2.221 -20.203 -17.656 1 97.62 152 GLY B CA 1
ATOM 3208 C C . GLY B 1 152 ? 3.102 -20.391 -18.875 1 97.62 152 GLY B C 1
ATOM 3209 O O . GLY B 1 152 ? 3.457 -21.531 -19.219 1 97.62 152 GLY B O 1
ATOM 3210 N N . LYS B 1 153 ? 3.357 -19.266 -19.516 1 96.31 153 LYS B N 1
ATOM 3211 C CA . LYS B 1 153 ? 4.195 -19.25 -20.703 1 96.31 153 LYS B CA 1
ATOM 3212 C C . LYS B 1 153 ? 5.602 -19.766 -20.406 1 96.31 153 LYS B C 1
ATOM 3214 O O . LYS B 1 153 ? 6.145 -19.484 -19.328 1 96.31 153 LYS B O 1
ATOM 3219 N N . ILE B 1 154 ? 6.191 -20.406 -21.406 1 95.19 154 ILE B N 1
ATOM 3220 C CA . ILE B 1 154 ? 7.535 -20.953 -21.234 1 95.19 154 ILE B CA 1
ATOM 3221 C C . ILE B 1 154 ? 8.547 -20.047 -21.938 1 95.19 154 ILE B C 1
ATOM 3223 O O . ILE B 1 154 ? 9.75 -20.156 -21.703 1 95.19 154 ILE B O 1
ATOM 3227 N N . HIS B 1 155 ? 8.086 -19.234 -22.828 1 93.25 155 HIS B N 1
ATOM 3228 C CA . HIS B 1 155 ? 8.758 -18.109 -23.469 1 93.25 155 HIS B CA 1
ATOM 3229 C C . HIS B 1 155 ? 7.793 -16.938 -23.656 1 93.25 155 HIS B C 1
ATOM 3231 O O . HIS B 1 155 ? 6.574 -17.125 -23.672 1 93.25 155 HIS B O 1
ATOM 3237 N N . ASN B 1 156 ? 8.32 -15.773 -23.828 1 93.31 156 ASN B N 1
ATOM 3238 C CA . ASN B 1 156 ? 7.488 -14.578 -23.875 1 93.31 156 ASN B CA 1
ATOM 3239 C C . ASN B 1 156 ? 6.523 -14.625 -25.062 1 93.31 156 ASN B C 1
ATOM 3241 O O . ASN B 1 156 ? 5.422 -14.078 -24.984 1 93.31 156 ASN B O 1
ATOM 3245 N N . ASN B 1 157 ? 6.855 -15.266 -26.094 1 91.19 157 ASN B N 1
ATOM 3246 C CA . ASN B 1 157 ? 5.996 -15.328 -27.281 1 91.19 157 ASN B CA 1
ATOM 3247 C C . ASN B 1 157 ? 5.367 -16.703 -27.438 1 91.19 157 ASN B C 1
ATOM 3249 O O . ASN B 1 157 ? 4.852 -17.047 -28.5 1 91.19 157 ASN B O 1
ATOM 3253 N N . SER B 1 158 ? 5.359 -17.5 -26.375 1 88.69 158 SER B N 1
ATOM 3254 C CA . SER B 1 158 ? 4.816 -18.844 -26.453 1 88.69 158 SER B CA 1
ATOM 3255 C C . SER B 1 158 ? 3.414 -18.922 -25.844 1 88.69 158 SER B C 1
ATOM 3257 O O . SER B 1 158 ? 3.008 -18.016 -25.109 1 88.69 158 SER B O 1
ATOM 3259 N N . PRO B 1 159 ? 2.67 -19.859 -26.328 1 88.94 159 PRO B N 1
ATOM 3260 C CA . PRO B 1 159 ? 1.463 -20.156 -25.562 1 88.94 159 PRO B CA 1
ATOM 3261 C C . PRO B 1 159 ? 1.775 -20.656 -24.141 1 88.94 159 PRO B C 1
ATOM 3263 O O . PRO B 1 159 ? 2.943 -20.844 -23.797 1 88.94 159 PRO B O 1
ATOM 3266 N N . GLN B 1 160 ? 0.725 -20.859 -23.359 1 93.94 160 GLN B N 1
ATOM 3267 C CA . GLN B 1 160 ? 0.856 -21.453 -22.031 1 93.94 160 GLN B CA 1
ATOM 3268 C C . GLN B 1 160 ? 1.347 -22.906 -22.125 1 93.94 160 GLN B C 1
ATOM 3270 O O . GLN B 1 160 ? 1.207 -23.547 -23.172 1 93.94 160 GLN B O 1
ATOM 3275 N N . SER B 1 161 ? 1.971 -23.391 -21.125 1 96.75 161 SER B N 1
ATOM 3276 C CA . SER B 1 161 ? 2.404 -24.781 -21.062 1 96.75 161 SER B CA 1
ATOM 3277 C C . SER B 1 161 ? 1.232 -25.719 -20.766 1 96.75 161 SER B C 1
ATOM 3279 O O . SER B 1 161 ? 0.423 -25.438 -19.875 1 96.75 161 SER B O 1
ATOM 3281 N N . ASP B 1 162 ? 1.148 -26.766 -21.453 1 97.56 162 ASP B N 1
ATOM 3282 C CA . ASP B 1 162 ? 0.092 -27.734 -21.172 1 97.56 162 ASP B CA 1
ATOM 3283 C C . ASP B 1 162 ? 0.349 -28.469 -19.859 1 97.56 162 ASP B C 1
ATOM 3285 O O . ASP B 1 162 ? -0.59 -28.906 -19.188 1 97.56 162 ASP B O 1
ATOM 3289 N N . THR B 1 163 ? 1.575 -28.625 -19.562 1 98.31 163 THR B N 1
ATOM 3290 C CA . THR B 1 163 ? 1.937 -29.391 -18.359 1 98.31 163 THR B CA 1
ATOM 3291 C C . THR B 1 163 ? 2.525 -28.469 -17.297 1 98.31 163 THR B C 1
ATOM 3293 O O . THR B 1 163 ? 3.062 -27.406 -17.609 1 98.31 163 THR B O 1
ATOM 3296 N N . LEU B 1 164 ? 2.389 -28.922 -16.047 1 98.56 164 LEU B N 1
ATOM 3297 C CA . LEU B 1 164 ? 2.928 -28.172 -14.906 1 98.56 164 LEU B CA 1
ATOM 3298 C C . LEU B 1 164 ? 4.449 -28.109 -14.969 1 98.56 164 LEU B C 1
ATOM 3300 O O . LEU B 1 164 ? 5.105 -29.141 -15.188 1 98.56 164 LEU B O 1
ATOM 3304 N N . ARG B 1 165 ? 4.984 -26.922 -14.844 1 98.44 165 ARG B N 1
ATOM 3305 C CA . ARG B 1 165 ? 6.426 -26.703 -14.82 1 98.44 165 ARG B CA 1
ATOM 3306 C C . ARG B 1 165 ? 6.855 -26 -13.539 1 98.44 165 ARG B C 1
ATOM 3308 O O . ARG B 1 165 ? 6.031 -25.375 -12.859 1 98.44 165 ARG B O 1
ATOM 3315 N N . GLU B 1 166 ? 8.102 -26.125 -13.18 1 98.44 166 GLU B N 1
ATOM 3316 C CA . GLU B 1 166 ? 8.656 -25.5 -11.992 1 98.44 166 GLU B CA 1
ATOM 3317 C C . GLU B 1 166 ? 10.031 -24.906 -12.273 1 98.44 166 GLU B C 1
ATOM 3319 O O . GLU B 1 166 ? 10.781 -25.422 -13.102 1 98.44 166 GLU B O 1
ATOM 3324 N N . VAL B 1 167 ? 10.375 -23.844 -11.609 1 98.12 167 VAL B N 1
ATOM 3325 C CA . VAL B 1 167 ? 11.672 -23.188 -11.758 1 98.12 167 VAL B CA 1
ATOM 3326 C C . VAL B 1 167 ? 12.188 -22.75 -10.391 1 98.12 167 VAL B C 1
ATOM 3328 O O . VAL B 1 167 ? 11.406 -22.375 -9.516 1 98.12 167 VAL B O 1
ATOM 3331 N N . ASN B 1 168 ? 13.5 -22.906 -10.211 1 97.56 168 ASN B N 1
ATOM 3332 C CA . ASN B 1 168 ? 14.172 -22.344 -9.047 1 97.56 168 ASN B CA 1
ATOM 3333 C C . ASN B 1 168 ? 14.586 -20.891 -9.281 1 97.56 168 ASN B C 1
ATOM 3335 O O . ASN B 1 168 ? 15.227 -20.578 -10.289 1 97.56 168 ASN B O 1
ATOM 3339 N N . ILE B 1 169 ? 14.219 -20.062 -8.352 1 98.44 169 ILE B N 1
ATOM 3340 C CA . ILE B 1 169 ? 14.578 -18.641 -8.445 1 98.44 169 ILE B CA 1
ATOM 3341 C C . ILE B 1 169 ? 15.141 -18.172 -7.109 1 98.44 169 ILE B C 1
ATOM 3343 O O . ILE B 1 169 ? 15.086 -18.891 -6.113 1 98.44 169 ILE B O 1
ATOM 3347 N N . THR B 1 170 ? 15.695 -16.969 -7.184 1 98.44 170 THR B N 1
ATOM 3348 C CA . THR B 1 170 ? 16.344 -16.422 -6 1 98.44 170 THR B CA 1
ATOM 3349 C C . THR B 1 170 ? 15.695 -15.094 -5.602 1 98.44 170 THR B C 1
ATOM 3351 O O . THR B 1 170 ? 15.406 -14.258 -6.461 1 98.44 170 THR B O 1
ATOM 3354 N N . VAL B 1 171 ? 15.438 -14.984 -4.273 1 98.75 171 VAL B N 1
ATOM 3355 C CA . VAL B 1 171 ? 14.906 -13.719 -3.76 1 98.75 171 VAL B CA 1
ATOM 3356 C C . VAL B 1 171 ? 15.945 -12.617 -3.947 1 98.75 171 VAL B C 1
ATOM 3358 O O . VAL B 1 171 ? 17.125 -12.805 -3.656 1 98.75 171 VAL B O 1
ATOM 3361 N N . ILE B 1 172 ? 15.516 -11.484 -4.473 1 98.25 172 ILE B N 1
ATOM 3362 C CA . ILE B 1 172 ? 16.359 -10.32 -4.738 1 98.25 172 ILE B CA 1
ATOM 3363 C C . ILE B 1 172 ? 15.984 -9.188 -3.791 1 98.25 172 ILE B C 1
ATOM 3365 O O . ILE B 1 172 ? 14.805 -8.984 -3.496 1 98.25 172 ILE B O 1
ATOM 3369 N N . ASN B 1 173 ? 17.016 -8.523 -3.316 1 96.19 173 ASN B N 1
ATOM 3370 C CA . ASN B 1 173 ? 16.766 -7.387 -2.438 1 96.19 173 ASN B CA 1
ATOM 3371 C C . ASN B 1 173 ? 15.836 -6.367 -3.088 1 96.19 173 ASN B C 1
ATOM 3373 O O . ASN B 1 173 ? 16.047 -5.973 -4.238 1 96.19 173 ASN B O 1
ATOM 3377 N N . ARG B 1 174 ? 14.82 -5.895 -2.344 1 94.81 174 ARG B N 1
ATOM 3378 C CA . ARG B 1 174 ? 13.852 -4.934 -2.869 1 94.81 174 ARG B CA 1
ATOM 3379 C C . ARG B 1 174 ? 14.539 -3.652 -3.32 1 94.81 174 ARG B C 1
ATOM 3381 O O . ARG B 1 174 ? 14.109 -3.012 -4.281 1 94.81 174 ARG B O 1
ATOM 3388 N N . ARG B 1 175 ? 15.633 -3.289 -2.645 1 91.62 175 ARG B N 1
ATOM 3389 C CA . ARG B 1 175 ? 16.391 -2.105 -3.035 1 91.62 175 ARG B CA 1
ATOM 3390 C C . ARG B 1 175 ? 16.844 -2.205 -4.484 1 91.62 175 ARG B C 1
ATOM 3392 O O . ARG B 1 175 ? 16.781 -1.229 -5.234 1 91.62 175 ARG B O 1
ATOM 3399 N N . ILE B 1 176 ? 17.297 -3.377 -4.82 1 94.25 176 ILE B N 1
ATOM 3400 C CA . ILE B 1 176 ? 17.734 -3.609 -6.188 1 94.25 176 ILE B CA 1
ATOM 3401 C C . ILE B 1 176 ? 16.547 -3.527 -7.141 1 94.25 176 ILE B C 1
ATOM 3403 O O . ILE B 1 176 ? 16.609 -2.83 -8.156 1 94.25 176 ILE B O 1
ATOM 3407 N N . CYS B 1 177 ? 15.453 -4.148 -6.824 1 96.44 177 CYS B N 1
ATOM 3408 C CA . CYS B 1 177 ? 14.289 -4.191 -7.699 1 96.44 177 CYS B CA 1
ATOM 3409 C C . CYS B 1 177 ? 13.688 -2.805 -7.875 1 96.44 177 CYS B C 1
ATOM 3411 O O . CYS B 1 177 ? 13 -2.541 -8.867 1 96.44 177 CYS B O 1
ATOM 3413 N N . ASN B 1 178 ? 13.953 -1.922 -6.945 1 94.81 178 ASN B N 1
ATOM 3414 C CA . ASN B 1 178 ? 13.398 -0.576 -7.027 1 94.81 178 ASN B CA 1
ATOM 3415 C C . ASN B 1 178 ? 14.375 0.395 -7.68 1 94.81 178 ASN B C 1
ATOM 3417 O O . ASN B 1 178 ? 14.047 1.567 -7.883 1 94.81 178 ASN B O 1
ATOM 3421 N N . ASP B 1 179 ? 15.57 -0.058 -8.031 1 92.81 179 ASP B N 1
ATOM 3422 C CA . ASP B 1 179 ? 16.562 0.878 -8.547 1 92.81 179 ASP B CA 1
ATOM 3423 C C . ASP B 1 179 ? 16.281 1.217 -10.008 1 92.81 179 ASP B C 1
ATOM 3425 O O . ASP B 1 179 ? 15.328 0.712 -10.602 1 92.81 179 ASP B O 1
ATOM 3429 N N . GLN B 1 180 ? 17.078 2.059 -10.656 1 92.81 180 GLN B N 1
ATOM 3430 C CA . GLN B 1 180 ? 16.844 2.631 -11.984 1 92.81 180 GLN B CA 1
ATOM 3431 C C . GLN B 1 180 ? 16.984 1.571 -13.07 1 92.81 180 GLN B C 1
ATOM 3433 O O . GLN B 1 180 ? 16.453 1.73 -14.172 1 92.81 180 GLN B O 1
ATOM 3438 N N . LYS B 1 181 ? 17.688 0.523 -12.812 1 95.69 181 LYS B N 1
ATOM 3439 C CA . LYS B 1 181 ? 17.922 -0.513 -13.812 1 95.69 181 LYS B CA 1
ATOM 3440 C C . LYS B 1 181 ? 16.812 -1.567 -13.781 1 95.69 181 LYS B C 1
ATOM 3442 O O . LYS B 1 181 ? 16.797 -2.477 -14.609 1 95.69 181 LYS B O 1
ATOM 3447 N N . HIS B 1 182 ? 15.859 -1.439 -12.867 1 96.94 182 HIS B N 1
ATOM 3448 C CA . HIS B 1 182 ? 14.773 -2.396 -12.688 1 96.94 182 HIS B CA 1
ATOM 3449 C C . HIS B 1 182 ? 13.414 -1.706 -12.75 1 96.94 182 HIS B C 1
ATOM 3451 O O . HIS B 1 182 ? 13.086 -1.065 -13.75 1 96.94 182 HIS B O 1
ATOM 3457 N N . TYR B 1 183 ? 12.594 -1.86 -11.688 1 94.94 183 TYR B N 1
ATOM 3458 C CA . TYR B 1 183 ? 11.258 -1.285 -11.742 1 94.94 183 TYR B CA 1
ATOM 3459 C C . TYR B 1 183 ? 11.297 0.223 -11.531 1 94.94 183 TYR B C 1
ATOM 3461 O O . TYR B 1 183 ? 10.352 0.933 -11.875 1 94.94 183 TYR B O 1
ATOM 3469 N N . ASP B 1 184 ? 12.305 0.719 -10.898 1 92.31 184 ASP B N 1
ATOM 3470 C CA . ASP B 1 184 ? 12.5 2.148 -10.688 1 92.31 184 ASP B CA 1
ATOM 3471 C C . ASP B 1 184 ? 11.273 2.785 -10.039 1 92.31 184 ASP B C 1
ATOM 3473 O O . ASP B 1 184 ? 10.781 3.812 -10.516 1 92.31 184 ASP B O 1
ATOM 3477 N N . TYR B 1 185 ? 10.695 2.07 -9.133 1 88.69 185 TYR B N 1
ATOM 3478 C CA . TYR B 1 185 ? 9.578 2.518 -8.305 1 88.69 185 TYR B CA 1
ATOM 3479 C C . TYR B 1 185 ? 8.289 2.592 -9.117 1 88.69 185 TYR B C 1
ATOM 3481 O O . TYR B 1 185 ? 7.332 3.254 -8.711 1 88.69 185 TYR B O 1
ATOM 3489 N N . HIS B 1 186 ? 8.242 1.915 -10.289 1 89 186 HIS B N 1
ATOM 3490 C CA . HIS B 1 186 ? 7.031 1.858 -11.102 1 89 186 HIS B CA 1
ATOM 3491 C C . HIS B 1 186 ? 6.629 0.416 -11.391 1 89 186 HIS B C 1
ATOM 3493 O O . HIS B 1 186 ? 6.879 -0.092 -12.492 1 89 186 HIS B O 1
ATOM 3499 N N . PRO B 1 187 ? 6 -0.212 -10.5 1 91.25 187 PRO B N 1
ATOM 3500 C CA . PRO B 1 187 ? 5.543 0.262 -9.195 1 91.25 187 PRO B CA 1
ATOM 3501 C C . PRO B 1 187 ? 6.609 0.119 -8.109 1 91.25 187 PRO B C 1
ATOM 3503 O O . PRO B 1 187 ? 7.684 -0.431 -8.367 1 91.25 187 PRO B O 1
ATOM 3506 N N . VAL B 1 188 ? 6.266 0.609 -7.016 1 91.12 188 VAL B N 1
ATOM 3507 C CA . VAL B 1 188 ? 7.133 0.397 -5.859 1 91.12 188 VAL B CA 1
ATOM 3508 C C . VAL B 1 188 ? 7.02 -1.051 -5.387 1 91.12 188 VAL B C 1
ATOM 3510 O O . VAL B 1 188 ? 5.914 -1.581 -5.246 1 91.12 188 VAL B O 1
ATOM 3513 N N . ILE B 1 189 ? 8.094 -1.652 -5.258 1 95.56 189 ILE B N 1
ATOM 3514 C CA . ILE B 1 189 ? 8.133 -2.973 -4.641 1 95.56 189 ILE B CA 1
ATOM 3515 C C . ILE B 1 189 ? 8.266 -2.832 -3.125 1 95.56 189 ILE B C 1
ATOM 3517 O O . ILE B 1 189 ? 9.352 -2.578 -2.611 1 95.56 189 ILE B O 1
ATOM 3521 N N . GLY B 1 190 ? 7.145 -3.057 -2.447 1 91.75 190 GLY B N 1
ATOM 3522 C CA . GLY B 1 190 ? 7.062 -2.75 -1.027 1 91.75 190 GLY B CA 1
ATOM 3523 C C . GLY B 1 190 ? 7.328 -3.951 -0.141 1 91.75 190 GLY B C 1
ATOM 3524 O O . GLY B 1 190 ? 7.688 -5.023 -0.632 1 91.75 190 GLY B O 1
ATOM 3525 N N . LEU B 1 191 ? 7.098 -3.791 1.152 1 91.06 191 LEU B N 1
ATOM 3526 C CA . LEU B 1 191 ? 7.488 -4.773 2.156 1 91.06 191 LEU B CA 1
ATOM 3527 C C . LEU B 1 191 ? 6.543 -5.969 2.146 1 91.06 191 LEU B C 1
ATOM 3529 O O . LEU B 1 191 ? 6.852 -7.016 2.717 1 91.06 191 LEU B O 1
ATOM 3533 N N . ASN B 1 192 ? 5.402 -5.758 1.517 1 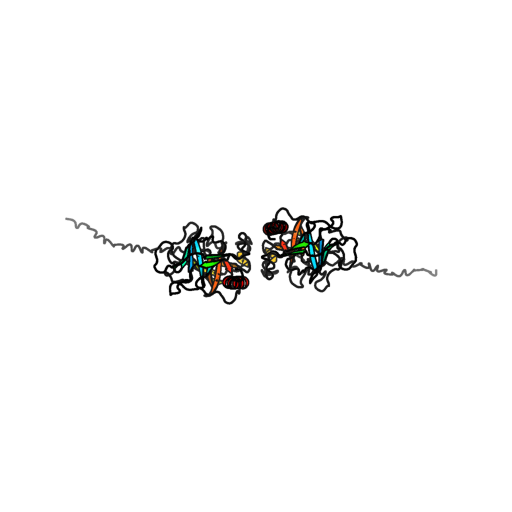93.75 192 ASN B N 1
ATOM 3534 C CA . ASN B 1 192 ? 4.457 -6.863 1.417 1 93.75 192 ASN B CA 1
ATOM 3535 C C . ASN B 1 192 ? 4.574 -7.582 0.075 1 93.75 192 ASN B C 1
ATOM 3537 O O . ASN B 1 192 ? 3.629 -8.234 -0.367 1 93.75 192 ASN B O 1
ATOM 3541 N N . MET B 1 193 ? 5.672 -7.383 -0.564 1 96.56 193 MET B N 1
ATOM 3542 C CA . MET B 1 193 ? 6.012 -8.047 -1.823 1 96.56 193 MET B CA 1
ATOM 3543 C C . MET B 1 193 ? 7.371 -8.727 -1.733 1 96.56 193 MET B C 1
ATOM 3545 O O . MET B 1 193 ? 8.188 -8.375 -0.88 1 96.56 193 MET B O 1
ATOM 3549 N N . ILE B 1 194 ? 7.57 -9.727 -2.547 1 98.5 194 ILE B N 1
ATOM 3550 C CA . ILE B 1 194 ? 8.852 -10.398 -2.744 1 98.5 194 ILE B CA 1
ATOM 3551 C C . ILE B 1 194 ? 9.305 -10.227 -4.191 1 98.5 194 ILE B C 1
ATOM 3553 O O . ILE B 1 194 ? 8.516 -10.406 -5.121 1 98.5 194 ILE B O 1
ATOM 3557 N N . CYS B 1 195 ? 10.508 -9.773 -4.332 1 98.44 195 CYS B N 1
ATOM 3558 C CA . CYS B 1 195 ? 11.172 -9.734 -5.633 1 98.44 195 CYS B CA 1
ATOM 3559 C C . CYS B 1 195 ? 12.055 -10.961 -5.84 1 98.44 195 CYS B C 1
ATOM 3561 O O . CYS B 1 195 ? 12.914 -11.258 -5.012 1 98.44 195 CYS B O 1
ATOM 3563 N N . ALA B 1 196 ? 11.75 -11.719 -6.887 1 98.69 196 ALA B N 1
ATOM 3564 C CA . ALA B 1 196 ? 12.523 -12.945 -7.07 1 98.69 196 ALA B CA 1
ATOM 3565 C C . ALA B 1 196 ? 12.695 -13.273 -8.555 1 98.69 196 ALA B C 1
ATOM 3567 O O . ALA B 1 196 ? 11.797 -13.023 -9.359 1 98.69 196 ALA B O 1
ATOM 3568 N N . GLY B 1 197 ? 13.766 -13.797 -8.93 1 97.75 197 GLY B N 1
ATOM 3569 C CA . GLY B 1 197 ? 14.164 -14.203 -10.266 1 97.75 197 GLY B CA 1
ATOM 3570 C C . GLY B 1 197 ? 15.594 -14.695 -10.344 1 97.75 197 GLY B C 1
ATOM 3571 O O . GLY B 1 197 ? 16.062 -15.391 -9.438 1 97.75 197 GLY B O 1
ATOM 3572 N N . SER B 1 198 ? 16.172 -14.578 -11.484 1 95.81 198 SER B N 1
ATOM 3573 C CA . SER B 1 198 ? 17.594 -14.844 -11.688 1 95.81 198 SER B CA 1
ATOM 3574 C C . SER B 1 198 ? 18.344 -13.562 -12.023 1 95.81 198 SER B C 1
ATOM 3576 O O . SER B 1 198 ? 17.938 -12.812 -12.914 1 95.81 198 SER B O 1
ATOM 3578 N N . LEU B 1 199 ? 19.406 -13.359 -11.273 1 92.44 199 LEU B N 1
ATOM 3579 C CA . LEU B 1 199 ? 20.188 -12.141 -11.484 1 92.44 199 LEU B CA 1
ATOM 3580 C C . LEU B 1 199 ? 20.734 -12.086 -12.906 1 92.44 199 LEU B C 1
ATOM 3582 O O . LEU B 1 199 ? 20.906 -11 -13.469 1 92.44 199 LEU B O 1
ATOM 3586 N N . LYS B 1 200 ? 20.922 -13.234 -13.508 1 93.5 200 LYS B N 1
ATOM 3587 C CA . LYS B 1 200 ? 21.438 -13.32 -14.867 1 93.5 200 LYS B CA 1
ATOM 3588 C C . LYS B 1 200 ? 20.312 -13.438 -15.883 1 93.5 200 LYS B C 1
ATOM 3590 O O . LYS B 1 200 ? 20.547 -13.461 -17.094 1 93.5 200 LYS B O 1
ATOM 3595 N N . GLY B 1 201 ? 19.141 -13.555 -15.43 1 94.69 201 GLY B N 1
ATOM 3596 C CA . GLY B 1 201 ? 18 -13.734 -16.297 1 94.69 201 GLY B CA 1
ATOM 3597 C C . GLY B 1 201 ? 17.75 -15.18 -16.672 1 94.69 201 GLY B C 1
ATOM 3598 O O . GLY B 1 201 ? 18.453 -16.078 -16.219 1 94.69 201 GLY B O 1
ATOM 3599 N N . GLY B 1 202 ? 16.594 -15.391 -17.328 1 95 202 GLY B N 1
ATOM 3600 C CA . GLY B 1 202 ? 16.312 -16.688 -17.922 1 95 202 GLY B CA 1
ATOM 3601 C C . GLY B 1 202 ? 15.422 -17.562 -17.062 1 95 202 GLY B C 1
ATOM 3602 O O . GLY B 1 202 ? 14.93 -18.594 -17.516 1 95 202 GLY B O 1
ATOM 3603 N N . LYS B 1 203 ? 15.234 -17.188 -15.859 1 96.5 203 LYS B N 1
ATOM 3604 C CA . LYS B 1 203 ? 14.352 -17.938 -14.969 1 96.5 203 LYS B CA 1
ATOM 3605 C C . LYS B 1 203 ? 13.305 -17.031 -14.336 1 96.5 203 LYS B C 1
ATOM 3607 O O . LYS B 1 203 ? 13.633 -16 -13.758 1 96.5 203 LYS B O 1
ATOM 3612 N N . ASP B 1 204 ? 12.023 -17.422 -14.414 1 97.62 204 ASP B N 1
ATOM 3613 C CA . ASP B 1 204 ? 10.953 -16.562 -13.945 1 97.62 204 ASP B CA 1
ATOM 3614 C C . ASP B 1 204 ? 9.594 -17.25 -14.047 1 97.62 204 ASP B C 1
ATOM 3616 O O . ASP B 1 204 ? 9.445 -18.219 -14.797 1 97.62 204 ASP B O 1
ATOM 3620 N N . SER B 1 205 ? 8.68 -16.812 -13.188 1 97.31 205 SER B N 1
ATOM 3621 C CA . SER B 1 205 ? 7.281 -17.047 -13.523 1 97.31 205 SER B CA 1
ATOM 3622 C C . SER B 1 205 ? 6.84 -16.188 -14.703 1 97.31 205 SER B C 1
ATOM 3624 O O . SER B 1 205 ? 7.543 -15.242 -15.086 1 97.31 205 SER B O 1
ATOM 3626 N N . CYS B 1 206 ? 5.699 -16.516 -15.289 1 97.12 206 CYS B N 1
ATOM 3627 C CA . CYS B 1 206 ? 5.211 -15.773 -16.438 1 97.12 206 CYS B CA 1
ATOM 3628 C C . CYS B 1 206 ? 3.689 -15.828 -16.516 1 97.12 206 CYS B C 1
ATOM 3630 O O . CYS B 1 206 ? 3.035 -16.344 -15.609 1 97.12 206 CYS B O 1
ATOM 3632 N N . ASN B 1 207 ? 3.17 -15.102 -17.562 1 95.69 207 ASN B N 1
ATOM 3633 C CA . ASN B 1 207 ? 1.723 -15.062 -17.75 1 95.69 207 ASN B CA 1
ATOM 3634 C C . ASN B 1 207 ? 1.114 -16.469 -17.688 1 95.69 207 ASN B C 1
ATOM 3636 O O . ASN B 1 207 ? 1.587 -17.375 -18.359 1 95.69 207 ASN B O 1
ATOM 3640 N N . GLY B 1 208 ? 0.124 -16.641 -16.906 1 96.75 208 GLY B N 1
ATOM 3641 C CA . GLY B 1 208 ? -0.511 -17.938 -16.688 1 96.75 208 GLY B CA 1
ATOM 3642 C C . GLY B 1 208 ? -0.142 -18.562 -15.367 1 96.75 208 GLY B C 1
ATOM 3643 O O . GLY B 1 208 ? -0.79 -19.516 -14.922 1 96.75 208 GLY B O 1
ATOM 3644 N N . ASP B 1 209 ? 0.937 -18.062 -14.773 1 98.06 209 ASP B N 1
ATOM 3645 C CA . ASP B 1 209 ? 1.383 -18.578 -13.484 1 98.06 209 ASP B CA 1
ATOM 3646 C C . ASP B 1 209 ? 0.761 -17.797 -12.336 1 98.06 209 ASP B C 1
ATOM 3648 O O . ASP B 1 209 ? 0.978 -18.109 -11.164 1 98.06 209 ASP B O 1
ATOM 3652 N N . SER B 1 210 ? -0.05 -16.797 -12.656 1 98.25 210 SER B N 1
ATOM 3653 C CA . SER B 1 210 ? -0.645 -15.93 -11.648 1 98.25 210 SER B CA 1
ATOM 3654 C C . SER B 1 210 ? -1.329 -16.75 -10.555 1 98.25 210 SER B C 1
ATOM 3656 O O . SER B 1 210 ? -2.078 -17.672 -10.852 1 98.25 210 SER B O 1
ATOM 3658 N N . GLY B 1 211 ? -1.001 -16.375 -9.281 1 98.75 211 GLY B N 1
ATOM 3659 C CA . GLY B 1 211 ? -1.654 -17.047 -8.164 1 98.75 211 GLY B CA 1
ATOM 3660 C C . GLY B 1 211 ? -0.891 -18.25 -7.656 1 98.75 211 GLY B C 1
ATOM 3661 O O . GLY B 1 211 ? -1.19 -18.781 -6.582 1 98.75 211 GLY B O 1
ATOM 3662 N N . SER B 1 212 ? 0.122 -18.688 -8.383 1 98.81 212 SER B N 1
ATOM 3663 C CA . SER B 1 212 ? 0.923 -19.828 -7.965 1 98.81 212 SER B CA 1
ATOM 3664 C C . SER B 1 212 ? 1.652 -19.547 -6.656 1 98.81 212 SER B C 1
ATOM 3666 O O . SER B 1 212 ? 2.121 -18.438 -6.43 1 98.81 212 SER B O 1
ATOM 3668 N N . PRO B 1 213 ? 1.781 -20.578 -5.832 1 98.94 213 PRO B N 1
ATOM 3669 C CA . PRO B 1 213 ? 2.518 -20.359 -4.582 1 98.94 213 PRO B CA 1
ATOM 3670 C C . PRO B 1 213 ? 4.027 -20.281 -4.793 1 98.94 213 PRO B C 1
ATOM 3672 O O . PRO B 1 213 ? 4.578 -21 -5.637 1 98.94 213 PRO B O 1
ATOM 3675 N N . LEU B 1 214 ? 4.645 -19.344 -4.148 1 98.94 214 LEU B N 1
ATOM 3676 C CA . LEU B 1 214 ? 6.098 -19.281 -4.023 1 98.94 214 LEU B CA 1
ATOM 3677 C C . LEU B 1 214 ? 6.566 -20.016 -2.771 1 98.94 214 LEU B C 1
ATOM 3679 O O . LEU B 1 214 ? 6.203 -19.641 -1.653 1 98.94 214 LEU B O 1
ATOM 3683 N N . ILE B 1 215 ? 7.312 -21.078 -2.973 1 98.88 215 ILE B N 1
ATOM 3684 C CA . ILE B 1 215 ? 7.805 -21.891 -1.866 1 98.88 215 ILE B CA 1
ATOM 3685 C C . ILE B 1 215 ? 9.289 -21.609 -1.632 1 98.88 215 ILE B C 1
ATOM 3687 O O . ILE B 1 215 ? 10.109 -21.797 -2.531 1 98.88 215 ILE B O 1
ATOM 3691 N N . CYS B 1 216 ? 9.641 -21.109 -0.461 1 98.75 216 CYS B N 1
ATOM 3692 C CA . CYS B 1 216 ? 11.023 -20.797 -0.1 1 98.75 216 CYS B CA 1
ATOM 3693 C C . CYS B 1 216 ? 11.5 -21.688 1.042 1 98.75 216 CYS B C 1
ATOM 3695 O O . CYS B 1 216 ? 10.992 -21.594 2.16 1 98.75 216 CYS B O 1
ATOM 3697 N N . GLU B 1 217 ? 12.477 -22.469 0.699 1 97.62 217 GLU B N 1
ATOM 3698 C CA . GLU B 1 217 ? 13.016 -23.391 1.684 1 97.62 217 GLU B CA 1
ATOM 3699 C C . GLU B 1 217 ? 11.906 -24.234 2.316 1 97.62 217 GLU B C 1
ATOM 3701 O O . GLU B 1 217 ? 11.844 -24.359 3.539 1 97.62 217 GLU B O 1
ATOM 3706 N N . GLY B 1 218 ? 11.008 -24.578 1.517 1 97.19 218 GLY B N 1
ATOM 3707 C CA . GLY B 1 218 ? 9.977 -25.516 1.913 1 97.19 218 GLY B CA 1
ATOM 3708 C C . GLY B 1 218 ? 8.75 -24.844 2.504 1 97.19 218 GLY B C 1
ATOM 3709 O O . GLY B 1 218 ? 7.781 -25.516 2.861 1 97.19 218 GLY B O 1
ATOM 3710 N N . THR B 1 219 ? 8.789 -23.562 2.584 1 98.62 219 THR B N 1
ATOM 3711 C CA . THR B 1 219 ? 7.688 -22.844 3.213 1 98.62 219 THR B CA 1
ATOM 3712 C C . THR B 1 219 ? 6.949 -21.984 2.189 1 98.62 219 THR B C 1
ATOM 3714 O O . THR B 1 219 ? 7.574 -21.312 1.361 1 98.62 219 THR B O 1
ATOM 3717 N N . TYR B 1 220 ? 5.672 -22.094 2.186 1 98.88 220 TYR B N 1
ATOM 3718 C CA . TYR B 1 220 ? 4.824 -21.219 1.372 1 98.88 220 TYR B CA 1
ATOM 3719 C C . TYR B 1 220 ? 4.973 -19.766 1.792 1 98.88 220 TYR B C 1
ATOM 3721 O O . TYR B 1 220 ? 4.547 -19.375 2.885 1 98.88 220 TYR B O 1
ATOM 3729 N N . ARG B 1 221 ? 5.535 -18.891 0.892 1 98.88 221 ARG B N 1
ATOM 3730 C CA . ARG B 1 221 ? 5.895 -17.547 1.356 1 98.88 221 ARG B CA 1
ATOM 3731 C C . ARG B 1 221 ? 5.246 -16.469 0.49 1 98.88 221 ARG B C 1
ATOM 3733 O O . ARG B 1 221 ? 5.211 -15.305 0.869 1 98.88 221 ARG B O 1
ATOM 3740 N N . GLY B 1 222 ? 4.758 -16.891 -0.674 1 98.88 222 GLY B N 1
ATOM 3741 C CA . GLY B 1 222 ? 4.25 -15.836 -1.54 1 98.88 222 GLY B CA 1
ATOM 3742 C C . GLY B 1 222 ? 3.305 -16.344 -2.609 1 98.88 222 GLY B C 1
ATOM 3743 O O . GLY B 1 222 ? 3.115 -17.547 -2.752 1 98.88 222 GLY B O 1
ATOM 3744 N N . ILE B 1 223 ? 2.684 -15.398 -3.311 1 98.88 223 ILE B N 1
ATOM 3745 C CA . ILE B 1 223 ? 1.74 -15.633 -4.398 1 98.88 223 ILE B CA 1
ATOM 3746 C C . ILE B 1 223 ? 2.223 -14.922 -5.66 1 98.88 223 ILE B C 1
ATOM 3748 O O . ILE B 1 223 ? 2.518 -13.727 -5.633 1 98.88 223 ILE B O 1
ATOM 3752 N N . THR B 1 224 ? 2.324 -15.609 -6.734 1 98.81 224 THR B N 1
ATOM 3753 C CA . THR B 1 224 ? 2.754 -14.992 -7.984 1 98.81 224 THR B CA 1
ATOM 3754 C C . THR B 1 224 ? 1.832 -13.836 -8.367 1 98.81 224 THR B C 1
ATOM 3756 O O . THR B 1 224 ? 0.625 -14.023 -8.531 1 98.81 224 THR B O 1
ATOM 3759 N N . ALA B 1 225 ? 2.432 -12.641 -8.57 1 98.62 225 ALA B N 1
ATOM 3760 C CA . ALA B 1 225 ? 1.587 -11.461 -8.703 1 98.62 225 ALA B CA 1
ATOM 3761 C C . ALA B 1 225 ? 1.788 -10.789 -10.055 1 98.62 225 ALA B C 1
ATOM 3763 O O . ALA B 1 225 ? 0.853 -10.695 -10.859 1 98.62 225 ALA B O 1
ATOM 3764 N N . PHE B 1 226 ? 3.078 -10.312 -10.328 1 97.88 226 PHE B N 1
ATOM 3765 C CA . PHE B 1 226 ? 3.238 -9.586 -11.578 1 97.88 226 PHE B CA 1
ATOM 3766 C C . PHE B 1 226 ? 4.707 -9.531 -11.992 1 97.88 226 PHE B C 1
ATOM 3768 O O . PHE B 1 226 ? 5.582 -9.969 -11.242 1 97.88 226 PHE B O 1
ATOM 3775 N N . GLY B 1 227 ? 4.984 -9.078 -13.102 1 97 227 GLY B N 1
ATOM 3776 C CA . GLY B 1 227 ? 6.27 -8.758 -13.695 1 97 227 GLY B CA 1
ATOM 3777 C C . GLY B 1 227 ? 6.176 -7.719 -14.797 1 97 227 GLY B C 1
ATOM 3778 O O . GLY B 1 227 ? 5.121 -7.117 -15 1 97 227 GLY B O 1
ATOM 3779 N N . LEU B 1 228 ? 7.316 -7.512 -15.453 1 95.81 228 LEU B N 1
ATOM 3780 C CA . LEU B 1 228 ? 7.273 -6.605 -16.594 1 95.81 228 LEU B CA 1
ATOM 3781 C C . LEU B 1 228 ? 6.574 -7.262 -17.781 1 95.81 228 LEU B C 1
ATOM 3783 O O . LEU B 1 228 ? 6.898 -8.391 -18.156 1 95.81 228 LEU B O 1
ATOM 3787 N N . PRO B 1 229 ? 5.582 -6.543 -18.344 1 93.62 229 PRO B N 1
ATOM 3788 C CA . PRO B 1 229 ? 4.84 -7.137 -19.453 1 93.62 229 PRO B CA 1
ATOM 3789 C C . PRO B 1 229 ? 5.746 -7.559 -20.609 1 93.62 229 PRO B C 1
ATOM 3791 O O . PRO B 1 229 ? 6.531 -6.75 -21.109 1 93.62 229 PRO B O 1
ATOM 3794 N N . GLY B 1 230 ? 5.621 -8.82 -20.953 1 94.19 230 GLY B N 1
ATOM 3795 C CA . GLY B 1 230 ? 6.332 -9.344 -22.109 1 94.19 230 GLY B CA 1
ATOM 3796 C C . GLY B 1 230 ? 7.816 -9.539 -21.875 1 94.19 230 GLY B C 1
ATOM 3797 O O . GLY B 1 230 ? 8.586 -9.75 -22.812 1 94.19 230 GLY B O 1
ATOM 3798 N N . LYS B 1 231 ? 8.234 -9.508 -20.656 1 96.25 231 LYS B N 1
ATOM 3799 C CA . LYS B 1 231 ? 9.664 -9.539 -20.359 1 96.25 231 LYS B CA 1
ATOM 3800 C C . LYS B 1 231 ? 9.969 -10.555 -19.25 1 96.25 231 LYS B C 1
ATOM 3802 O O . LYS B 1 231 ? 10.828 -10.32 -18.406 1 96.25 231 LYS B O 1
ATOM 3807 N N . CYS B 1 232 ? 9.219 -11.617 -19.219 1 96.75 232 CYS B N 1
ATOM 3808 C CA . CYS B 1 232 ? 9.5 -12.664 -18.25 1 96.75 232 CYS B CA 1
ATOM 3809 C C . CYS B 1 232 ? 10.93 -13.172 -18.406 1 96.75 232 CYS B C 1
ATOM 3811 O O . CYS B 1 232 ? 11.391 -13.422 -19.516 1 96.75 232 CYS B O 1
ATOM 3813 N N . GLY B 1 233 ? 11.641 -13.305 -17.328 1 96.69 233 GLY B N 1
ATOM 3814 C CA . GLY B 1 233 ? 13 -13.828 -17.375 1 96.69 233 GLY B CA 1
ATOM 3815 C C . GLY B 1 233 ? 14.047 -12.758 -17.641 1 96.69 233 GLY B C 1
ATOM 3816 O O . GLY B 1 233 ? 15.242 -13.031 -17.594 1 96.69 233 GLY B O 1
ATOM 3817 N N . ASP B 1 234 ? 13.602 -11.523 -17.969 1 96.56 234 ASP B N 1
ATOM 3818 C CA . ASP B 1 234 ? 14.516 -10.398 -18.094 1 96.56 234 ASP B CA 1
ATOM 3819 C C . ASP B 1 234 ? 15.086 -9.992 -16.734 1 96.56 234 ASP B C 1
ATOM 3821 O O . ASP B 1 234 ? 14.336 -9.75 -15.781 1 96.56 234 ASP B O 1
ATOM 3825 N N . PRO B 1 235 ? 16.422 -9.961 -16.641 1 96.31 235 PRO B N 1
ATOM 3826 C CA . PRO B 1 235 ? 17.031 -9.641 -15.336 1 96.31 235 PRO B CA 1
ATOM 3827 C C . PRO B 1 235 ? 16.625 -8.258 -14.828 1 96.31 235 PRO B C 1
ATOM 3829 O O . PRO B 1 235 ? 16.766 -7.973 -13.641 1 96.31 235 PRO B O 1
ATOM 3832 N N . ARG B 1 236 ? 16.109 -7.395 -15.648 1 97.12 236 ARG B N 1
ATOM 3833 C CA . ARG B 1 236 ? 15.711 -6.039 -15.281 1 97.12 236 ARG B CA 1
ATOM 3834 C C . ARG B 1 236 ? 14.297 -6.023 -14.703 1 97.12 236 ARG B C 1
ATOM 3836 O O . ARG B 1 236 ? 13.859 -5.012 -14.148 1 97.12 236 ARG B O 1
ATOM 3843 N N . GLY B 1 237 ? 13.594 -7.137 -14.812 1 96.69 237 GLY B N 1
ATOM 3844 C CA . GLY B 1 237 ? 12.219 -7.23 -14.344 1 96.69 237 GLY B CA 1
ATOM 3845 C C . GLY B 1 237 ? 11.914 -8.539 -13.648 1 96.69 237 GLY B C 1
ATOM 3846 O O . GLY B 1 237 ? 11.039 -9.297 -14.078 1 96.69 237 GLY B O 1
ATOM 3847 N N . PRO B 1 238 ? 12.609 -8.773 -12.625 1 97.94 238 PRO B N 1
ATOM 3848 C CA . PRO B 1 238 ? 12.305 -10.008 -11.898 1 97.94 238 PRO B CA 1
ATOM 3849 C C . PRO B 1 238 ? 10.836 -10.109 -11.5 1 97.94 238 PRO B C 1
ATOM 3851 O O . PRO B 1 238 ? 10.133 -9.102 -11.445 1 97.94 238 PRO B O 1
ATOM 3854 N N . GLY B 1 239 ? 10.359 -11.352 -11.336 1 98.31 239 GLY B N 1
ATOM 3855 C CA . GLY B 1 239 ? 8.984 -11.555 -10.906 1 98.31 239 GLY B CA 1
ATOM 3856 C C . GLY B 1 239 ? 8.711 -11.016 -9.516 1 98.31 239 GLY B C 1
ATOM 3857 O O . GLY B 1 239 ? 9.578 -11.055 -8.641 1 98.31 239 GLY B O 1
ATOM 3858 N N . ILE B 1 240 ? 7.492 -10.516 -9.328 1 98.69 240 ILE B N 1
ATOM 3859 C CA . ILE B 1 240 ? 7.066 -10.016 -8.023 1 98.69 240 ILE B CA 1
ATOM 3860 C C . ILE B 1 240 ? 5.969 -10.914 -7.457 1 98.69 240 ILE B C 1
ATOM 3862 O O . ILE B 1 240 ? 5.082 -11.359 -8.188 1 98.69 240 ILE B O 1
ATOM 3866 N N . TYR B 1 241 ? 6.09 -11.141 -6.199 1 98.88 241 TYR B N 1
ATOM 3867 C CA . TYR B 1 241 ? 5.172 -12 -5.469 1 98.88 241 TYR B CA 1
ATOM 3868 C C . TYR B 1 241 ? 4.574 -11.273 -4.27 1 98.88 241 TYR B C 1
ATOM 3870 O O . TYR B 1 241 ? 5.262 -10.5 -3.604 1 98.88 241 TYR B O 1
ATOM 3878 N N . THR B 1 242 ? 3.303 -11.5 -4.074 1 98.69 242 THR B N 1
ATOM 3879 C CA . THR B 1 242 ? 2.723 -11.039 -2.82 1 98.69 242 THR B CA 1
ATOM 3880 C C . THR B 1 242 ? 3.287 -11.82 -1.64 1 98.69 242 THR B C 1
ATOM 3882 O O . THR B 1 242 ? 3.186 -13.047 -1.598 1 98.69 242 THR B O 1
ATOM 3885 N N . LEU B 1 243 ? 3.924 -11.18 -0.708 1 98.62 243 LEU B N 1
ATOM 3886 C CA . LEU B 1 243 ? 4.434 -11.82 0.499 1 98.62 243 LEU B CA 1
ATOM 3887 C C . LEU B 1 243 ? 3.291 -12.195 1.439 1 98.62 243 LEU B C 1
ATOM 3889 O O . LEU B 1 243 ? 2.396 -11.383 1.688 1 98.62 243 LEU B O 1
ATOM 3893 N N . LEU B 1 244 ? 3.277 -13.438 1.861 1 98.75 244 LEU B N 1
ATOM 3894 C CA . LEU B 1 244 ? 2.342 -13.805 2.92 1 98.75 244 LEU B CA 1
ATOM 3895 C C . LEU B 1 244 ? 2.783 -13.227 4.258 1 98.75 244 LEU B C 1
ATOM 3897 O O . LEU B 1 244 ? 3.17 -13.969 5.164 1 98.75 244 LEU B O 1
ATOM 3901 N N . SER B 1 245 ? 2.66 -11.906 4.387 1 96.88 245 SER B N 1
ATOM 3902 C CA . SER B 1 245 ? 3 -11.18 5.602 1 96.88 245 SER B CA 1
ATOM 3903 C C . SER B 1 245 ? 2.004 -11.469 6.719 1 96.88 245 SER B C 1
ATOM 3905 O O . SER B 1 245 ? 0.958 -12.07 6.484 1 96.88 245 SER B O 1
ATOM 3907 N N . GLN B 1 246 ? 2.398 -11.008 7.938 1 95.81 246 GLN B N 1
ATOM 3908 C CA . GLN B 1 246 ? 1.497 -11.227 9.062 1 95.81 246 GLN B CA 1
ATOM 3909 C C . GLN B 1 246 ? 0.135 -10.586 8.812 1 95.81 246 GLN B C 1
ATOM 3911 O O . GLN B 1 246 ? -0.898 -11.148 9.18 1 95.81 246 GLN B O 1
ATOM 3916 N N . LYS B 1 247 ? 0.138 -9.461 8.211 1 93.75 247 LYS B N 1
ATOM 3917 C CA . LYS B 1 247 ? -1.088 -8.758 7.84 1 93.75 247 LYS B CA 1
ATOM 3918 C C . LYS B 1 247 ? -1.979 -9.633 6.961 1 93.75 247 LYS B C 1
ATOM 3920 O O . LYS B 1 247 ? -3.174 -9.773 7.227 1 93.75 247 LYS B O 1
ATOM 3925 N N . TYR B 1 248 ? -1.453 -10.219 5.969 1 97.25 248 TYR B N 1
ATOM 3926 C CA . TYR B 1 248 ? -2.227 -11.008 5.02 1 97.25 248 TYR B CA 1
ATOM 3927 C C . TYR B 1 248 ? -2.607 -12.359 5.617 1 97.25 248 TYR B C 1
ATOM 3929 O O . TYR B 1 248 ? -3.693 -12.875 5.352 1 97.25 248 TYR B O 1
ATOM 3937 N N . LEU B 1 249 ? -1.717 -12.945 6.441 1 98.19 249 LEU B N 1
ATOM 3938 C CA . LEU B 1 249 ? -2.066 -14.18 7.129 1 98.19 249 LEU B CA 1
ATOM 3939 C C . LEU B 1 249 ? -3.262 -13.977 8.055 1 98.19 249 LEU B C 1
ATOM 3941 O O . LEU B 1 249 ? -4.156 -14.82 8.117 1 98.19 249 LEU B O 1
ATOM 3945 N N . ASN B 1 250 ? -3.268 -12.82 8.75 1 95.88 250 ASN B N 1
ATOM 3946 C CA . ASN B 1 250 ? -4.41 -12.492 9.602 1 95.88 250 ASN B CA 1
ATOM 3947 C C . ASN B 1 250 ? -5.699 -12.383 8.789 1 95.88 250 ASN B C 1
ATOM 3949 O O . ASN B 1 250 ? -6.734 -12.914 9.195 1 95.88 250 ASN B O 1
ATOM 3953 N N . TRP B 1 251 ? -5.664 -11.703 7.703 1 96.81 251 TRP B N 1
ATOM 3954 C CA . TRP B 1 251 ? -6.836 -11.555 6.844 1 96.81 251 TRP B CA 1
ATOM 3955 C C . TRP B 1 251 ? -7.324 -12.914 6.348 1 96.81 251 TRP B C 1
ATOM 3957 O O . TRP B 1 251 ? -8.523 -13.188 6.352 1 96.81 251 TRP B O 1
ATOM 3967 N N . ILE B 1 252 ? -6.398 -13.797 5.914 1 98.44 252 ILE B N 1
ATOM 3968 C CA . ILE B 1 252 ? -6.73 -15.125 5.41 1 98.44 252 ILE B CA 1
ATOM 3969 C C . ILE B 1 252 ? -7.461 -15.922 6.488 1 98.44 252 ILE B C 1
ATOM 3971 O O . ILE B 1 252 ? -8.539 -16.469 6.238 1 98.44 252 ILE B O 1
ATOM 3975 N N . ASN B 1 253 ? -6.863 -15.922 7.641 1 97.56 253 ASN B N 1
ATOM 3976 C CA . ASN B 1 253 ? -7.43 -16.688 8.742 1 97.56 253 ASN B CA 1
ATOM 3977 C C . ASN B 1 253 ? -8.812 -16.172 9.141 1 97.56 253 ASN B C 1
ATOM 3979 O O . ASN B 1 253 ? -9.742 -16.953 9.336 1 97.56 253 ASN B O 1
ATOM 3983 N N . LYS B 1 254 ? -8.953 -14.859 9.195 1 96.81 254 LYS B N 1
ATOM 3984 C CA . LYS B 1 254 ? -10.227 -14.258 9.57 1 96.81 254 LYS B CA 1
ATOM 3985 C C . LYS B 1 254 ? -11.297 -14.539 8.516 1 96.81 254 LYS B C 1
ATOM 3987 O O . LYS B 1 254 ? -12.445 -14.82 8.852 1 96.81 254 LYS B O 1
ATOM 3992 N N . THR B 1 255 ? -10.945 -14.438 7.289 1 97.38 255 THR B N 1
ATOM 3993 C CA . THR B 1 255 ? -11.883 -14.656 6.195 1 97.38 255 THR B CA 1
ATOM 3994 C C . THR B 1 255 ? -12.375 -16.109 6.176 1 97.38 255 THR B C 1
ATOM 3996 O O . THR B 1 255 ? -13.57 -16.359 6.039 1 97.38 255 THR B O 1
ATOM 3999 N N . MET B 1 256 ? -11.5 -17.062 6.328 1 96.69 256 MET B N 1
ATOM 4000 C CA . MET B 1 256 ? -11.859 -18.469 6.293 1 96.69 256 MET B CA 1
ATOM 4001 C C . MET B 1 256 ? -12.742 -18.844 7.48 1 96.69 256 MET B C 1
ATOM 4003 O O . MET B 1 256 ? -13.555 -19.766 7.395 1 96.69 256 MET B O 1
ATOM 4007 N N . LYS B 1 257 ? -12.594 -18.047 8.562 1 93.5 257 LYS B N 1
ATOM 4008 C CA . LYS B 1 257 ? -13.398 -18.297 9.75 1 93.5 257 LYS B CA 1
ATOM 4009 C C . LYS B 1 257 ? -14.742 -17.578 9.672 1 93.5 257 LYS B C 1
ATOM 4011 O O . LYS B 1 257 ? -15.586 -17.734 10.555 1 93.5 257 LYS B O 1
ATOM 4016 N N . GLY B 1 258 ? -15.016 -16.844 8.664 1 86.25 258 GLY B N 1
ATOM 4017 C CA . GLY B 1 258 ? -16.312 -16.219 8.422 1 86.25 258 GLY B CA 1
ATOM 4018 C C . GLY B 1 258 ? -16.422 -14.836 9.016 1 86.25 258 GLY B C 1
ATOM 4019 O O . GLY B 1 258 ? -17.516 -14.305 9.18 1 86.25 258 GLY B O 1
ATOM 4020 N N . GLN B 1 259 ? -15.32 -14.258 9.383 1 70.38 259 GLN B N 1
ATOM 4021 C CA . GLN B 1 259 ? -15.391 -12.945 10.023 1 70.38 259 GLN B CA 1
ATOM 4022 C C . GLN B 1 259 ? -15.656 -11.852 8.992 1 70.38 259 GLN B C 1
ATOM 4024 O O . GLN B 1 259 ? -16.156 -10.781 9.336 1 70.38 259 GLN B O 1
ATOM 4029 N N . PHE B 1 260 ? -15.336 -12.039 7.816 1 59.59 260 PHE B N 1
ATOM 4030 C CA . PHE B 1 260 ? -15.664 -11.031 6.816 1 59.59 260 PHE B CA 1
ATOM 4031 C C . PHE B 1 260 ? -16.828 -11.5 5.941 1 59.59 260 PHE B C 1
ATOM 4033 O O . PHE B 1 260 ? -17.062 -10.938 4.863 1 59.59 260 PHE B O 1
ATOM 4040 N N . ARG B 1 261 ? -17.453 -12.578 6.496 1 48.53 261 ARG B N 1
ATOM 4041 C CA . ARG B 1 261 ? -18.547 -13.078 5.664 1 48.53 261 ARG B CA 1
ATOM 4042 C C . ARG B 1 261 ? -19.812 -12.25 5.859 1 48.53 261 ARG B C 1
ATOM 4044 O O . ARG B 1 261 ? -20.047 -11.719 6.941 1 48.53 261 ARG B O 1
#

Radius of gyration: 33.09 Å; Cα contacts (8 Å, |Δi|>4): 1354; chains: 2; bounding box: 90×134×105 Å

Sequence (522 aa):
MRNSYTFLASSLLIAIFLLLIPGDFCVKIIGGNQVTPHSRPYMVLLKGENICAGALIEKNWVLTAAHCVLNRTSQVILGAHSITKNEPEKQIMFVKKQYPYPCFDQDTHEGDLKLLQLTKKAKINKNVSTLRLPKKGDDVKPGTMCQVAGWGKIHNNSPQSDTLREVNITVINRRICNDQKHYDYHPVIGLNMICAGSLKGGKDSCNGDSGSPLICEGTYRGITAFGLPGKCGDPRGPGIYTLLSQKYLNWINKTMKGQFRMRNSYTFLASSLLIAIFLLLIPGDFCVKIIGGNQVTPHSRPYMVLLKGENICAGALIEKNWVLTAAHCVLNRTSQVILGAHSITKNEPEKQIMFVKKQYPYPCFDQDTHEGDLKLLQLTKKAKINKNVSTLRLPKKGDDVKPGTMCQVAGWGKIHNNSPQSDTLREVNITVINRRICNDQKHYDYHPVIGLNMICAGSLKGGKDSCNGDSGSPLICEGTYRGITAFGLPGKCGDPRGPGIYTLLSQKYLNWINKTMKGQFR